Protein AF-A0A328ZKQ6-F1 (afdb_monomer_lite)

Structure (mmCIF, N/CA/C/O backbone):
data_AF-A0A328ZKQ6-F1
#
_entry.id   AF-A0A328ZKQ6-F1
#
loop_
_atom_site.group_PDB
_atom_site.id
_atom_site.type_symbol
_atom_site.label_atom_id
_atom_site.label_alt_id
_atom_site.label_comp_id
_atom_site.label_asym_id
_atom_site.label_entity_id
_atom_site.label_seq_id
_atom_site.pdbx_PDB_ins_code
_atom_site.Cartn_x
_atom_site.Cartn_y
_atom_site.Cartn_z
_atom_site.occupancy
_atom_site.B_iso_or_equiv
_atom_site.auth_seq_id
_atom_site.auth_comp_id
_atom_site.auth_asym_id
_atom_site.auth_atom_id
_atom_site.pdbx_PDB_model_num
ATOM 1 N N . MET A 1 1 ? -51.842 2.747 -8.942 1.00 37.53 1 MET A N 1
ATOM 2 C CA . MET A 1 1 ? -51.430 2.966 -10.346 1.00 37.53 1 MET A CA 1
ATOM 3 C C . MET A 1 1 ? -51.472 1.620 -11.042 1.00 37.53 1 MET A C 1
ATOM 5 O O . MET A 1 1 ? -51.003 0.657 -10.451 1.00 37.53 1 MET A O 1
ATOM 9 N N . ALA A 1 2 ? -52.104 1.516 -12.210 1.00 41.12 2 ALA A N 1
ATOM 10 C CA . ALA A 1 2 ? -52.157 0.258 -12.950 1.00 41.12 2 ALA A CA 1
ATOM 11 C C . ALA A 1 2 ? -50.736 -0.124 -13.393 1.00 41.12 2 ALA A C 1
ATOM 13 O O . ALA A 1 2 ? -50.075 0.668 -14.060 1.00 41.12 2 ALA A O 1
ATOM 14 N N . ILE A 1 3 ? -50.257 -1.304 -12.995 1.00 55.44 3 ILE A N 1
ATOM 15 C CA . ILE A 1 3 ? -48.987 -1.856 -13.477 1.00 55.44 3 ILE A CA 1
ATOM 16 C C . ILE A 1 3 ? -49.153 -2.127 -14.980 1.00 55.44 3 ILE A C 1
ATOM 18 O O . ILE A 1 3 ? -49.856 -3.062 -15.380 1.00 55.44 3 ILE A O 1
ATOM 22 N N . GLU A 1 4 ? -48.563 -1.263 -15.809 1.00 62.91 4 GLU A N 1
ATOM 23 C CA . GLU A 1 4 ? -48.568 -1.359 -17.274 1.00 62.91 4 GLU A CA 1
ATOM 24 C C . GLU A 1 4 ? -47.976 -2.699 -17.770 1.00 62.91 4 GLU A C 1
ATOM 26 O O . GLU A 1 4 ? -47.261 -3.391 -17.046 1.00 62.91 4 GLU A O 1
ATOM 31 N N . HIS A 1 5 ? -48.366 -3.108 -18.983 1.00 76.00 5 HIS A N 1
ATOM 32 C CA . HIS A 1 5 ? -48.256 -4.461 -19.559 1.00 76.00 5 HIS A CA 1
ATOM 33 C C . HIS A 1 5 ? -46.840 -5.078 -19.532 1.00 76.00 5 HIS A C 1
ATOM 35 O O . HIS A 1 5 ? -46.085 -4.925 -20.483 1.00 76.00 5 HIS A O 1
ATOM 41 N N . ILE A 1 6 ? -46.499 -5.843 -18.487 1.00 88.06 6 ILE A N 1
ATOM 42 C CA . ILE A 1 6 ? -45.469 -6.891 -18.575 1.00 88.06 6 ILE A CA 1
ATOM 43 C C . ILE A 1 6 ? -46.089 -8.129 -19.227 1.00 88.06 6 ILE A C 1
ATOM 45 O O . ILE A 1 6 ? -47.095 -8.642 -18.730 1.00 88.06 6 ILE A O 1
ATOM 49 N N . GLU A 1 7 ? -45.484 -8.586 -20.321 1.00 90.44 7 GLU A N 1
ATOM 50 C CA . GLU A 1 7 ? -45.864 -9.777 -21.096 1.00 90.44 7 GLU A CA 1
ATOM 51 C C . GLU A 1 7 ? -44.870 -10.929 -20.882 1.00 90.44 7 GLU A C 1
ATOM 53 O O . GLU A 1 7 ? -45.234 -12.097 -21.027 1.00 90.44 7 GLU A O 1
ATOM 58 N N . VAL A 1 8 ? -43.623 -10.607 -20.517 1.00 93.50 8 VAL A N 1
ATOM 59 C CA . VAL A 1 8 ? -42.520 -11.567 -20.411 1.00 93.50 8 VAL A CA 1
ATOM 60 C C . VAL A 1 8 ? -41.706 -11.319 -19.140 1.00 93.50 8 VAL A C 1
ATOM 62 O O . VAL A 1 8 ? -41.331 -10.182 -18.859 1.00 93.50 8 VAL A O 1
ATOM 65 N N . ILE A 1 9 ? -41.401 -12.377 -18.384 1.00 94.75 9 ILE A N 1
ATOM 66 C CA . ILE A 1 9 ? -40.483 -12.336 -17.237 1.00 94.75 9 ILE A CA 1
ATOM 67 C C . ILE A 1 9 ? -39.275 -13.234 -17.501 1.00 94.75 9 ILE A C 1
ATOM 69 O O . ILE A 1 9 ? -39.422 -14.433 -17.735 1.00 94.75 9 ILE A O 1
ATOM 73 N N . HIS A 1 10 ? -38.076 -12.663 -17.414 1.00 94.88 10 HIS A N 1
ATOM 74 C CA . HIS A 1 10 ? -36.812 -13.394 -17.430 1.00 94.88 10 HIS A CA 1
ATOM 75 C C . HIS A 1 10 ? -36.370 -13.665 -15.991 1.00 94.88 10 HIS A C 1
ATOM 77 O O . HIS A 1 10 ? -36.412 -12.773 -15.142 1.00 94.88 10 HIS A O 1
ATOM 83 N N . THR A 1 11 ? -35.977 -14.897 -15.677 1.00 94.00 11 THR A N 1
ATOM 84 C CA . THR A 1 11 ? -35.577 -15.251 -14.311 1.00 94.00 11 THR A CA 1
ATOM 85 C C . THR A 1 11 ? -34.646 -16.463 -14.256 1.00 94.00 11 THR A C 1
ATOM 87 O O . THR A 1 11 ? -34.332 -17.076 -15.276 1.00 94.00 11 THR A O 1
ATOM 90 N N . LEU A 1 12 ? -34.189 -16.800 -13.050 1.00 87.62 12 LEU A N 1
ATOM 91 C CA . LEU A 1 12 ? -33.247 -17.882 -12.789 1.00 87.62 12 LEU A CA 1
ATOM 92 C C . LEU A 1 12 ? -33.890 -19.266 -12.988 1.00 87.62 12 LEU A C 1
ATOM 94 O O . LEU A 1 12 ? -34.881 -19.617 -12.336 1.00 87.62 12 LEU A O 1
ATOM 98 N N . GLY A 1 13 ? -33.273 -20.063 -13.855 1.00 82.50 13 GLY A N 1
ATOM 99 C CA . GLY A 1 13 ? -33.571 -21.470 -14.102 1.00 82.50 13 GLY A CA 1
ATOM 100 C C . GLY A 1 13 ? -32.696 -22.445 -13.294 1.00 82.50 13 GLY A C 1
ATOM 101 O O . GLY A 1 13 ? -31.975 -22.041 -12.376 1.00 82.50 13 GLY A O 1
ATOM 102 N N . PRO A 1 14 ? -32.733 -23.754 -13.616 1.00 80.62 14 PRO A N 1
ATOM 103 C CA . PRO A 1 14 ? -33.613 -24.419 -14.592 1.00 80.62 14 PRO A CA 1
ATOM 104 C C . PRO A 1 14 ? -35.086 -24.470 -14.128 1.00 80.62 14 PRO A C 1
ATOM 106 O O . PRO A 1 14 ? -35.447 -23.855 -13.128 1.00 80.62 14 PRO A O 1
ATOM 109 N N . ALA A 1 15 ? -35.959 -25.179 -14.853 1.00 77.06 15 ALA A N 1
ATOM 110 C CA . ALA A 1 15 ? -37.366 -25.332 -14.470 1.00 77.06 15 ALA A CA 1
ATOM 111 C C . ALA A 1 15 ? -37.511 -25.936 -13.059 1.00 77.06 15 ALA A C 1
ATOM 113 O O . ALA A 1 15 ? -36.746 -26.811 -12.649 1.00 77.06 15 ALA A O 1
ATOM 114 N N . GLY A 1 16 ? -38.511 -25.479 -12.310 1.00 76.81 16 GLY A N 1
ATOM 115 C CA . GLY A 1 16 ? -38.789 -25.913 -10.944 1.00 76.81 16 GLY A CA 1
ATOM 116 C C . GLY A 1 16 ? -38.214 -25.032 -9.830 1.00 76.81 16 GLY A C 1
ATOM 117 O O . GLY A 1 16 ? -38.356 -25.400 -8.660 1.00 76.81 16 GLY A O 1
ATOM 118 N N . THR A 1 17 ? -37.592 -23.891 -10.143 1.00 84.31 17 THR A N 1
ATOM 119 C CA . THR A 1 17 ? -37.031 -22.965 -9.141 1.00 84.31 17 THR A CA 1
ATOM 120 C C . THR A 1 17 ? -38.106 -22.154 -8.408 1.00 84.31 17 THR A C 1
ATOM 122 O O . THR A 1 17 ? -39.242 -22.004 -8.861 1.00 84.31 17 THR A O 1
ATOM 125 N N . ASN A 1 18 ? -37.739 -21.589 -7.250 1.00 88.31 18 ASN A N 1
ATOM 126 C CA . ASN A 1 18 ? -38.588 -20.617 -6.552 1.00 88.31 18 ASN A CA 1
ATOM 127 C C . ASN A 1 18 ? -38.785 -19.338 -7.384 1.00 88.31 18 ASN A C 1
ATOM 129 O O . ASN A 1 18 ? -39.849 -18.738 -7.312 1.00 88.31 18 ASN A O 1
ATOM 133 N N . CYS A 1 19 ? -37.792 -18.943 -8.186 1.00 90.81 19 CYS A N 1
ATOM 134 C CA . CYS A 1 19 ? -37.878 -17.766 -9.046 1.00 90.81 19 CYS A CA 1
ATOM 135 C C . CYS A 1 19 ? -38.870 -17.967 -10.206 1.00 90.81 19 CYS A C 1
ATOM 137 O O . CYS A 1 19 ? -39.691 -17.090 -10.460 1.00 90.81 19 CYS A O 1
ATOM 139 N N . GLU A 1 20 ? -38.882 -19.146 -10.842 1.00 92.44 20 GLU A N 1
ATOM 140 C CA . GLU A 1 20 ? -39.914 -19.514 -11.825 1.00 92.44 20 GLU A CA 1
ATOM 141 C C . GLU A 1 20 ? -41.317 -19.485 -11.195 1.00 92.44 20 GLU A C 1
ATOM 143 O O . GLU A 1 20 ? -42.241 -18.874 -11.734 1.00 92.44 20 GLU A O 1
ATOM 148 N N . ALA A 1 21 ? -41.482 -20.108 -10.021 1.00 89.88 21 ALA A N 1
ATOM 149 C CA . ALA A 1 21 ? -42.763 -20.115 -9.315 1.00 89.88 21 ALA A CA 1
ATOM 150 C C . ALA A 1 21 ? -43.230 -18.696 -8.952 1.00 89.88 21 ALA A C 1
ATOM 152 O O . ALA A 1 21 ? -44.408 -18.379 -9.113 1.00 89.88 21 ALA A O 1
ATOM 153 N N . ALA A 1 22 ? -42.305 -17.836 -8.520 1.00 94.31 22 ALA A N 1
ATOM 154 C CA . ALA A 1 22 ? -42.574 -16.436 -8.232 1.00 94.31 22 ALA A CA 1
ATOM 155 C C . ALA A 1 22 ? -42.988 -15.648 -9.484 1.00 94.31 22 ALA A C 1
ATOM 157 O O . ALA A 1 22 ? -43.880 -14.809 -9.392 1.00 94.31 22 ALA A O 1
ATOM 158 N N . ALA A 1 23 ? -42.425 -15.946 -10.659 1.00 94.81 23 ALA A N 1
ATOM 159 C CA . ALA A 1 23 ? -42.798 -15.272 -11.905 1.00 94.81 23 ALA A CA 1
ATOM 160 C C . ALA A 1 23 ? -44.250 -15.582 -12.291 1.00 94.81 23 ALA A C 1
ATOM 162 O O . ALA A 1 23 ? -45.034 -14.679 -12.593 1.00 94.81 23 ALA A O 1
ATOM 163 N N . HIS A 1 24 ? -44.640 -16.857 -12.204 1.00 94.31 24 HIS A N 1
ATOM 164 C CA . HIS A 1 24 ? -46.024 -17.270 -12.434 1.00 94.31 24 HIS A CA 1
ATOM 165 C C . HIS A 1 24 ? -46.987 -16.712 -11.379 1.00 94.31 24 HIS A C 1
ATOM 167 O O . HIS A 1 24 ? -48.084 -16.265 -11.719 1.00 94.31 24 HIS A O 1
ATOM 173 N N . GLU A 1 25 ? -46.579 -16.703 -10.110 1.00 93.31 25 GLU A N 1
ATOM 174 C CA . GLU A 1 25 ? -47.370 -16.133 -9.019 1.00 93.31 25 GLU A CA 1
ATOM 175 C C . GLU A 1 25 ? -47.578 -14.626 -9.199 1.00 93.31 25 GLU A C 1
ATOM 177 O O . GLU A 1 25 ? -48.682 -14.128 -8.969 1.00 93.31 25 GLU A O 1
ATOM 182 N N . TRP A 1 26 ? -46.556 -13.904 -9.663 1.00 94.94 26 TRP A N 1
ATOM 183 C CA . TRP A 1 26 ? -46.681 -12.489 -9.978 1.00 94.94 26 TRP A CA 1
ATOM 184 C C . TRP A 1 26 ? -47.728 -12.262 -11.073 1.00 94.94 26 TRP A C 1
ATOM 186 O O . TRP A 1 26 ? -48.682 -11.518 -10.847 1.00 94.94 26 TRP A O 1
ATOM 196 N N . PHE A 1 27 ? -47.647 -12.973 -12.207 1.00 93.88 27 PHE A N 1
ATOM 197 C CA . PHE A 1 27 ? -48.660 -12.878 -13.269 1.00 93.88 27 PHE A CA 1
ATOM 198 C C . PHE A 1 27 ? -50.079 -13.172 -12.758 1.00 93.88 27 PHE A C 1
ATOM 200 O O . PHE A 1 27 ? -51.014 -12.416 -13.045 1.00 93.88 27 PHE A O 1
ATOM 207 N N . ARG A 1 28 ? -50.229 -14.209 -11.922 1.00 92.88 28 ARG A N 1
ATOM 208 C CA . ARG A 1 28 ? -51.504 -14.568 -11.290 1.00 92.88 28 ARG A CA 1
ATOM 209 C C . ARG A 1 28 ? -52.049 -13.439 -10.409 1.00 92.88 28 ARG A C 1
ATOM 211 O O . ARG A 1 28 ? -53.235 -13.125 -10.507 1.00 92.88 28 ARG A O 1
ATOM 218 N N . ARG A 1 29 ? -51.211 -12.812 -9.570 1.00 92.06 29 ARG A N 1
ATOM 219 C CA . ARG A 1 29 ? -51.594 -11.659 -8.724 1.00 92.06 29 ARG A CA 1
ATOM 220 C C . ARG A 1 29 ? -52.002 -10.444 -9.553 1.00 92.06 29 ARG A C 1
ATOM 222 O O . ARG A 1 29 ? -52.908 -9.722 -9.154 1.00 92.06 29 ARG A O 1
ATOM 229 N N . GLN A 1 30 ? -51.380 -10.262 -10.717 1.00 90.06 30 GLN A N 1
ATOM 230 C CA . GLN A 1 30 ? -51.720 -9.205 -11.670 1.00 90.06 30 GLN A CA 1
ATOM 231 C C . GLN A 1 30 ? -52.933 -9.539 -12.562 1.00 90.06 30 GLN A C 1
ATOM 233 O O . GLN A 1 30 ? -53.248 -8.762 -13.467 1.00 90.06 30 GLN A O 1
ATOM 238 N N . GLY A 1 31 ? -53.599 -10.683 -12.345 1.00 87.94 31 GLY A N 1
ATOM 239 C CA . GLY A 1 31 ? -54.791 -11.096 -13.090 1.00 87.94 31 GLY A CA 1
ATOM 240 C C . GLY A 1 31 ? -54.548 -11.324 -14.584 1.00 87.94 31 GLY A C 1
ATOM 241 O O . GLY A 1 31 ? -55.460 -11.117 -15.382 1.00 87.94 31 GLY A O 1
ATOM 242 N N . ARG A 1 32 ? -53.324 -11.702 -14.980 1.00 85.50 32 ARG A N 1
ATOM 243 C CA . ARG A 1 32 ? -52.916 -11.823 -16.390 1.00 85.50 32 ARG A CA 1
ATOM 244 C C . ARG A 1 32 ? -52.093 -13.086 -16.651 1.00 85.50 32 ARG A C 1
ATOM 246 O O . ARG A 1 32 ? -51.602 -13.720 -15.722 1.00 85.50 32 ARG A O 1
ATOM 253 N N . GLN A 1 33 ? -51.941 -13.441 -17.924 1.00 85.12 33 GLN A N 1
ATOM 254 C CA . GLN A 1 33 ? -50.998 -14.468 -18.377 1.00 85.12 33 GLN A CA 1
ATOM 255 C C . GLN A 1 33 ? -49.793 -13.812 -19.056 1.00 85.12 33 GLN A C 1
ATOM 257 O O . GLN A 1 33 ? -49.925 -12.739 -19.641 1.00 85.12 33 GLN A O 1
ATOM 262 N N . GLY A 1 34 ? -48.634 -14.463 -18.985 1.00 89.81 34 GLY A N 1
ATOM 263 C CA . GLY A 1 34 ? -47.408 -14.020 -19.642 1.00 89.81 34 GLY A CA 1
ATOM 264 C C . GLY A 1 34 ? -46.376 -15.142 -19.729 1.00 89.81 34 GLY A C 1
ATOM 265 O O . GLY A 1 34 ? -46.537 -16.199 -19.111 1.00 89.81 34 GLY A O 1
ATOM 266 N N . ALA A 1 35 ? -45.337 -14.927 -20.533 1.00 92.94 35 ALA A N 1
ATOM 267 C CA . ALA A 1 35 ? -44.270 -15.896 -20.755 1.00 92.94 35 ALA A CA 1
ATOM 268 C C . ALA A 1 35 ? -43.181 -15.788 -19.676 1.00 92.94 35 ALA A C 1
ATOM 270 O O . ALA A 1 35 ? -42.821 -14.690 -19.252 1.00 92.94 35 ALA A O 1
ATOM 271 N N . VAL A 1 36 ? -42.627 -16.927 -19.253 1.00 95.50 36 VAL A N 1
ATOM 272 C CA . VAL A 1 36 ? -41.490 -16.992 -18.321 1.00 95.50 36 VAL A CA 1
ATOM 273 C C . VAL A 1 36 ? -40.306 -17.634 -19.038 1.00 95.50 36 VAL A C 1
ATOM 275 O O . VAL A 1 36 ? -40.406 -18.765 -19.508 1.00 95.50 36 VAL A O 1
ATOM 278 N N . HIS A 1 37 ? -39.191 -16.909 -19.126 1.00 94.25 37 HIS A N 1
ATOM 279 C CA . HIS A 1 37 ? -37.949 -17.375 -19.741 1.00 94.25 37 HIS A CA 1
ATOM 280 C C . HIS A 1 37 ? -36.900 -17.631 -18.664 1.00 94.25 37 HIS A C 1
ATOM 282 O O . HIS A 1 37 ? -36.616 -16.766 -17.834 1.00 94.25 37 HIS A O 1
ATOM 288 N N . LEU A 1 38 ? -36.319 -18.827 -18.694 1.00 92.00 38 LEU A N 1
ATOM 289 C CA . LEU A 1 38 ? -35.385 -19.301 -17.681 1.00 92.00 38 LEU A CA 1
ATOM 290 C C . LEU A 1 38 ? -33.947 -19.202 -18.179 1.00 92.00 38 LEU A C 1
ATOM 292 O O . LEU A 1 38 ? -33.651 -19.616 -19.299 1.00 92.00 38 LEU A O 1
ATOM 296 N N . HIS A 1 39 ? -33.063 -18.703 -17.319 1.00 89.81 39 HIS A N 1
ATOM 297 C CA . HIS A 1 39 ? -31.652 -18.470 -17.629 1.00 89.81 39 HIS A CA 1
ATOM 298 C C . HIS A 1 39 ? -30.734 -19.145 -16.609 1.00 89.81 39 HIS A C 1
ATOM 300 O O . HIS A 1 39 ? -31.143 -19.326 -15.461 1.00 89.81 39 HIS A O 1
ATOM 306 N N . PRO A 1 40 ? -29.491 -19.500 -16.979 1.00 80.12 40 PRO A N 1
ATOM 307 C CA . PRO A 1 40 ? -28.536 -20.101 -16.047 1.00 80.12 40 PRO A CA 1
ATOM 308 C C . PRO A 1 40 ? -28.181 -19.206 -14.851 1.00 80.12 40 PRO A C 1
ATOM 310 O O . PRO A 1 40 ? -27.942 -19.728 -13.765 1.00 80.12 40 PRO A O 1
ATOM 313 N N . THR A 1 41 ? -28.163 -17.882 -15.044 1.00 84.75 41 THR A N 1
ATOM 314 C CA . THR A 1 41 ? -27.910 -16.874 -14.002 1.00 84.75 41 THR A CA 1
ATOM 315 C C . THR A 1 41 ? -28.789 -15.632 -14.217 1.00 84.75 41 THR A C 1
ATOM 317 O O . THR A 1 41 ? -29.395 -15.481 -15.286 1.00 84.75 41 THR A O 1
ATOM 320 N N . LEU A 1 42 ? -28.900 -14.746 -13.215 1.00 86.38 42 LEU A N 1
ATOM 321 C CA . LEU A 1 42 ? -29.666 -13.498 -13.377 1.00 86.38 42 LEU A CA 1
ATOM 322 C C . LEU A 1 42 ? -28.946 -12.475 -14.266 1.00 86.38 42 LEU A C 1
ATOM 324 O O . LEU A 1 42 ? -29.610 -11.671 -14.915 1.00 86.38 42 LEU A O 1
ATOM 328 N N . GLU A 1 43 ? -27.622 -12.527 -14.353 1.00 87.06 43 GLU A N 1
ATOM 329 C CA . GLU A 1 43 ? -26.810 -11.648 -15.200 1.00 87.06 43 GLU A CA 1
ATOM 330 C C . GLU A 1 43 ? -27.104 -11.926 -16.682 1.00 87.06 43 GLU A C 1
ATOM 332 O O . GLU A 1 43 ? -27.437 -11.010 -17.432 1.00 87.06 43 GLU A O 1
ATOM 337 N N . VAL A 1 44 ? -27.141 -13.205 -17.078 1.00 84.88 44 VAL A N 1
ATOM 338 C CA . VAL A 1 44 ? -27.559 -13.618 -18.434 1.00 84.88 44 VAL A CA 1
ATOM 339 C C . VAL A 1 44 ? -29.024 -13.247 -18.703 1.00 84.88 44 VAL A C 1
ATOM 341 O O . VAL A 1 44 ? -29.393 -12.824 -19.803 1.00 84.88 44 VAL A O 1
ATOM 344 N N . ALA A 1 45 ? -29.885 -13.363 -17.686 1.00 87.00 45 ALA A N 1
ATOM 345 C CA . ALA A 1 45 ? -31.280 -12.947 -17.801 1.00 87.00 45 ALA A CA 1
ATOM 346 C C . ALA A 1 45 ? -31.413 -11.435 -18.065 1.00 87.00 45 ALA A C 1
ATOM 348 O O . ALA A 1 45 ? -32.291 -11.030 -18.829 1.00 87.00 45 ALA A O 1
ATOM 349 N N . VAL A 1 46 ? -30.532 -10.612 -17.482 1.00 86.25 46 VAL A N 1
ATOM 350 C CA . VAL A 1 46 ? -30.499 -9.156 -17.685 1.00 86.25 46 VAL A CA 1
ATOM 351 C C . VAL A 1 46 ? -30.140 -8.778 -19.119 1.00 86.25 46 VAL A C 1
ATOM 353 O O . VAL A 1 46 ? -30.778 -7.897 -19.698 1.00 86.25 46 VAL A O 1
ATOM 356 N N . GLU A 1 47 ? -29.180 -9.465 -19.735 1.00 82.25 47 GLU A N 1
ATOM 357 C CA . GLU A 1 47 ? -28.792 -9.224 -21.135 1.00 82.25 47 GLU A CA 1
ATOM 358 C C . GLU A 1 47 ? -29.957 -9.439 -22.116 1.00 82.25 47 GLU A C 1
ATOM 360 O O . GLU A 1 47 ? -30.013 -8.844 -23.194 1.00 82.25 47 GLU A O 1
ATOM 365 N N . SER A 1 48 ? -30.941 -10.246 -21.719 1.00 80.06 48 SER A N 1
ATOM 366 C CA . SER A 1 48 ? -32.097 -10.584 -22.546 1.00 80.06 48 SER A CA 1
ATOM 367 C C . SER A 1 48 ? -33.227 -9.541 -22.530 1.00 80.06 48 SER A C 1
ATOM 369 O O . SER A 1 48 ? -34.191 -9.701 -23.280 1.00 80.06 48 SER A O 1
ATOM 371 N N . LEU A 1 49 ? -33.133 -8.475 -21.721 1.00 77.56 49 LEU A N 1
ATOM 372 C CA . LEU A 1 49 ? -34.214 -7.492 -21.512 1.00 77.56 49 LEU A CA 1
ATOM 373 C C . LEU A 1 49 ? -34.477 -6.536 -22.704 1.00 77.56 49 LEU A C 1
ATOM 375 O O . LEU A 1 49 ? -35.464 -5.805 -22.669 1.00 77.56 49 LEU A O 1
ATOM 379 N N . LYS A 1 50 ? -33.654 -6.566 -23.769 1.00 68.31 50 LYS A N 1
ATOM 380 C CA . LYS A 1 50 ? -33.848 -5.914 -25.095 1.00 68.31 50 LYS A CA 1
ATOM 381 C C . LYS A 1 50 ? -34.503 -4.510 -25.105 1.00 68.31 50 LYS A C 1
ATOM 383 O O . LYS A 1 50 ? -35.277 -4.225 -26.016 1.00 68.31 50 LYS A O 1
ATOM 388 N N . ASP A 1 51 ? -34.215 -3.639 -24.132 1.00 73.94 51 ASP A N 1
ATOM 389 C CA . ASP A 1 51 ? -34.818 -2.296 -23.987 1.00 73.94 51 ASP A CA 1
ATOM 390 C C . ASP A 1 51 ? -36.361 -2.264 -24.156 1.00 73.94 51 ASP A C 1
ATOM 392 O O . ASP A 1 51 ? -36.937 -1.239 -24.532 1.00 73.94 51 ASP A O 1
ATOM 396 N N . ASP A 1 52 ? -37.055 -3.381 -23.896 1.00 80.38 52 ASP A N 1
ATOM 397 C CA . ASP A 1 52 ? -38.499 -3.511 -24.112 1.00 80.38 52 ASP A CA 1
ATOM 398 C C . ASP A 1 52 ? -39.234 -3.366 -22.769 1.00 80.38 52 ASP A C 1
ATOM 400 O O . ASP A 1 52 ? -39.066 -4.198 -21.872 1.00 80.38 52 ASP A O 1
ATOM 404 N N . PRO A 1 53 ? -40.079 -2.334 -22.595 1.00 79.25 53 PRO A N 1
ATOM 405 C CA . PRO A 1 53 ? -40.754 -2.066 -21.327 1.00 79.25 53 PRO A CA 1
ATOM 406 C C . PRO A 1 53 ? -41.837 -3.092 -20.958 1.00 79.25 53 PRO A C 1
ATOM 408 O O . PRO A 1 53 ? -42.394 -2.996 -19.858 1.00 79.25 53 PRO A O 1
ATOM 411 N N . ARG A 1 54 ? -42.136 -4.045 -21.855 1.00 86.56 54 ARG A N 1
ATOM 412 C CA . ARG A 1 54 ? -43.026 -5.193 -21.618 1.00 86.56 54 ARG A CA 1
ATOM 413 C C . ARG A 1 54 ? -42.296 -6.410 -21.055 1.00 86.56 54 ARG A C 1
ATOM 415 O O . ARG A 1 54 ? -42.944 -7.395 -20.694 1.00 86.56 54 ARG A O 1
ATOM 422 N N . ILE A 1 55 ? -40.969 -6.356 -20.987 1.00 89.56 55 ILE A N 1
ATOM 423 C CA . ILE A 1 55 ? -40.135 -7.411 -20.423 1.00 89.56 55 ILE A CA 1
ATOM 424 C C . ILE A 1 55 ? -39.664 -6.963 -19.038 1.00 89.56 55 ILE A C 1
ATOM 426 O O . ILE A 1 55 ? -39.180 -5.845 -18.850 1.00 89.56 55 ILE A O 1
ATOM 430 N N . ALA A 1 56 ? -39.820 -7.843 -18.056 1.00 92.44 56 ALA A N 1
ATOM 431 C CA . ALA A 1 56 ? -39.282 -7.654 -16.718 1.00 92.44 56 ALA A CA 1
ATOM 432 C C . ALA A 1 56 ? -38.290 -8.763 -16.371 1.00 92.44 56 ALA A C 1
ATOM 434 O O . ALA A 1 56 ? -38.306 -9.857 -16.937 1.00 92.44 56 ALA A O 1
ATOM 435 N N . LEU A 1 57 ? -37.434 -8.471 -15.403 1.00 93.62 57 LEU A N 1
ATOM 436 C CA . LEU A 1 57 ? -36.632 -9.466 -14.714 1.00 93.62 57 LEU A CA 1
ATOM 437 C C . LEU A 1 57 ? -37.336 -9.827 -13.405 1.00 93.62 57 LEU A C 1
ATOM 439 O O . LEU A 1 57 ? -38.000 -8.981 -12.809 1.00 93.62 57 LEU A O 1
ATOM 443 N N . LEU A 1 58 ? -37.163 -11.058 -12.933 1.00 94.31 58 LEU A N 1
ATOM 444 C CA . LEU A 1 58 ? -37.498 -11.427 -11.561 1.00 94.31 58 LEU A CA 1
ATOM 445 C C . LEU A 1 58 ? -36.264 -11.942 -10.828 1.00 94.31 58 LEU A C 1
ATOM 447 O O . LEU A 1 58 ? -35.654 -12.923 -11.260 1.00 94.31 58 LEU A O 1
ATOM 451 N N . GLY A 1 59 ? -35.948 -11.312 -9.695 1.00 92.00 59 GLY A N 1
ATOM 452 C CA . GLY A 1 59 ? -34.863 -11.704 -8.796 1.00 92.00 59 GLY A CA 1
ATOM 453 C C . GLY A 1 59 ? -35.366 -12.088 -7.403 1.00 92.00 59 GLY A C 1
ATOM 454 O O . GLY A 1 59 ? -36.350 -11.546 -6.907 1.00 92.00 59 GLY A O 1
ATOM 455 N N . CYS A 1 60 ? -34.687 -13.032 -6.755 1.00 89.56 60 CYS A N 1
ATOM 456 C CA . CYS A 1 60 ? -34.899 -13.356 -5.341 1.00 89.56 60 CYS A CA 1
ATOM 457 C C . CYS A 1 60 ? -34.049 -12.416 -4.479 1.00 89.56 60 CYS A C 1
ATOM 459 O O . CYS A 1 60 ? -32.868 -12.266 -4.771 1.00 89.56 60 CYS A O 1
ATOM 461 N N . VAL A 1 61 ? -34.589 -11.843 -3.396 1.00 90.00 61 VAL A N 1
ATOM 462 C CA . VAL A 1 61 ? -33.828 -10.914 -2.524 1.00 90.00 61 VAL A CA 1
ATOM 463 C C . VAL A 1 61 ? -32.606 -11.553 -1.858 1.00 90.00 61 VAL A C 1
ATOM 465 O O . VAL A 1 61 ? -31.689 -10.847 -1.459 1.00 90.00 61 VAL A O 1
ATOM 468 N N . ALA A 1 62 ? -32.586 -12.883 -1.750 1.00 84.12 62 ALA A N 1
ATOM 469 C CA . ALA A 1 62 ? -31.463 -13.655 -1.224 1.00 84.12 62 ALA A CA 1
ATOM 470 C C . ALA A 1 62 ? -30.483 -14.132 -2.317 1.00 84.12 62 ALA A C 1
ATOM 472 O O . ALA A 1 62 ? -29.663 -15.014 -2.061 1.00 84.12 62 ALA A O 1
ATOM 473 N N . TYR A 1 63 ? -30.598 -13.623 -3.548 1.00 82.31 63 TYR A N 1
ATOM 474 C CA . TYR A 1 63 ? -29.651 -13.928 -4.618 1.00 82.31 63 TYR A CA 1
ATOM 475 C C . TYR A 1 63 ? -28.292 -13.250 -4.338 1.00 82.31 63 TYR A C 1
ATOM 477 O O . TYR A 1 63 ? -28.282 -12.055 -4.019 1.00 82.31 63 TYR A O 1
ATOM 485 N N . PRO A 1 64 ? -27.161 -13.980 -4.431 1.00 72.44 64 PRO A N 1
ATOM 486 C CA . PRO A 1 64 ? -25.823 -13.410 -4.282 1.00 72.44 64 PRO A CA 1
ATOM 487 C C . PRO A 1 64 ? -25.621 -12.261 -5.267 1.00 72.44 64 PRO A C 1
ATOM 489 O O . PRO A 1 64 ? -26.030 -12.365 -6.413 1.00 72.44 64 PRO A O 1
ATOM 492 N N . ASP A 1 65 ? -25.049 -11.148 -4.819 1.00 77.31 65 ASP A N 1
ATOM 493 C CA . ASP A 1 65 ? -24.743 -10.004 -5.691 1.00 77.31 65 ASP A CA 1
ATOM 494 C C . ASP A 1 65 ? -25.947 -9.366 -6.407 1.00 77.31 65 ASP A C 1
ATOM 496 O O . ASP A 1 65 ? -25.792 -8.587 -7.349 1.00 77.31 65 ASP A O 1
ATOM 500 N N . LEU A 1 66 ? -27.172 -9.584 -5.899 1.00 81.62 66 LEU A N 1
ATOM 501 C CA . LEU A 1 66 ? -28.356 -8.867 -6.390 1.00 81.62 66 LEU A CA 1
ATOM 502 C C . LEU A 1 66 ? -28.167 -7.345 -6.314 1.00 81.62 66 LEU A C 1
ATOM 504 O O . LEU A 1 66 ? -28.664 -6.617 -7.170 1.00 81.62 66 LEU A O 1
ATOM 508 N N . HIS A 1 67 ? -27.446 -6.866 -5.295 1.00 78.44 67 HIS A N 1
ATOM 509 C CA . HIS A 1 67 ? -27.101 -5.456 -5.157 1.00 78.44 67 HIS A CA 1
ATOM 510 C C . HIS A 1 67 ? -26.298 -4.971 -6.372 1.00 78.44 67 HIS A C 1
ATOM 512 O O . HIS A 1 67 ? -26.716 -4.005 -7.002 1.00 78.44 67 HIS A O 1
ATOM 518 N N . THR A 1 68 ? -25.237 -5.675 -6.771 1.00 78.75 68 THR A N 1
ATOM 519 C CA . THR A 1 68 ? -24.444 -5.370 -7.971 1.00 78.75 68 THR A CA 1
ATOM 520 C C . THR A 1 68 ? -25.327 -5.308 -9.212 1.00 78.75 68 THR A C 1
ATOM 522 O O . THR A 1 68 ? -25.337 -4.302 -9.917 1.00 78.75 68 THR A O 1
ATOM 525 N N . LEU A 1 69 ? -26.168 -6.324 -9.428 1.00 78.56 69 LEU A N 1
ATOM 526 C CA . LEU A 1 69 ? -27.059 -6.384 -10.588 1.00 78.56 69 LEU A CA 1
ATOM 527 C C . LEU A 1 69 ? -28.047 -5.204 -10.647 1.00 78.56 69 LEU A C 1
ATOM 529 O O . LEU A 1 69 ? -28.316 -4.669 -11.727 1.00 78.56 69 LEU A O 1
ATOM 533 N N . VAL A 1 70 ? -28.573 -4.771 -9.498 1.00 78.81 70 VAL A N 1
ATOM 534 C CA . VAL A 1 70 ? -29.456 -3.598 -9.401 1.00 78.81 70 VAL A CA 1
ATOM 535 C C . VAL A 1 70 ? -28.676 -2.300 -9.627 1.00 78.81 70 VAL A C 1
ATOM 537 O O . VAL A 1 70 ? -29.121 -1.454 -10.407 1.00 78.81 70 VAL A O 1
ATOM 540 N N . PHE A 1 71 ? -27.523 -2.137 -8.976 1.00 77.25 71 PHE A N 1
ATOM 541 C CA . PHE A 1 71 ? -26.770 -0.883 -8.981 1.00 77.25 71 PHE A CA 1
ATOM 542 C C . PHE A 1 71 ? -26.082 -0.604 -10.323 1.00 77.25 71 PHE A C 1
ATOM 544 O O . PHE A 1 71 ? -26.154 0.523 -10.815 1.00 77.25 71 PHE A O 1
ATOM 551 N N . SER A 1 72 ? -25.550 -1.630 -10.992 1.00 80.06 72 SER A N 1
ATOM 552 C CA . SER A 1 72 ? -24.978 -1.516 -12.344 1.00 80.06 72 SER A CA 1
ATOM 553 C C . SER A 1 72 ? -26.015 -1.172 -13.422 1.00 80.06 72 SER A C 1
ATOM 555 O O . SER A 1 72 ? -25.652 -0.867 -14.555 1.00 80.06 72 SER A O 1
ATOM 557 N N . ASN A 1 73 ? -27.313 -1.211 -13.098 1.00 78.44 73 ASN A N 1
ATOM 558 C CA . ASN A 1 73 ? -28.392 -0.928 -14.040 1.00 78.44 73 ASN A CA 1
ATOM 559 C C . ASN A 1 73 ? -29.364 0.167 -13.555 1.00 78.44 73 ASN A C 1
ATOM 561 O O . ASN A 1 73 ? -30.476 0.255 -14.077 1.00 78.44 73 ASN A O 1
ATOM 565 N N . LEU A 1 74 ? -28.973 1.030 -12.604 1.00 78.44 74 LEU A N 1
ATOM 566 C CA . LEU A 1 74 ? -29.846 2.078 -12.033 1.00 78.44 74 LEU A CA 1
ATOM 567 C C . LEU A 1 74 ? -30.476 3.020 -13.067 1.00 78.44 74 LEU A C 1
ATOM 569 O O . LEU A 1 74 ? -31.621 3.459 -12.908 1.00 78.44 74 LEU A O 1
ATOM 573 N N . GLU A 1 75 ? -29.722 3.351 -14.112 1.00 80.12 75 GLU A N 1
ATOM 574 C CA . GLU A 1 75 ? -30.176 4.239 -15.185 1.00 80.12 75 GLU A CA 1
ATOM 575 C C . GLU A 1 75 ? -31.063 3.513 -16.200 1.00 80.12 75 GLU A C 1
ATOM 577 O O . GLU A 1 75 ? -31.916 4.124 -16.843 1.00 80.12 75 GLU A O 1
ATOM 582 N N . ARG A 1 76 ? -30.897 2.191 -16.315 1.00 80.00 76 ARG A N 1
ATOM 583 C CA . ARG A 1 76 ? -31.603 1.343 -17.282 1.00 80.00 76 ARG A CA 1
ATOM 584 C C . ARG A 1 76 ? -32.912 0.813 -16.718 1.00 80.00 76 ARG A C 1
ATOM 586 O O . ARG A 1 76 ? -33.898 0.737 -17.454 1.00 80.00 76 ARG A O 1
ATOM 593 N N . PHE A 1 77 ? -32.939 0.479 -15.429 1.00 82.56 77 PHE A N 1
ATOM 594 C CA . PHE A 1 77 ? -34.061 -0.176 -14.773 1.00 82.56 77 PHE A CA 1
ATOM 595 C C . PHE A 1 77 ? -34.759 0.703 -13.733 1.00 82.56 77 PHE A C 1
ATOM 597 O O . PHE A 1 77 ? -34.220 1.660 -13.178 1.00 82.56 77 PHE A O 1
ATOM 604 N N . GLN A 1 78 ? -36.017 0.364 -13.483 1.00 85.94 78 GLN A N 1
ATOM 605 C CA . GLN A 1 78 ? -36.810 0.840 -12.358 1.00 85.94 78 GLN A CA 1
ATOM 606 C C . GLN A 1 78 ? -37.440 -0.362 -11.661 1.00 85.94 78 GLN A C 1
ATOM 608 O O . GLN A 1 78 ? -37.834 -1.331 -12.317 1.00 85.94 78 GLN A O 1
ATOM 613 N N . MET A 1 79 ? -37.552 -0.289 -10.336 1.00 88.62 79 MET A N 1
ATOM 614 C CA . MET A 1 79 ? -38.256 -1.304 -9.561 1.00 88.62 79 MET A CA 1
ATOM 615 C C . MET A 1 79 ? -39.762 -1.140 -9.777 1.00 88.62 79 MET A C 1
ATOM 617 O O . MET A 1 79 ? -40.327 -0.112 -9.410 1.00 88.62 79 MET A O 1
ATOM 621 N N . LEU A 1 80 ? -40.398 -2.131 -10.402 1.00 88.62 80 LEU A N 1
ATOM 622 C CA . LEU A 1 80 ? -41.835 -2.112 -10.673 1.00 88.62 80 LEU A CA 1
ATOM 623 C C . LEU A 1 80 ? -42.640 -2.603 -9.473 1.00 88.62 80 LEU A C 1
ATOM 625 O O . LEU A 1 80 ? -43.692 -2.046 -9.174 1.00 88.62 80 LEU A O 1
ATOM 629 N N . ASP A 1 81 ? -42.163 -3.666 -8.828 1.00 90.62 81 ASP A N 1
ATOM 630 C CA . ASP A 1 81 ? -42.875 -4.341 -7.748 1.00 90.62 81 ASP A CA 1
ATOM 631 C C . ASP A 1 81 ? -41.905 -5.117 -6.843 1.00 90.62 81 ASP A C 1
ATOM 633 O O . ASP A 1 81 ? -40.820 -5.532 -7.268 1.00 90.62 81 ASP A O 1
ATOM 637 N N . ILE A 1 82 ? -42.325 -5.331 -5.599 1.00 93.06 82 ILE A N 1
ATOM 638 C CA . ILE A 1 82 ? -41.683 -6.228 -4.642 1.00 93.06 82 ILE A CA 1
ATOM 639 C C . ILE A 1 82 ? -42.767 -6.955 -3.854 1.00 93.06 82 ILE A C 1
ATOM 641 O O . ILE A 1 82 ? -43.684 -6.346 -3.304 1.00 93.06 82 ILE A O 1
ATOM 645 N N . PHE A 1 83 ? -42.659 -8.276 -3.770 1.00 94.31 83 PHE A N 1
ATOM 646 C CA . PHE A 1 83 ? -43.639 -9.071 -3.044 1.00 94.31 83 PHE A CA 1
ATOM 647 C C . PHE A 1 83 ? -42.992 -10.228 -2.298 1.00 94.31 83 PHE A C 1
ATOM 649 O O . PHE A 1 83 ? -41.906 -10.692 -2.635 1.00 94.31 83 PHE A O 1
ATOM 656 N N . VAL A 1 84 ? -43.695 -10.702 -1.272 1.00 93.12 84 VAL A N 1
ATOM 657 C CA . VAL A 1 84 ? -43.301 -11.874 -0.491 1.00 93.12 84 VAL A CA 1
ATOM 658 C C . VAL A 1 84 ? -44.227 -13.040 -0.828 1.00 93.12 84 VAL A C 1
ATOM 660 O O . VAL A 1 84 ? -45.449 -12.876 -0.970 1.00 93.12 84 VAL A O 1
ATOM 663 N N . MET A 1 85 ? -43.646 -14.228 -0.967 1.00 90.69 85 MET A N 1
ATOM 664 C CA . MET A 1 85 ? -44.382 -15.489 -1.033 1.00 90.69 85 MET A CA 1
ATOM 665 C C . MET A 1 85 ? -43.592 -16.611 -0.345 1.00 90.69 85 MET A C 1
ATOM 667 O O . MET A 1 85 ? -42.362 -16.530 -0.265 1.00 90.69 85 MET A O 1
ATOM 671 N N . PRO A 1 86 ? -44.267 -17.656 0.165 1.00 87.75 86 PRO A N 1
ATOM 672 C CA . PRO A 1 86 ? -43.567 -18.836 0.650 1.00 87.75 86 PRO A CA 1
ATOM 673 C C . PRO A 1 86 ? -42.827 -19.525 -0.504 1.00 87.75 86 PRO A C 1
ATOM 675 O O . PRO A 1 86 ? -43.389 -19.718 -1.585 1.00 87.75 86 PRO A O 1
ATOM 678 N N . THR A 1 87 ? -41.575 -19.917 -0.272 1.00 87.56 87 THR A N 1
ATOM 679 C CA . THR A 1 87 ? -40.852 -20.819 -1.177 1.00 87.56 87 THR A CA 1
ATOM 680 C C . THR A 1 87 ? -41.490 -22.208 -1.179 1.00 87.56 87 THR A C 1
ATOM 682 O O . THR A 1 87 ? -42.269 -22.557 -0.290 1.00 87.56 87 THR A O 1
ATOM 685 N N . PHE A 1 88 ? -41.088 -23.071 -2.114 1.00 87.00 88 PHE A N 1
ATOM 686 C CA . PHE A 1 88 ? -41.197 -24.509 -1.863 1.00 87.00 88 PHE A CA 1
ATOM 687 C C . PHE A 1 88 ? -40.455 -24.868 -0.565 1.00 87.00 88 PHE A C 1
ATOM 689 O O . PHE A 1 88 ? -39.471 -24.203 -0.224 1.00 87.00 88 PHE A O 1
ATOM 696 N N . ASN A 1 89 ? -40.897 -25.922 0.131 1.00 90.00 89 ASN A N 1
ATOM 697 C CA . ASN A 1 89 ? -40.206 -26.419 1.323 1.00 90.00 89 ASN A CA 1
ATOM 698 C C . ASN A 1 89 ? -38.715 -26.601 1.034 1.00 90.00 89 ASN A C 1
ATOM 700 O O . ASN A 1 89 ? -38.352 -27.257 0.052 1.00 90.00 89 ASN A O 1
ATOM 704 N N . MET A 1 90 ? -37.875 -26.011 1.876 1.00 92.81 90 MET A N 1
ATOM 705 C CA . MET A 1 90 ? -36.435 -26.206 1.839 1.00 92.81 90 MET A CA 1
ATOM 706 C C . MET A 1 90 ? -36.110 -27.502 2.563 1.00 92.81 90 MET A C 1
ATOM 708 O O . MET A 1 90 ? -36.574 -27.723 3.678 1.00 92.81 90 MET A O 1
ATOM 712 N N . ILE A 1 91 ? -35.325 -28.369 1.935 1.00 94.94 91 ILE A N 1
ATOM 713 C CA . ILE A 1 91 ? -35.016 -29.689 2.473 1.00 94.94 91 ILE A CA 1
ATOM 714 C C . ILE A 1 91 ? -33.535 -30.022 2.306 1.00 94.94 91 ILE A C 1
ATOM 716 O O . ILE A 1 91 ? -32.883 -29.580 1.359 1.00 94.94 91 ILE A O 1
ATOM 720 N N . LEU A 1 92 ? -33.034 -30.864 3.202 1.00 97.00 92 LEU A N 1
ATOM 721 C CA . LEU A 1 92 ? -31.851 -31.679 2.965 1.00 97.00 92 LEU A CA 1
ATOM 722 C C . LEU A 1 92 ? -32.324 -32.991 2.335 1.00 97.00 92 LEU A C 1
ATOM 724 O O . LEU A 1 92 ? -33.174 -33.680 2.905 1.00 97.00 92 LEU A O 1
ATOM 728 N N . ALA A 1 93 ? -31.787 -33.335 1.171 1.00 96.88 93 ALA A N 1
ATOM 729 C CA . ALA A 1 93 ? -32.111 -34.565 0.457 1.00 96.88 93 ALA A CA 1
ATOM 730 C C . ALA A 1 93 ? -30.845 -35.360 0.123 1.00 96.88 93 ALA A C 1
ATOM 732 O O . ALA A 1 93 ? -29.766 -34.786 -0.013 1.00 96.88 93 ALA A O 1
ATOM 733 N N . SER A 1 94 ? -30.980 -36.674 -0.024 1.00 96.50 94 SER A N 1
ATOM 734 C CA . SER A 1 94 ? -29.913 -37.567 -0.481 1.00 96.50 94 SER A CA 1
ATOM 735 C C . SER A 1 94 ? -30.482 -38.678 -1.361 1.00 96.50 94 SER A C 1
ATOM 737 O O . SER A 1 94 ? -31.693 -38.919 -1.397 1.00 96.50 94 SER A O 1
ATOM 739 N N . ARG A 1 95 ? -29.615 -39.375 -2.101 1.00 93.44 95 ARG A N 1
ATOM 740 C CA . ARG A 1 95 ? -30.042 -40.513 -2.939 1.00 93.44 95 ARG A CA 1
ATOM 741 C C . ARG A 1 95 ? -30.543 -41.694 -2.097 1.00 93.44 95 ARG A C 1
ATOM 743 O O . ARG A 1 95 ? -31.453 -42.412 -2.506 1.00 93.44 95 ARG A O 1
ATOM 750 N N . THR A 1 96 ? -29.964 -41.892 -0.915 1.00 91.12 96 THR A N 1
ATOM 751 C CA . THR A 1 96 ? -30.230 -43.047 -0.041 1.00 91.12 96 THR A CA 1
ATOM 752 C C . THR A 1 96 ? -31.300 -42.771 1.013 1.00 91.12 96 THR A C 1
ATOM 754 O O . THR A 1 96 ? -32.009 -43.704 1.395 1.00 91.12 96 THR A O 1
ATOM 757 N N . GLY A 1 97 ? -31.488 -41.504 1.400 1.00 89.56 97 GLY A N 1
ATOM 758 C CA . GLY A 1 97 ? -32.280 -41.083 2.562 1.00 89.56 97 GLY A CA 1
ATOM 759 C C . GLY A 1 97 ? -31.444 -40.937 3.838 1.00 89.56 97 GLY A C 1
ATOM 760 O O . GLY A 1 97 ? -31.959 -40.457 4.841 1.00 89.56 97 GLY A O 1
ATOM 761 N N . GLU A 1 98 ? -30.160 -41.297 3.783 1.00 91.56 98 GLU A N 1
ATOM 762 C CA . GLU A 1 98 ? -29.221 -41.183 4.901 1.00 91.56 98 GLU A CA 1
ATOM 763 C C . GLU A 1 98 ? -28.558 -39.792 4.955 1.00 91.56 98 GLU A C 1
ATOM 765 O O . GLU A 1 98 ? -28.498 -39.106 3.921 1.00 91.56 98 GLU A O 1
ATOM 770 N N . PRO A 1 99 ? -28.038 -39.372 6.126 1.00 90.25 99 PRO A N 1
ATOM 771 C CA . PRO A 1 99 ? -27.276 -38.135 6.275 1.00 90.25 99 PRO A CA 1
ATOM 772 C C . PRO A 1 99 ? -26.014 -38.107 5.386 1.00 90.25 99 PRO A C 1
ATOM 774 O O . PRO A 1 99 ? -25.168 -38.992 5.511 1.00 90.25 99 PRO A O 1
ATOM 777 N N . PRO A 1 100 ? -25.860 -37.104 4.502 1.00 93.19 100 PRO A N 1
ATOM 778 C CA . PRO A 1 100 ? -24.721 -37.003 3.587 1.00 93.19 100 PRO A CA 1
ATOM 779 C C . PRO A 1 100 ? -23.489 -36.350 4.239 1.00 93.19 100 PRO A C 1
ATOM 781 O O . PRO A 1 100 ? -23.624 -35.366 4.970 1.00 93.19 100 PRO A O 1
ATOM 784 N N . ALA A 1 101 ? -22.286 -36.830 3.907 1.00 92.50 101 ALA A N 1
ATOM 785 C CA . ALA A 1 101 ? -21.016 -36.188 4.264 1.00 92.50 101 ALA A CA 1
ATOM 786 C C . ALA A 1 101 ? -20.597 -35.111 3.244 1.00 92.50 101 ALA A C 1
ATOM 788 O O . ALA A 1 101 ? -19.918 -34.148 3.602 1.00 92.50 101 ALA A O 1
ATOM 789 N N . THR A 1 102 ? -21.033 -35.238 1.984 1.00 96.06 102 THR A N 1
ATOM 790 C CA . THR A 1 102 ? -20.834 -34.226 0.928 1.00 96.06 102 THR A CA 1
ATOM 791 C C . THR A 1 102 ? -22.169 -33.655 0.450 1.00 96.06 102 THR A C 1
ATOM 793 O O . THR A 1 102 ? -23.101 -34.402 0.132 1.00 96.06 102 THR A O 1
ATOM 796 N N . VAL A 1 103 ? -22.287 -32.324 0.393 1.00 97.12 103 VAL A N 1
ATOM 797 C CA . VAL A 1 103 ? -23.565 -31.638 0.143 1.00 97.12 103 VAL A CA 1
ATOM 798 C C . VAL A 1 103 ? -23.443 -30.580 -0.947 1.00 97.12 103 VAL A C 1
ATOM 800 O O . VAL A 1 103 ? -22.688 -29.622 -0.813 1.00 97.12 103 VAL A O 1
ATOM 803 N N . ALA A 1 104 ? -24.245 -30.715 -2.005 1.00 96.94 104 ALA A N 1
ATOM 804 C CA . ALA A 1 104 ? -24.435 -29.659 -2.993 1.00 96.94 104 ALA A CA 1
ATOM 805 C C . ALA A 1 104 ? -25.420 -28.603 -2.464 1.00 96.94 104 ALA A C 1
ATOM 807 O O . ALA A 1 104 ? -26.495 -28.947 -1.967 1.00 96.94 104 ALA A O 1
ATOM 808 N N . THR A 1 105 ? -25.098 -27.317 -2.567 1.00 94.56 105 THR A N 1
ATOM 809 C CA . THR A 1 105 ? -25.982 -26.240 -2.098 1.00 94.56 105 THR A CA 1
ATOM 810 C C . THR A 1 105 ? -25.808 -24.968 -2.912 1.00 94.56 105 THR A C 1
ATOM 812 O O . THR A 1 105 ? -24.715 -24.640 -3.360 1.00 94.56 105 THR A O 1
ATOM 815 N N . HIS A 1 106 ? -26.880 -24.197 -3.060 1.00 87.88 106 HIS A N 1
ATOM 816 C CA . HIS A 1 106 ? -26.739 -22.783 -3.398 1.00 87.88 106 HIS A CA 1
ATOM 817 C C . HIS A 1 106 ? -26.136 -22.023 -2.195 1.00 87.88 106 HIS A C 1
ATOM 819 O O . HIS A 1 106 ? -26.373 -22.444 -1.054 1.00 87.88 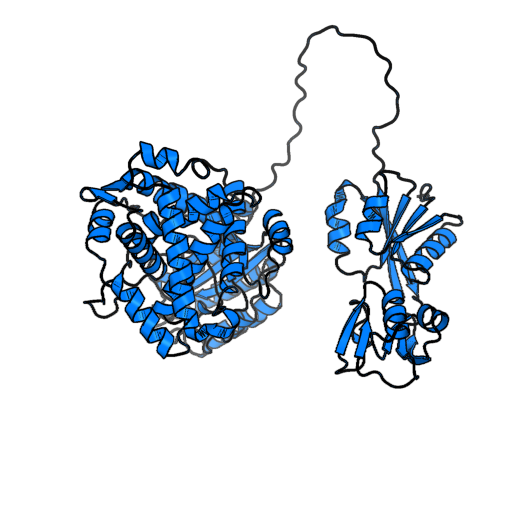106 HIS A O 1
ATOM 825 N N . PRO A 1 107 ? -25.394 -20.915 -2.390 1.00 82.44 107 PRO A N 1
ATOM 826 C CA . PRO A 1 107 ? -24.807 -20.166 -1.276 1.00 82.44 107 PRO A CA 1
ATOM 827 C C . PRO A 1 107 ? -25.833 -19.692 -0.237 1.00 82.44 107 PRO A C 1
ATOM 829 O O . PRO A 1 107 ? -25.592 -19.794 0.962 1.00 82.44 107 PRO A O 1
ATOM 832 N N . ALA A 1 108 ? -27.017 -19.241 -0.671 1.00 81.88 108 ALA A N 1
ATOM 833 C CA . ALA A 1 108 ? -28.017 -18.673 0.240 1.00 81.88 108 ALA A CA 1
ATOM 834 C C . ALA A 1 108 ? -28.499 -19.638 1.353 1.00 81.88 108 ALA A C 1
ATOM 836 O O . ALA A 1 108 ? -28.510 -19.232 2.514 1.00 81.88 108 ALA A O 1
ATOM 837 N N . PRO A 1 109 ? -28.875 -20.905 1.074 1.00 88.44 109 PRO A N 1
ATOM 838 C CA . PRO A 1 109 ? -29.277 -21.849 2.119 1.00 88.44 109 PRO A CA 1
ATOM 839 C C . PRO A 1 109 ? -28.136 -22.734 2.657 1.00 88.44 109 PRO A C 1
ATOM 841 O O . PRO A 1 109 ? -28.430 -23.751 3.284 1.00 88.44 109 PRO A O 1
ATOM 844 N N . GLN A 1 110 ? -26.858 -22.389 2.445 1.00 90.88 110 GLN A N 1
ATOM 845 C CA . GLN A 1 110 ? -25.723 -23.261 2.803 1.00 90.88 110 GLN A CA 1
ATOM 846 C C . GLN A 1 110 ? -25.723 -23.725 4.270 1.00 90.88 110 GLN A C 1
ATOM 848 O O . GLN A 1 110 ? -25.349 -24.855 4.569 1.00 90.88 110 GLN A O 1
ATOM 853 N N . ASN A 1 111 ? -26.234 -22.889 5.178 1.00 90.38 111 ASN A N 1
ATOM 854 C CA . ASN A 1 111 ? -26.306 -23.179 6.612 1.00 90.38 111 ASN A CA 1
ATOM 855 C C . ASN A 1 111 ? -27.339 -24.260 6.984 1.00 90.38 111 ASN A C 1
ATOM 857 O O . ASN A 1 111 ? -27.417 -24.653 8.145 1.00 90.38 111 ASN A O 1
ATOM 861 N N . LEU A 1 112 ? -28.149 -24.734 6.031 1.00 91.81 112 LEU A N 1
ATOM 862 C CA . LEU A 1 112 ? -29.047 -25.876 6.236 1.00 91.81 112 LEU A CA 1
ATOM 863 C C . LEU A 1 112 ? -28.335 -27.226 6.053 1.00 91.81 112 LEU A C 1
ATOM 865 O O . LEU A 1 112 ? -28.917 -28.270 6.358 1.00 91.81 112 LEU A O 1
ATOM 869 N N . ALA A 1 113 ? -27.098 -27.227 5.547 1.00 92.81 113 ALA A N 1
ATOM 870 C CA . ALA A 1 113 ? -26.288 -28.433 5.457 1.00 92.81 113 ALA A CA 1
ATOM 871 C C . ALA A 1 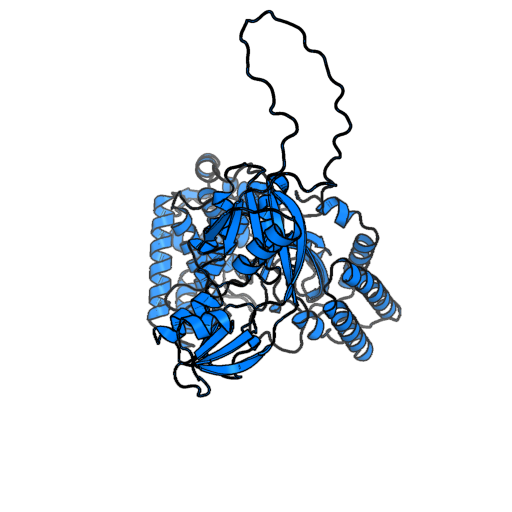113 ? -25.856 -28.921 6.860 1.00 92.81 113 ALA A C 1
ATOM 873 O O . ALA A 1 113 ? -25.738 -28.113 7.786 1.00 92.81 113 ALA A O 1
ATOM 874 N N . PRO A 1 114 ? -25.612 -30.233 7.052 1.00 90.31 114 PRO A N 1
ATOM 875 C CA . PRO A 1 114 ? -25.100 -30.756 8.315 1.00 90.31 114 PRO A CA 1
ATOM 876 C C . PRO A 1 114 ? -23.763 -30.115 8.707 1.00 90.31 114 PRO A C 1
ATOM 878 O O . PRO A 1 114 ? -22.898 -29.886 7.861 1.00 90.31 114 PRO A O 1
ATOM 881 N N . ALA A 1 115 ? -23.568 -29.869 10.003 1.00 86.88 115 ALA A N 1
ATOM 882 C CA . ALA A 1 115 ? -22.303 -29.354 10.515 1.00 86.88 115 ALA A CA 1
ATOM 883 C C . ALA A 1 115 ? -21.158 -30.336 10.207 1.00 86.88 115 ALA A C 1
ATOM 885 O O . ALA A 1 115 ? -21.254 -31.520 10.523 1.00 86.88 115 ALA A O 1
ATOM 886 N N . GLY A 1 116 ? -20.083 -29.838 9.590 1.00 86.00 116 GLY A N 1
ATOM 887 C CA . GLY A 1 116 ? -18.929 -30.645 9.177 1.00 86.00 116 GLY A CA 1
ATOM 888 C C . GLY A 1 116 ? -19.053 -31.312 7.802 1.00 86.00 116 GLY A C 1
ATOM 889 O O . GLY A 1 116 ? -18.103 -31.965 7.378 1.00 86.00 116 GLY A O 1
ATOM 890 N N . ALA A 1 117 ? -20.171 -31.140 7.086 1.00 90.44 117 ALA A N 1
ATOM 891 C CA . ALA A 1 117 ? -20.293 -31.620 5.712 1.00 90.44 117 ALA A CA 1
ATOM 892 C C . ALA A 1 117 ? -19.424 -30.792 4.747 1.00 90.44 117 ALA A C 1
ATOM 894 O O . ALA A 1 117 ? -19.360 -29.564 4.842 1.00 90.44 117 ALA A O 1
ATOM 895 N N . GLN A 1 118 ? -18.794 -31.457 3.777 1.00 94.75 118 GLN A N 1
ATOM 896 C CA . GLN A 1 118 ? -18.058 -30.782 2.710 1.00 94.75 118 GLN A CA 1
ATOM 897 C C . GLN A 1 118 ? -19.045 -30.221 1.678 1.00 94.75 118 GLN A C 1
ATOM 899 O O . GLN A 1 118 ? -19.841 -30.967 1.100 1.00 94.75 118 GLN A O 1
ATOM 904 N N . LEU A 1 119 ? -18.994 -28.908 1.442 1.00 96.31 119 LEU A N 1
ATOM 905 C CA . LEU A 1 119 ? -19.936 -28.216 0.562 1.00 96.31 119 LEU A CA 1
ATOM 906 C C . LEU A 1 119 ? -19.422 -28.118 -0.878 1.00 96.31 119 LEU A C 1
ATOM 908 O O . LEU A 1 119 ? -18.261 -27.792 -1.120 1.00 96.31 119 LEU A O 1
ATOM 912 N N . SER A 1 120 ? -20.319 -28.355 -1.832 1.00 95.12 120 SER A N 1
ATOM 913 C CA . SER A 1 120 ? -20.138 -28.065 -3.255 1.00 95.12 120 SER A CA 1
ATOM 914 C C . SER A 1 120 ? -21.180 -27.029 -3.675 1.00 95.12 120 SER A C 1
ATOM 916 O O . SER A 1 120 ? -22.372 -27.213 -3.425 1.00 95.12 120 SER A O 1
ATOM 918 N N . PHE A 1 121 ? -20.751 -25.916 -4.267 1.00 92.25 121 PHE A N 1
ATOM 919 C CA . PHE A 1 121 ? -21.657 -24.810 -4.570 1.00 92.25 121 PHE A CA 1
ATOM 920 C C . PHE A 1 121 ? -22.279 -24.930 -5.960 1.00 92.25 121 PHE A C 1
ATOM 922 O O . PHE A 1 121 ? -21.590 -25.202 -6.941 1.00 92.25 121 PHE A O 1
ATOM 929 N N . ALA A 1 122 ? -23.589 -24.698 -6.029 1.00 86.62 122 ALA A N 1
ATOM 930 C CA . ALA A 1 122 ? -24.378 -24.723 -7.253 1.00 86.62 122 ALA A CA 1
ATOM 931 C C . ALA A 1 122 ? -25.102 -23.387 -7.478 1.00 86.62 122 ALA A C 1
ATOM 933 O O . ALA A 1 122 ? -25.509 -22.713 -6.532 1.00 86.62 122 ALA A O 1
ATOM 934 N N . ASN A 1 123 ? -25.351 -23.046 -8.743 1.00 78.38 123 ASN A N 1
ATOM 935 C CA . ASN A 1 123 ? -25.974 -21.771 -9.127 1.00 78.38 123 ASN A CA 1
ATOM 936 C C . ASN A 1 123 ? -27.474 -21.679 -8.780 1.00 78.38 123 ASN A C 1
ATOM 938 O O . ASN A 1 123 ? -28.067 -20.607 -8.838 1.00 78.38 123 ASN A O 1
ATOM 942 N N . SER A 1 124 ? -28.119 -22.789 -8.407 1.00 80.94 124 SER A N 1
ATOM 943 C CA . SER A 1 124 ? -29.498 -22.794 -7.906 1.00 80.94 124 SER A CA 1
ATOM 944 C C . SER A 1 124 ? -29.796 -24.032 -7.060 1.00 80.94 124 SER A C 1
ATOM 946 O O . SER A 1 124 ? -29.114 -25.053 -7.148 1.00 80.94 124 SER A O 1
ATOM 948 N N . ASN A 1 125 ? -30.877 -23.976 -6.273 1.00 87.31 125 ASN A N 1
ATOM 949 C CA . ASN A 1 125 ? -31.350 -25.138 -5.511 1.00 87.31 125 ASN A CA 1
ATOM 950 C C . ASN A 1 125 ? -31.688 -26.327 -6.430 1.00 87.31 125 ASN A C 1
ATOM 952 O O . ASN A 1 125 ? -31.448 -27.476 -6.065 1.00 87.31 125 ASN A O 1
ATOM 956 N N . ALA A 1 126 ? -32.240 -26.070 -7.620 1.00 86.50 126 ALA A N 1
ATOM 957 C CA . ALA A 1 126 ? -32.557 -27.126 -8.579 1.00 86.50 126 ALA A CA 1
ATOM 958 C C . ALA A 1 126 ? -31.284 -27.751 -9.175 1.00 86.50 126 ALA A C 1
ATOM 960 O O . ALA A 1 126 ? -31.210 -28.972 -9.293 1.00 86.50 126 ALA A O 1
ATOM 961 N N . GLN A 1 127 ? -30.260 -26.937 -9.462 1.00 85.94 127 GLN A N 1
ATOM 962 C CA . GLN A 1 127 ? -28.953 -27.441 -9.887 1.00 85.94 127 GLN A CA 1
ATOM 963 C C . GLN A 1 127 ? -28.288 -28.287 -8.788 1.00 85.94 127 GLN A C 1
ATOM 965 O O . GLN A 1 127 ? -27.793 -29.369 -9.082 1.00 85.94 127 GLN A O 1
ATOM 970 N N . ALA A 1 128 ? -28.374 -27.870 -7.518 1.00 93.00 128 ALA A N 1
ATOM 971 C CA . ALA A 1 128 ? -27.875 -28.660 -6.390 1.00 93.00 128 ALA A CA 1
ATOM 972 C C . ALA A 1 128 ? -28.537 -30.052 -6.305 1.00 93.00 128 ALA A C 1
ATOM 974 O O . ALA A 1 128 ? -27.865 -31.049 -6.039 1.00 93.00 128 ALA A O 1
ATOM 975 N N . ALA A 1 129 ? -29.845 -30.144 -6.578 1.00 93.62 129 ALA A N 1
ATOM 976 C CA . ALA A 1 129 ? -30.538 -31.432 -6.653 1.00 93.62 129 ALA A CA 1
ATOM 977 C C . ALA A 1 129 ? -30.063 -32.280 -7.840 1.00 93.62 129 ALA A C 1
ATOM 979 O O . ALA A 1 129 ? -29.873 -33.486 -7.692 1.00 93.62 129 ALA A O 1
ATOM 980 N N . LEU A 1 130 ? -29.839 -31.662 -9.003 1.00 90.31 130 LEU A N 1
ATOM 981 C CA . LEU A 1 130 ? -29.315 -32.355 -10.179 1.00 90.31 130 LEU A CA 1
ATOM 982 C C . LEU A 1 130 ? -27.911 -32.913 -9.924 1.00 90.31 130 LEU A C 1
ATOM 984 O O . LEU A 1 130 ? -27.648 -34.070 -10.242 1.00 90.31 130 LEU A O 1
ATOM 988 N N . ASP A 1 131 ? -27.032 -32.135 -9.296 1.00 93.94 131 ASP A N 1
ATOM 989 C CA . ASP A 1 131 ? -25.674 -32.570 -8.964 1.00 93.94 131 ASP A CA 1
ATOM 990 C C . ASP A 1 131 ? -25.674 -33.754 -7.984 1.00 93.94 131 ASP A C 1
ATOM 992 O O . ASP A 1 131 ? -24.932 -34.721 -8.186 1.00 93.94 131 ASP A O 1
ATOM 996 N N . CYS A 1 132 ? -26.566 -33.743 -6.987 1.00 95.81 132 CYS A N 1
ATOM 997 C CA . CYS A 1 132 ? -26.770 -34.884 -6.091 1.00 95.81 132 CYS A CA 1
ATOM 998 C C . CYS A 1 132 ? -27.327 -36.113 -6.830 1.00 95.81 132 CYS A C 1
ATOM 1000 O O . CYS A 1 132 ? -26.830 -37.226 -6.646 1.00 95.81 132 CYS A O 1
ATOM 1002 N N . HIS A 1 133 ? -28.321 -35.930 -7.705 1.00 93.81 133 HIS A N 1
ATOM 1003 C CA . HIS A 1 133 ? -28.900 -37.012 -8.509 1.00 93.81 133 HIS A CA 1
ATOM 1004 C C . HIS A 1 133 ? -27.855 -37.683 -9.414 1.00 93.81 133 HIS A C 1
ATOM 1006 O O . HIS A 1 133 ? -27.779 -38.911 -9.463 1.00 93.81 133 HIS A O 1
ATOM 1012 N N . LEU A 1 134 ? -26.997 -36.883 -10.056 1.00 93.38 134 LEU A N 1
ATOM 1013 C CA . LEU A 1 134 ? -25.881 -37.351 -10.887 1.00 93.38 134 LEU A CA 1
ATOM 1014 C C . LEU A 1 134 ? -24.729 -37.966 -10.072 1.00 93.38 134 LEU A C 1
ATOM 1016 O O . LEU A 1 134 ? -23.767 -38.465 -10.650 1.00 93.38 134 LEU A O 1
ATOM 1020 N N . GLY A 1 135 ? -24.816 -37.946 -8.739 1.00 92.75 135 GLY A N 1
ATOM 1021 C CA . GLY A 1 135 ? -23.835 -38.547 -7.845 1.00 92.75 135 GLY A CA 1
ATOM 1022 C C . GLY A 1 135 ? -22.558 -37.734 -7.654 1.00 92.75 135 GLY A C 1
ATOM 1023 O O . GLY A 1 135 ? -21.583 -38.292 -7.158 1.00 92.75 135 GLY A O 1
ATOM 1024 N N . LYS A 1 136 ? -22.553 -36.439 -8.003 1.00 94.38 136 LYS A N 1
ATOM 1025 C CA . LYS A 1 136 ? -21.423 -35.537 -7.710 1.00 94.38 136 LYS A CA 1
ATOM 1026 C C . LYS A 1 136 ? -21.275 -35.272 -6.210 1.00 94.38 136 LYS A C 1
ATOM 1028 O O . LYS A 1 136 ? -20.170 -35.035 -5.737 1.00 94.38 136 LYS A O 1
ATOM 1033 N N . THR A 1 137 ? -22.384 -35.325 -5.475 1.00 96.12 137 THR A N 1
ATOM 1034 C CA . THR A 1 137 ? -22.437 -35.258 -4.010 1.00 96.12 137 THR A CA 1
ATOM 1035 C C . THR A 1 137 ? -23.382 -36.325 -3.458 1.00 96.12 137 THR A C 1
ATOM 1037 O O . THR A 1 137 ? -24.260 -36.842 -4.157 1.00 96.12 137 THR A O 1
ATOM 1040 N N . GLU A 1 138 ? -23.213 -36.674 -2.185 1.00 96.19 138 GLU A N 1
ATOM 1041 C CA . GLU A 1 138 ? -24.071 -37.643 -1.492 1.00 96.19 138 GLU A CA 1
ATOM 1042 C C . GLU A 1 138 ? -25.461 -37.077 -1.191 1.00 96.19 138 GLU A C 1
ATOM 1044 O O . GLU A 1 138 ? -26.460 -37.799 -1.277 1.00 96.19 138 GLU A O 1
ATOM 1049 N N . GLY A 1 139 ? -25.528 -35.778 -0.895 1.00 96.69 139 GLY A N 1
ATOM 1050 C CA . GLY A 1 139 ? -26.771 -35.055 -0.669 1.00 96.69 139 GLY A CA 1
ATOM 1051 C C . GLY A 1 139 ? -26.762 -33.637 -1.222 1.00 96.69 139 GLY A C 1
ATOM 1052 O O . GLY A 1 139 ? -25.787 -33.174 -1.819 1.00 96.69 139 GLY A O 1
ATOM 1053 N N . CYS A 1 140 ? -27.875 -32.942 -1.026 1.00 97.38 140 CYS A N 1
ATOM 1054 C CA . CYS A 1 140 ? -28.037 -31.545 -1.394 1.00 97.38 140 CYS A CA 1
ATOM 1055 C C . CYS A 1 140 ? -28.995 -30.811 -0.454 1.00 97.38 140 CYS A C 1
ATOM 1057 O O . CYS A 1 140 ? -29.989 -31.382 0.005 1.00 97.38 140 CYS A O 1
ATOM 1059 N N . VAL A 1 141 ? -28.749 -29.519 -0.254 1.00 96.50 141 VAL A N 1
ATOM 1060 C CA . VAL A 1 141 ? -29.767 -28.586 0.232 1.00 96.50 141 VAL A CA 1
ATOM 1061 C C . VAL A 1 141 ? -30.521 -28.054 -0.983 1.00 96.50 141 VAL A C 1
ATOM 1063 O O . VAL A 1 141 ? -29.945 -27.424 -1.870 1.00 96.50 141 VAL A O 1
ATOM 1066 N N . THR A 1 142 ? -31.818 -28.339 -1.054 1.00 94.06 142 THR A N 1
ATOM 1067 C CA . THR A 1 142 ? -32.644 -28.032 -2.227 1.00 94.06 142 THR A CA 1
ATOM 1068 C C . THR A 1 142 ? -34.107 -27.780 -1.847 1.00 94.06 142 THR A C 1
ATOM 1070 O O . THR A 1 142 ? -34.448 -27.690 -0.671 1.00 94.06 142 THR A O 1
ATOM 1073 N N . THR A 1 143 ? -34.993 -27.636 -2.833 1.00 91.62 143 THR A N 1
ATOM 1074 C CA . THR A 1 143 ? -36.440 -27.582 -2.622 1.00 91.62 143 THR A CA 1
ATOM 1075 C C . THR A 1 143 ? -37.069 -28.971 -2.712 1.00 91.62 143 THR A C 1
ATOM 1077 O O . THR A 1 143 ? -36.653 -29.818 -3.506 1.00 91.62 143 THR A O 1
ATOM 1080 N N . ALA A 1 144 ? -38.158 -29.192 -1.975 1.00 89.06 144 ALA A N 1
ATOM 1081 C CA . ALA A 1 144 ? -38.909 -30.443 -2.040 1.00 89.06 144 ALA A CA 1
ATOM 1082 C C . ALA A 1 144 ? -39.458 -30.737 -3.450 1.00 89.06 144 ALA A C 1
ATOM 1084 O O . ALA A 1 144 ? -39.627 -31.898 -3.816 1.00 89.06 144 ALA A O 1
ATOM 1085 N N . LYS A 1 145 ? -39.715 -29.703 -4.265 1.00 87.56 145 LYS A N 1
ATOM 1086 C CA . LYS A 1 145 ? -40.113 -29.863 -5.673 1.00 87.56 145 LYS A CA 1
ATOM 1087 C C . LYS A 1 145 ? -38.975 -30.466 -6.506 1.00 87.56 145 LYS A C 1
ATOM 1089 O O . LYS A 1 145 ? -39.210 -31.471 -7.171 1.00 87.56 145 LYS A O 1
ATOM 1094 N N . ALA A 1 146 ? -37.772 -29.891 -6.432 1.00 88.19 146 ALA A N 1
ATOM 1095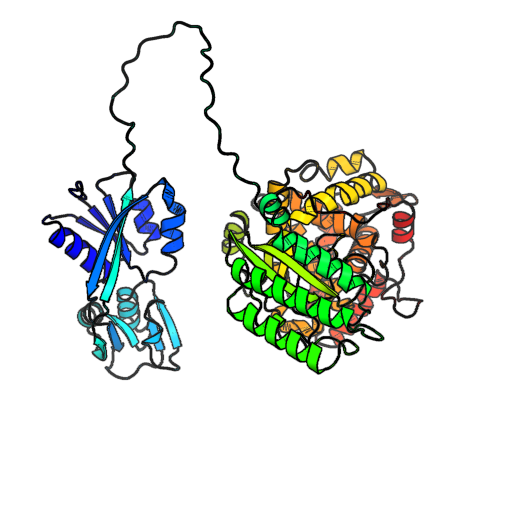 C CA . ALA A 1 146 ? -36.612 -30.341 -7.205 1.00 88.19 146 ALA A CA 1
ATOM 1096 C C . ALA A 1 146 ? -36.132 -31.741 -6.786 1.00 88.19 146 ALA A C 1
ATOM 1098 O O . ALA A 1 146 ? -35.817 -32.577 -7.632 1.00 88.19 146 ALA A O 1
ATOM 1099 N N . ALA A 1 147 ? -36.146 -32.033 -5.484 1.00 91.50 147 ALA A N 1
ATOM 1100 C CA . ALA A 1 147 ? -35.823 -33.367 -4.989 1.00 91.50 147 ALA A CA 1
ATOM 1101 C C . ALA A 1 147 ? -36.806 -34.431 -5.500 1.00 91.50 147 ALA A C 1
ATOM 1103 O O . ALA A 1 147 ? -36.377 -35.471 -5.999 1.00 91.50 147 ALA A O 1
ATOM 1104 N N . ARG A 1 148 ? -38.121 -34.157 -5.445 1.00 90.50 148 ARG A N 1
ATOM 1105 C CA . ARG A 1 148 ? -39.150 -35.087 -5.941 1.00 90.50 148 ARG A CA 1
ATOM 1106 C C . ARG A 1 148 ? -39.034 -35.348 -7.439 1.00 90.50 148 ARG A C 1
ATOM 1108 O O . ARG A 1 148 ? -39.170 -36.497 -7.844 1.00 90.50 148 ARG A O 1
ATOM 1115 N N . SER A 1 149 ? -38.763 -34.323 -8.253 1.00 87.25 149 SER A N 1
ATOM 1116 C CA . SER A 1 149 ? -38.611 -34.505 -9.706 1.00 87.25 149 SER A CA 1
ATOM 1117 C C . SER A 1 149 ? -37.424 -35.390 -10.088 1.00 87.25 149 SER A C 1
ATOM 1119 O O . SER A 1 149 ? -37.423 -35.956 -11.174 1.00 87.25 149 SER A O 1
ATOM 1121 N N . LEU A 1 150 ? -36.432 -35.520 -9.204 1.00 90.62 150 LEU A N 1
ATOM 1122 C CA . LEU A 1 150 ? -35.215 -36.307 -9.422 1.00 90.62 150 LEU A CA 1
ATOM 1123 C C . LEU A 1 150 ? -35.163 -37.591 -8.576 1.00 90.62 150 LEU A C 1
ATOM 1125 O O . LEU A 1 150 ? -34.129 -38.258 -8.531 1.00 90.62 150 LEU A O 1
ATOM 1129 N N . GLY A 1 151 ? -36.257 -37.938 -7.889 1.00 92.19 151 GLY A N 1
ATOM 1130 C CA . GLY A 1 151 ? -36.343 -39.143 -7.059 1.00 92.19 151 GLY A CA 1
ATOM 1131 C C . GLY A 1 151 ? -35.430 -39.143 -5.826 1.00 92.19 151 GLY A C 1
ATOM 1132 O O . GLY A 1 151 ? -35.126 -40.213 -5.301 1.00 92.19 151 GLY A O 1
ATOM 1133 N N . LEU A 1 152 ? -34.978 -37.974 -5.358 1.00 95.56 152 LEU A N 1
ATOM 1134 C CA . LEU A 1 152 ? -34.171 -37.861 -4.141 1.00 95.56 152 LEU A CA 1
ATOM 1135 C C . LEU A 1 152 ? -35.049 -38.025 -2.894 1.00 95.56 152 LEU A C 1
ATOM 1137 O O . LEU A 1 152 ? -36.181 -37.534 -2.836 1.00 95.56 152 LEU A O 1
ATOM 1141 N N . LYS A 1 153 ? -34.512 -38.687 -1.868 1.00 95.88 153 LYS A N 1
ATOM 1142 C CA . LYS A 1 153 ? -35.206 -38.914 -0.598 1.00 95.88 153 LYS A CA 1
ATOM 1143 C C . LYS A 1 153 ? -34.925 -37.770 0.367 1.00 95.88 153 LYS A C 1
ATOM 1145 O O . LYS A 1 153 ? -33.796 -37.302 0.489 1.00 95.88 153 LYS A O 1
ATOM 1150 N N . THR A 1 154 ? -35.965 -37.315 1.059 1.00 96.88 154 THR A N 1
ATOM 1151 C CA . THR A 1 154 ? -35.841 -36.258 2.070 1.00 96.88 154 THR A CA 1
ATOM 1152 C C . THR A 1 154 ? -35.178 -36.816 3.325 1.00 96.88 154 THR A C 1
ATOM 1154 O O . THR A 1 154 ? -35.685 -37.768 3.908 1.00 96.88 154 THR A O 1
ATOM 1157 N N . VAL A 1 155 ? -34.068 -36.203 3.734 1.00 95.94 155 VAL A N 1
ATOM 1158 C CA . VAL A 1 155 ? -33.368 -36.475 4.999 1.00 95.94 155 VAL A CA 1
ATOM 1159 C C . VAL A 1 155 ? -33.949 -35.593 6.105 1.00 95.94 155 VAL A C 1
ATOM 1161 O O . VAL A 1 155 ? -34.211 -36.054 7.212 1.00 95.94 155 VAL A O 1
ATOM 1164 N N . ARG A 1 156 ? -34.180 -34.310 5.800 1.00 96.25 156 ARG A N 1
ATOM 1165 C CA . ARG A 1 156 ? -34.783 -33.343 6.723 1.00 96.25 156 ARG A CA 1
ATOM 1166 C C . ARG A 1 156 ? -35.572 -32.291 5.955 1.00 96.25 156 ARG A C 1
ATOM 1168 O O . ARG A 1 156 ? -35.055 -31.734 4.992 1.00 96.25 156 ARG A O 1
ATOM 1175 N N . ASP A 1 157 ? -36.790 -32.001 6.402 1.00 94.75 157 ASP A N 1
ATOM 1176 C CA . ASP A 1 157 ? -37.606 -30.896 5.889 1.00 94.75 157 ASP A CA 1
ATOM 1177 C C . ASP A 1 157 ? -37.517 -29.700 6.850 1.00 94.75 157 ASP A C 1
ATOM 1179 O O . ASP A 1 157 ? -37.747 -29.845 8.052 1.00 94.75 157 ASP A O 1
ATOM 1183 N N . PHE A 1 158 ? -37.132 -28.536 6.330 1.00 92.56 158 PHE A N 1
ATOM 1184 C CA . PHE A 1 158 ? -37.022 -27.277 7.074 1.00 92.56 158 PHE A CA 1
ATOM 1185 C C . PHE A 1 158 ? -38.242 -26.365 6.870 1.00 92.56 158 PHE A C 1
ATOM 1187 O O . PHE A 1 158 ? -38.319 -25.300 7.479 1.00 92.56 158 PHE A O 1
ATOM 1194 N N . GLY A 1 159 ? -39.201 -26.779 6.040 1.00 91.25 159 GLY A N 1
ATOM 1195 C CA . GLY A 1 159 ? -40.394 -26.016 5.709 1.00 91.25 159 GLY A CA 1
ATOM 1196 C C . GLY A 1 159 ? -40.148 -24.903 4.682 1.00 91.25 159 GLY A C 1
ATOM 1197 O O . GLY A 1 159 ? -39.036 -24.726 4.171 1.00 91.25 159 GLY A O 1
ATOM 1198 N N . PRO A 1 160 ? -41.208 -24.174 4.301 1.00 89.75 160 PRO A N 1
ATOM 1199 C CA . PRO A 1 160 ? -41.105 -23.043 3.391 1.00 89.75 160 PRO A CA 1
ATOM 1200 C C . PRO A 1 160 ? -40.519 -21.817 4.104 1.00 89.75 160 PRO A C 1
ATOM 1202 O O . PRO A 1 160 ? -40.790 -21.575 5.279 1.00 89.75 160 PRO A O 1
ATOM 1205 N N . VAL A 1 161 ? -39.769 -20.997 3.369 1.00 86.88 161 VAL A N 1
ATOM 1206 C CA . VAL A 1 161 ? -39.251 -19.710 3.852 1.00 86.88 161 VAL A CA 1
ATOM 1207 C C . VAL A 1 161 ? -40.080 -18.592 3.230 1.00 86.88 161 VAL A C 1
ATOM 1209 O O . VAL A 1 161 ? -40.347 -18.611 2.028 1.00 86.88 161 VAL A O 1
ATOM 1212 N N . ALA A 1 162 ? -40.498 -17.606 4.024 1.00 89.12 162 ALA A N 1
ATOM 1213 C CA . ALA A 1 162 ? -41.084 -16.384 3.481 1.00 89.12 162 ALA A CA 1
ATOM 1214 C C . ALA A 1 162 ? -39.982 -15.590 2.763 1.00 89.12 162 ALA A C 1
ATOM 1216 O O . ALA A 1 162 ? -39.062 -15.092 3.408 1.00 89.12 162 ALA A O 1
ATOM 1217 N N . MET A 1 163 ? -40.052 -15.511 1.432 1.00 92.50 163 MET A N 1
ATOM 1218 C CA . MET A 1 163 ? -38.984 -14.950 0.605 1.00 92.50 163 MET A CA 1
ATOM 1219 C C . MET A 1 163 ? -39.484 -13.765 -0.216 1.00 92.50 163 MET A C 1
ATOM 1221 O O . MET A 1 163 ? -40.583 -13.808 -0.774 1.00 92.50 163 MET A O 1
ATOM 1225 N N . GLY A 1 164 ? -38.671 -12.709 -0.276 1.00 93.06 164 GLY A N 1
ATOM 1226 C CA . GLY A 1 164 ? -38.925 -11.537 -1.109 1.00 93.06 164 GLY A CA 1
ATOM 1227 C C . GLY A 1 164 ? -38.483 -11.753 -2.556 1.00 93.06 164 GLY A C 1
ATOM 1228 O O . GLY A 1 164 ? -37.437 -12.351 -2.817 1.00 93.06 164 GLY A O 1
ATOM 1229 N N . PHE A 1 165 ? -39.256 -11.218 -3.495 1.00 94.50 165 PHE A N 1
ATOM 1230 C CA . PHE A 1 165 ? -38.950 -11.223 -4.923 1.00 94.50 165 PHE A CA 1
ATOM 1231 C C . PHE A 1 165 ? -39.140 -9.827 -5.506 1.00 94.50 165 PHE A C 1
ATOM 1233 O O . PHE A 1 165 ? -40.111 -9.141 -5.180 1.00 94.50 165 PHE A O 1
ATOM 1240 N N . THR A 1 166 ? -38.204 -9.415 -6.355 1.00 94.38 166 THR A N 1
ATOM 1241 C CA . THR A 1 166 ? -38.170 -8.103 -7.006 1.00 94.38 166 THR A CA 1
ATOM 1242 C C . THR A 1 166 ? -38.529 -8.224 -8.481 1.00 94.38 166 THR A C 1
ATOM 1244 O O . THR A 1 166 ? -38.167 -9.208 -9.128 1.00 94.38 166 THR A O 1
ATOM 1247 N N . ILE A 1 167 ? -39.216 -7.210 -9.017 1.00 92.62 167 ILE A N 1
ATOM 1248 C CA . ILE A 1 167 ? -39.573 -7.106 -10.438 1.00 92.62 167 ILE A CA 1
ATOM 1249 C C . ILE A 1 167 ? -38.980 -5.814 -11.022 1.00 92.62 167 ILE A C 1
ATOM 1251 O O . ILE A 1 167 ? -39.677 -4.800 -11.106 1.00 92.62 167 ILE A O 1
ATOM 1255 N N . PRO A 1 168 ? -37.688 -5.772 -11.387 1.00 89.88 168 PRO A N 1
ATOM 1256 C CA . PRO A 1 168 ? -37.156 -4.649 -12.147 1.00 89.88 168 PRO A CA 1
ATOM 1257 C C . PRO A 1 168 ? -37.537 -4.738 -13.635 1.00 89.88 168 PRO A C 1
ATOM 1259 O O . PRO A 1 168 ? -37.585 -5.818 -14.225 1.00 89.88 168 PRO A O 1
ATOM 1262 N N . ARG A 1 169 ? -37.790 -3.582 -14.257 1.00 87.44 169 ARG A N 1
ATOM 1263 C CA . ARG A 1 169 ? -38.038 -3.446 -15.706 1.00 87.44 169 ARG A CA 1
ATOM 1264 C C . ARG A 1 169 ? -37.275 -2.268 -16.295 1.00 87.44 169 ARG A C 1
ATOM 1266 O O . ARG A 1 169 ? -36.910 -1.356 -15.554 1.00 87.44 169 ARG A O 1
ATOM 1273 N N . HIS A 1 170 ? -37.133 -2.221 -17.619 1.00 83.56 170 HIS A N 1
ATOM 1274 C CA . HIS A 1 170 ? -36.609 -1.036 -18.301 1.00 83.56 170 HIS A CA 1
ATOM 1275 C C . HIS A 1 170 ? -37.425 0.231 -18.010 1.00 83.56 170 HIS A C 1
ATOM 1277 O O . HIS A 1 170 ? -38.662 0.219 -17.947 1.00 83.56 170 HIS A O 1
ATOM 1283 N N . ARG A 1 171 ? -36.719 1.350 -17.821 1.00 80.12 171 ARG A N 1
ATOM 1284 C CA . ARG A 1 171 ? -37.338 2.676 -17.745 1.00 80.12 171 ARG A CA 1
ATOM 1285 C C . ARG A 1 171 ? -37.954 3.022 -19.098 1.00 80.12 171 ARG A C 1
ATOM 1287 O O . ARG A 1 171 ? -37.310 2.893 -20.134 1.00 80.12 171 ARG A O 1
ATOM 1294 N N . MET A 1 172 ? -39.199 3.493 -19.093 1.00 67.62 172 MET A N 1
ATOM 1295 C CA . MET A 1 172 ? -39.795 4.055 -20.304 1.00 67.62 172 MET A CA 1
ATOM 1296 C C . MET A 1 172 ? -39.214 5.451 -20.532 1.00 67.62 172 MET A C 1
ATOM 1298 O O . MET A 1 172 ? -39.452 6.355 -19.733 1.00 67.62 172 MET A O 1
ATOM 1302 N N . ASN A 1 173 ? -38.459 5.644 -21.613 1.00 56.66 173 ASN A N 1
ATOM 1303 C CA . ASN A 1 173 ? -38.032 6.980 -22.025 1.00 56.66 173 ASN A CA 1
ATOM 1304 C C . ASN A 1 173 ? -39.251 7.778 -22.513 1.00 56.66 173 ASN A C 1
ATOM 1306 O O . ASN A 1 173 ? -39.860 7.427 -23.521 1.00 56.66 173 ASN A O 1
ATOM 1310 N N . ALA A 1 174 ? -39.565 8.897 -21.856 1.00 45.31 174 ALA A N 1
ATOM 1311 C CA . ALA A 1 174 ? -40.661 9.801 -22.232 1.00 45.31 174 ALA A CA 1
ATOM 1312 C C . ALA A 1 174 ? -40.441 10.567 -23.564 1.00 45.31 174 ALA A C 1
ATOM 1314 O O . ALA A 1 174 ? -41.238 11.429 -23.925 1.00 45.31 174 ALA A O 1
ATOM 1315 N N . HIS A 1 175 ? -39.384 10.263 -24.326 1.00 42.03 175 HIS A N 1
ATOM 1316 C CA . HIS A 1 175 ? -38.994 11.002 -25.534 1.00 42.03 175 HIS A CA 1
ATOM 1317 C C . HIS A 1 175 ? -38.645 10.113 -26.730 1.00 42.03 175 HIS A C 1
ATOM 1319 O O . HIS A 1 175 ? -37.624 10.302 -27.387 1.00 42.03 175 HIS A O 1
ATOM 1325 N N . ARG A 1 176 ? -39.507 9.150 -27.067 1.00 41.28 176 ARG A N 1
ATOM 1326 C CA . ARG A 1 176 ? -39.407 8.444 -28.355 1.00 41.28 176 ARG A CA 1
ATOM 1327 C C . ARG A 1 176 ? -40.778 8.116 -28.950 1.00 41.28 176 ARG A C 1
ATOM 1329 O O . ARG A 1 176 ? -41.151 6.960 -29.083 1.00 41.28 176 ARG A O 1
ATOM 1336 N N . THR A 1 177 ? -41.507 9.145 -29.375 1.00 32.69 177 THR A N 1
ATOM 1337 C CA . THR A 1 177 ? -42.651 8.994 -30.290 1.00 32.69 177 THR A CA 1
ATOM 1338 C C . THR A 1 177 ? -42.738 10.162 -31.277 1.00 32.69 177 THR A C 1
ATOM 1340 O O . THR A 1 177 ? -43.415 11.148 -31.025 1.00 32.69 177 THR A O 1
ATOM 1343 N N . ALA A 1 178 ? -42.056 10.039 -32.422 1.00 29.42 178 ALA A N 1
ATOM 1344 C CA . ALA A 1 178 ? -42.553 10.441 -33.750 1.00 29.42 178 ALA A CA 1
ATOM 1345 C C . ALA A 1 178 ? -41.508 10.100 -34.837 1.00 29.42 178 ALA A C 1
ATOM 1347 O O . ALA A 1 178 ? -40.317 10.337 -34.621 1.00 29.42 178 ALA A O 1
ATOM 1348 N N . PRO A 1 179 ? -41.904 9.563 -36.008 1.00 34.28 179 PRO A N 1
ATOM 1349 C CA . PRO A 1 179 ? -40.969 9.265 -37.083 1.00 34.28 179 PRO A CA 1
ATOM 1350 C C . PRO A 1 179 ? -40.611 10.535 -37.865 1.00 34.28 179 PRO A C 1
ATOM 1352 O O . PRO A 1 179 ? -41.452 11.396 -38.134 1.00 34.28 179 PRO A O 1
ATOM 1355 N N . ALA A 1 180 ? -39.339 10.623 -38.244 1.00 32.88 180 ALA A N 1
ATOM 1356 C CA . ALA A 1 180 ? -38.755 11.731 -38.980 1.00 32.88 180 ALA A CA 1
ATOM 1357 C C . ALA A 1 180 ? -39.439 11.964 -40.341 1.00 32.88 180 ALA A C 1
ATOM 1359 O O . ALA A 1 180 ? -39.524 11.063 -41.176 1.00 32.88 180 ALA A O 1
ATOM 1360 N N . ARG A 1 181 ? -39.842 13.213 -40.604 1.00 29.72 181 ARG A N 1
ATOM 1361 C CA . ARG A 1 181 ? -40.013 13.736 -41.965 1.00 29.72 181 ARG A CA 1
ATOM 1362 C C . ARG A 1 181 ? -38.899 14.734 -42.253 1.00 29.72 181 ARG A C 1
ATOM 1364 O O . ARG A 1 181 ? -38.754 15.738 -41.566 1.00 29.72 181 ARG A O 1
ATOM 1371 N N . ALA A 1 182 ? -38.123 14.426 -43.283 1.00 37.03 182 ALA A N 1
ATOM 1372 C CA . ALA A 1 182 ? -37.067 15.267 -43.823 1.00 37.03 182 ALA A CA 1
ATOM 1373 C C . ALA A 1 182 ? -37.623 16.545 -44.474 1.00 37.03 182 ALA A C 1
ATOM 1375 O O . ALA A 1 182 ? -38.622 16.459 -45.193 1.00 37.03 182 ALA A O 1
ATOM 1376 N N . ARG A 1 183 ? -36.931 17.684 -44.289 1.00 28.12 183 ARG A N 1
ATOM 1377 C CA . ARG A 1 183 ? -36.604 18.727 -45.299 1.00 28.12 183 ARG A CA 1
ATOM 1378 C C . ARG A 1 183 ? -35.817 19.902 -44.664 1.00 28.12 183 ARG A C 1
ATOM 1380 O O . ARG A 1 183 ? -35.755 19.971 -43.443 1.00 28.12 183 ARG A O 1
ATOM 1387 N N . PRO A 1 184 ? -35.108 20.736 -45.458 1.00 34.09 184 PRO A N 1
ATOM 1388 C CA . PRO A 1 184 ? -33.691 21.008 -45.216 1.00 34.09 184 PRO A CA 1
ATOM 1389 C C . PRO A 1 184 ? -33.369 22.418 -44.693 1.00 34.09 184 PRO A C 1
ATOM 1391 O O . PRO A 1 184 ? -34.185 23.333 -44.750 1.00 34.09 184 PRO A O 1
ATOM 1394 N N . HIS A 1 185 ? -32.119 22.538 -44.233 1.00 39.88 185 HIS A N 1
ATOM 1395 C CA . HIS A 1 185 ? -31.335 23.730 -43.886 1.00 39.88 185 HIS A CA 1
ATOM 1396 C C . HIS A 1 185 ? -31.867 25.105 -44.325 1.00 39.88 185 HIS A C 1
ATOM 1398 O O . HIS A 1 185 ? -31.962 25.385 -45.518 1.00 39.88 185 HIS A O 1
ATOM 1404 N N . ARG A 1 186 ? -31.954 26.023 -43.350 1.00 28.33 186 ARG A N 1
ATOM 1405 C CA . ARG A 1 186 ? -31.497 27.423 -43.456 1.00 28.33 186 ARG A CA 1
ATOM 1406 C C . ARG A 1 186 ? -30.988 27.901 -42.093 1.00 28.33 186 ARG A C 1
ATOM 1408 O O . ARG A 1 186 ? -31.454 27.439 -41.060 1.00 28.33 186 ARG A O 1
ATOM 1415 N N . GLY A 1 187 ? -29.947 28.727 -42.128 1.00 30.73 187 GLY A N 1
ATOM 1416 C CA . GLY A 1 187 ? -29.059 28.990 -41.003 1.00 30.73 187 GLY A CA 1
ATOM 1417 C C . GLY A 1 187 ? -29.470 30.105 -40.041 1.00 30.73 187 GLY A C 1
ATOM 1418 O O . GLY A 1 187 ? -30.410 30.855 -40.281 1.00 30.73 187 GLY A O 1
ATOM 1419 N N . ALA A 1 188 ? -28.616 30.207 -39.019 1.00 33.22 188 ALA A N 1
ATOM 1420 C CA . ALA A 1 188 ? -28.361 31.323 -38.110 1.00 33.22 188 ALA A CA 1
ATOM 1421 C C . ALA A 1 188 ? -29.459 31.700 -37.100 1.00 33.22 188 ALA A C 1
ATOM 1423 O O . ALA A 1 188 ? -30.383 32.443 -37.415 1.00 33.22 188 ALA A O 1
ATOM 1424 N N . ARG A 1 189 ? -29.229 31.342 -35.829 1.00 26.31 189 ARG A N 1
ATOM 1425 C CA . ARG A 1 189 ? -28.790 32.269 -34.763 1.00 26.31 189 ARG A CA 1
ATOM 1426 C C . ARG A 1 189 ? -28.521 31.483 -33.472 1.00 26.31 189 ARG A C 1
ATOM 1428 O O . ARG A 1 189 ? -29.304 30.621 -33.099 1.00 26.31 189 ARG A O 1
ATOM 1435 N N . GLN A 1 190 ? -27.388 31.767 -32.830 1.00 35.88 190 GLN A N 1
ATOM 1436 C CA . GLN A 1 190 ? -27.113 31.366 -31.450 1.00 35.88 190 GLN A CA 1
ATOM 1437 C C . GLN A 1 190 ? -28.113 32.084 -30.540 1.00 35.88 190 GLN A C 1
ATOM 1439 O O . GLN A 1 190 ? -28.075 33.309 -30.438 1.00 35.88 190 GLN A O 1
ATOM 1444 N N . GLU A 1 191 ? -28.985 31.328 -29.882 1.00 28.95 191 GLU A N 1
ATOM 1445 C CA . GLU A 1 191 ? -29.717 31.799 -28.711 1.00 28.95 191 GLU A CA 1
ATOM 1446 C C . GLU A 1 191 ? -29.061 31.190 -27.471 1.00 28.95 191 GLU A C 1
ATOM 1448 O O . GLU A 1 191 ? -29.037 29.976 -27.275 1.00 28.95 191 GLU A O 1
ATOM 1453 N N . ASN A 1 192 ? -28.463 32.067 -26.663 1.00 34.75 192 ASN A N 1
ATOM 1454 C CA . ASN A 1 192 ? -27.952 31.756 -25.337 1.00 34.75 192 ASN A CA 1
ATOM 1455 C C . ASN A 1 192 ? -29.120 31.327 -24.443 1.00 34.75 192 ASN A C 1
ATOM 1457 O O . ASN A 1 192 ? -29.902 32.169 -23.999 1.00 34.75 192 ASN A O 1
ATOM 1461 N N . HIS A 1 193 ? -29.214 30.035 -24.133 1.00 29.83 193 HIS A N 1
ATOM 1462 C CA . HIS A 1 193 ? -30.003 29.590 -22.992 1.00 29.83 193 HIS A CA 1
ATOM 1463 C C . HIS A 1 193 ? -29.198 29.799 -21.702 1.00 29.83 193 HIS A C 1
ATOM 1465 O O . HIS A 1 193 ? -28.050 29.352 -21.630 1.00 29.83 193 HIS A O 1
ATOM 1471 N N . PRO A 1 194 ? -29.763 30.468 -20.680 1.00 31.33 194 PRO A N 1
ATOM 1472 C CA . PRO A 1 194 ? -29.117 30.577 -19.385 1.00 31.33 194 PRO A CA 1
ATOM 1473 C C . PRO A 1 194 ? -29.016 29.173 -18.787 1.00 31.33 194 PRO A C 1
ATOM 1475 O O . PRO A 1 194 ? -30.027 28.497 -18.588 1.00 31.33 194 PRO A O 1
ATOM 1478 N N . GLN A 1 195 ? -27.787 28.725 -18.535 1.00 33.06 195 GLN A N 1
ATOM 1479 C CA . GLN A 1 195 ? -27.536 27.530 -17.743 1.00 33.06 195 GLN A CA 1
ATOM 1480 C C . GLN A 1 195 ? -28.182 27.747 -16.370 1.00 33.06 195 GLN A C 1
ATOM 1482 O O . GLN A 1 195 ? -27.807 28.661 -15.635 1.00 33.06 195 GLN A O 1
ATOM 1487 N N . GLY A 1 196 ? -29.189 26.933 -16.042 1.00 35.53 196 GLY A N 1
ATOM 1488 C CA . GLY A 1 196 ? -29.622 26.781 -14.656 1.00 35.53 196 GLY A CA 1
ATOM 1489 C C . GLY A 1 196 ? -28.425 26.350 -13.802 1.00 35.53 196 GLY A C 1
ATOM 1490 O O . GLY A 1 196 ? -27.477 25.781 -14.348 1.00 35.53 196 GLY A O 1
ATOM 1491 N N . PRO A 1 197 ? -28.420 26.631 -12.489 1.00 30.77 197 PRO A N 1
ATOM 1492 C CA . PRO A 1 197 ? -27.274 26.327 -11.648 1.00 30.77 197 PRO A CA 1
ATOM 1493 C C . PRO A 1 197 ? -26.996 24.824 -11.708 1.00 30.77 197 PRO A C 1
ATOM 1495 O O . PRO A 1 197 ? -27.766 24.015 -11.190 1.00 30.77 197 PRO A O 1
ATOM 1498 N N . THR A 1 198 ? -25.894 24.455 -12.357 1.00 33.88 198 THR A N 1
ATOM 1499 C CA . THR A 1 198 ? -25.273 23.148 -12.191 1.00 33.88 198 THR A CA 1
ATOM 1500 C C . THR A 1 198 ? -25.002 23.023 -10.698 1.00 33.88 198 THR A C 1
ATOM 1502 O O . THR A 1 198 ? -24.218 23.806 -10.157 1.00 33.88 198 THR A O 1
ATOM 1505 N N . LEU A 1 199 ? -25.682 22.106 -10.000 1.00 33.84 199 LEU A N 1
ATOM 1506 C CA . LEU A 1 199 ? -25.227 21.705 -8.674 1.00 33.84 199 LEU A CA 1
ATOM 1507 C C . LEU A 1 199 ? -23.802 21.193 -8.878 1.00 33.84 199 LEU A C 1
ATOM 1509 O O . LEU A 1 199 ? -23.609 20.125 -9.456 1.00 33.84 199 LEU A O 1
ATOM 1513 N N . ALA A 1 200 ? -22.809 21.989 -8.486 1.00 40.09 200 ALA A N 1
ATOM 1514 C CA . ALA A 1 200 ? -21.440 21.522 -8.439 1.00 40.09 200 ALA A CA 1
ATOM 1515 C C . ALA A 1 200 ? -21.442 20.294 -7.527 1.00 40.09 200 ALA A C 1
ATOM 1517 O O . ALA A 1 200 ? -21.844 20.393 -6.365 1.00 40.09 200 ALA A O 1
ATOM 1518 N N . LEU A 1 201 ? -21.068 19.136 -8.072 1.00 48.97 201 LEU A N 1
ATOM 1519 C CA . LEU A 1 201 ? -20.760 17.966 -7.261 1.00 48.97 201 LEU A CA 1
ATOM 1520 C C . LEU A 1 201 ? -19.749 18.428 -6.208 1.00 48.97 201 LEU A C 1
ATOM 1522 O O . LEU A 1 201 ? -18.692 18.961 -6.549 1.00 48.97 201 LEU A O 1
ATOM 1526 N N . LEU A 1 202 ? -20.134 18.331 -4.937 1.00 60.47 202 LEU A N 1
ATOM 1527 C CA . LEU A 1 202 ? -19.259 18.694 -3.834 1.00 60.47 202 LEU A CA 1
ATOM 1528 C C . LEU A 1 202 ? -18.067 17.740 -3.861 1.00 60.47 202 LEU A C 1
ATOM 1530 O O . LEU A 1 202 ? -18.247 16.526 -3.821 1.00 60.47 202 LEU A O 1
ATOM 1534 N N . ASP A 1 203 ? -16.867 18.303 -3.939 1.00 77.75 203 ASP A N 1
ATOM 1535 C CA . ASP A 1 203 ? -15.604 17.584 -3.800 1.00 77.75 203 ASP A CA 1
ATOM 1536 C C . ASP A 1 203 ? -15.595 16.868 -2.429 1.00 77.75 203 ASP A C 1
ATOM 1538 O O . ASP A 1 203 ? -15.652 17.548 -1.389 1.00 77.75 203 ASP A O 1
ATOM 1542 N N . PRO A 1 204 ? -15.598 15.518 -2.395 1.00 77.50 204 PRO A N 1
ATOM 1543 C CA . PRO A 1 204 ? -15.679 14.758 -1.151 1.00 77.50 204 PRO A CA 1
ATOM 1544 C C . PRO A 1 204 ? -14.545 15.102 -0.191 1.00 77.50 204 PRO A C 1
ATOM 1546 O O . PRO A 1 204 ? -14.783 15.277 1.002 1.00 77.50 204 PRO A O 1
ATOM 1549 N N . MET A 1 205 ? -13.332 15.283 -0.716 1.00 82.31 205 MET A N 1
ATOM 1550 C CA . MET A 1 205 ? -12.166 15.601 0.093 1.00 82.31 205 MET A CA 1
ATOM 1551 C C . MET A 1 205 ? -12.317 16.970 0.754 1.00 82.31 205 MET A C 1
ATOM 1553 O O . MET A 1 205 ? -12.203 17.077 1.977 1.00 82.31 205 MET A O 1
ATOM 1557 N N . LYS A 1 206 ? -12.672 18.007 -0.018 1.00 82.00 206 LYS A N 1
ATOM 1558 C CA . LYS A 1 206 ? -12.916 19.350 0.546 1.00 82.00 206 LYS A CA 1
ATOM 1559 C C . LYS A 1 206 ? -14.032 19.338 1.578 1.00 82.00 206 LYS A C 1
ATOM 1561 O O . LYS A 1 206 ? -13.919 20.000 2.606 1.00 82.00 206 LYS A O 1
ATOM 1566 N N . THR A 1 207 ? -15.093 18.579 1.320 1.00 84.62 207 THR A N 1
ATOM 1567 C CA . THR A 1 207 ? -16.219 18.451 2.250 1.00 84.62 207 THR A CA 1
ATOM 1568 C C . THR A 1 207 ? -15.755 17.863 3.584 1.00 84.62 207 THR A C 1
ATOM 1570 O O . THR A 1 207 ? -16.036 18.438 4.637 1.00 84.62 207 THR A O 1
ATOM 1573 N N . THR A 1 208 ? -14.985 16.773 3.552 1.00 87.25 208 THR A N 1
ATOM 1574 C CA . THR A 1 208 ? -14.441 16.130 4.756 1.00 87.25 208 THR A CA 1
ATOM 1575 C C . THR A 1 208 ? -13.437 17.024 5.486 1.00 87.25 208 THR A C 1
ATOM 1577 O O . THR A 1 208 ? -13.485 17.124 6.710 1.00 87.25 208 THR A O 1
ATOM 1580 N N . GLN A 1 209 ? -12.559 17.728 4.769 1.00 86.12 209 GLN A N 1
ATOM 1581 C CA . GLN A 1 209 ? -11.566 18.630 5.370 1.00 86.12 209 GLN A CA 1
ATOM 1582 C C . GLN A 1 209 ? -12.177 19.908 5.968 1.00 86.12 209 GLN A C 1
ATOM 1584 O O . GLN A 1 209 ? -11.604 20.511 6.877 1.00 86.12 209 GLN A O 1
ATOM 1589 N N . GLN A 1 210 ? -13.344 20.339 5.483 1.00 89.06 210 GLN A N 1
ATOM 1590 C CA . GLN A 1 210 ? -14.082 21.486 6.025 1.00 89.06 210 GLN A CA 1
ATOM 1591 C C . GLN A 1 210 ? -14.960 21.123 7.234 1.00 89.06 210 GLN A C 1
ATOM 1593 O O . GLN A 1 210 ? -15.495 22.014 7.904 1.00 89.06 210 GLN A O 1
ATOM 1598 N N . ASP A 1 211 ? -15.097 19.834 7.554 1.00 92.50 211 ASP A N 1
ATOM 1599 C CA . ASP A 1 211 ? -15.821 19.366 8.731 1.00 92.50 211 ASP A CA 1
ATOM 1600 C C . ASP A 1 211 ? -15.124 19.846 10.016 1.00 92.50 211 ASP A C 1
ATOM 1602 O O . ASP A 1 211 ? -13.987 19.486 10.333 1.00 92.50 211 ASP A O 1
ATOM 1606 N N . LYS A 1 212 ? -15.834 20.659 10.805 1.00 95.38 212 LYS A N 1
ATOM 1607 C CA . LYS A 1 212 ? -15.303 21.247 12.045 1.00 95.38 212 LYS A CA 1
ATOM 1608 C C . LYS A 1 212 ? -14.882 20.196 13.072 1.00 95.38 212 LYS A C 1
ATOM 1610 O O . LYS A 1 212 ? -13.971 20.462 13.858 1.00 95.38 212 LYS A O 1
ATOM 1615 N N . THR A 1 213 ? -15.539 19.034 13.102 1.00 95.88 213 THR A N 1
ATOM 1616 C CA . THR A 1 213 ? -15.177 17.940 14.010 1.00 95.88 213 THR A CA 1
ATOM 1617 C C . THR A 1 213 ? -13.869 17.290 13.562 1.00 95.88 213 THR A C 1
ATOM 1619 O O . THR A 1 213 ? -13.005 17.049 14.404 1.00 95.88 213 THR A O 1
ATOM 1622 N N . VAL A 1 214 ? -13.681 17.096 12.252 1.00 96.94 214 VAL A N 1
ATOM 1623 C CA . VAL A 1 214 ? -12.431 16.572 11.669 1.00 96.94 214 VAL A CA 1
ATOM 1624 C C . VAL A 1 214 ? -11.266 17.522 11.949 1.00 96.94 214 VAL A C 1
ATOM 1626 O O . VAL A 1 214 ? -10.281 17.112 12.558 1.00 96.94 214 VAL A O 1
ATOM 1629 N N . GLN A 1 215 ? -11.421 18.814 11.646 1.00 96.56 215 GLN A N 1
ATOM 1630 C CA . GLN A 1 215 ? -10.403 19.834 11.941 1.00 96.56 215 GLN A CA 1
ATOM 1631 C C . GLN A 1 215 ? -10.091 19.951 13.441 1.00 96.56 215 GLN A C 1
ATOM 1633 O O . GLN A 1 215 ? -8.978 20.297 13.843 1.00 96.56 215 GLN A O 1
ATOM 1638 N N . SER A 1 216 ? -11.092 19.721 14.297 1.00 97.81 216 SER A N 1
ATOM 1639 C CA . SER A 1 216 ? -10.889 19.700 15.744 1.00 97.81 216 SER A CA 1
ATOM 1640 C C . SER A 1 216 ? -10.017 18.519 16.161 1.00 97.81 216 SER A C 1
ATOM 1642 O O . SER A 1 216 ? -9.081 18.729 16.932 1.00 97.81 216 SER A O 1
ATOM 1644 N N . LEU A 1 217 ? -10.296 17.309 15.661 1.00 98.06 217 LEU A N 1
ATOM 1645 C CA . LEU A 1 217 ? -9.484 16.129 15.966 1.00 98.06 217 LEU A CA 1
ATOM 1646 C C . LEU A 1 217 ? -8.048 16.303 15.458 1.00 98.06 217 LEU A C 1
ATOM 1648 O O . LEU A 1 217 ? -7.109 16.059 16.208 1.00 98.06 217 LEU A O 1
ATOM 1652 N N . GLU A 1 218 ? -7.883 16.793 14.231 1.00 97.62 218 GLU A N 1
ATOM 1653 C CA . GLU A 1 218 ? -6.575 17.059 13.629 1.00 97.62 218 GLU A CA 1
ATOM 1654 C C . GLU A 1 218 ? -5.713 17.970 14.511 1.00 97.62 218 GLU A C 1
ATOM 1656 O O . GLU A 1 218 ? -4.604 17.596 14.895 1.00 97.62 218 GLU A O 1
ATOM 1661 N N . ARG A 1 219 ? -6.242 19.132 14.922 1.00 97.88 219 ARG A N 1
ATOM 1662 C CA . ARG A 1 219 ? -5.516 20.052 15.814 1.00 97.88 219 ARG A CA 1
ATOM 1663 C C . ARG A 1 219 ? -5.172 19.416 17.158 1.00 97.88 219 ARG A C 1
ATOM 1665 O O . ARG A 1 219 ? -4.093 19.668 17.688 1.00 97.88 219 ARG A O 1
ATOM 1672 N N . GLN A 1 220 ? -6.087 18.629 17.725 1.00 98.44 220 GLN A N 1
ATOM 1673 C CA . GLN A 1 220 ? -5.862 17.958 19.005 1.00 98.44 220 GLN A CA 1
ATOM 1674 C C . GLN A 1 220 ? -4.738 16.921 18.902 1.00 98.44 220 GLN A C 1
ATOM 1676 O O . GLN A 1 220 ? -3.835 16.938 19.736 1.00 98.44 220 GLN A O 1
ATOM 1681 N N . LEU A 1 221 ? -4.763 16.067 17.876 1.00 97.81 221 LEU A N 1
ATOM 1682 C CA . LEU A 1 221 ? -3.756 15.026 17.660 1.00 97.81 221 LEU A CA 1
ATOM 1683 C C . LEU A 1 221 ? -2.392 15.615 17.299 1.00 97.81 221 LEU A C 1
ATOM 1685 O O . LEU A 1 221 ? -1.396 15.235 17.904 1.00 97.81 221 LEU A O 1
ATOM 1689 N N . ASN A 1 222 ? -2.341 16.617 16.417 1.00 96.31 222 ASN A N 1
ATOM 1690 C CA . ASN A 1 222 ? -1.083 17.276 16.053 1.00 96.31 222 ASN A CA 1
ATOM 1691 C C . ASN A 1 222 ? -0.421 17.967 17.261 1.00 96.31 222 ASN A C 1
ATOM 1693 O O . ASN A 1 222 ? 0.805 17.956 17.378 1.00 96.31 222 ASN A O 1
ATOM 1697 N N . ALA A 1 223 ? -1.209 18.535 18.183 1.00 96.81 223 ALA A N 1
ATOM 1698 C CA . ALA A 1 223 ? -0.691 19.085 19.437 1.00 96.81 223 ALA A CA 1
ATOM 1699 C C . ALA A 1 223 ? -0.238 17.983 20.412 1.00 96.81 223 ALA A C 1
ATOM 1701 O O . ALA A 1 223 ? 0.812 18.111 21.040 1.00 96.81 223 ALA A O 1
ATOM 1702 N N . PHE A 1 224 ? -1.004 16.893 20.520 1.00 97.25 224 PHE A N 1
ATOM 1703 C CA . PHE A 1 224 ? -0.685 15.758 21.390 1.00 97.25 224 PHE A CA 1
ATOM 1704 C C . PHE A 1 224 ? 0.587 15.026 20.941 1.00 97.25 224 PHE A C 1
ATOM 1706 O O . PHE A 1 224 ? 1.422 14.687 21.776 1.00 97.25 224 PHE A O 1
ATOM 1713 N N . ARG A 1 225 ? 0.804 14.898 19.625 1.00 95.19 225 ARG A N 1
ATOM 1714 C CA . ARG A 1 225 ? 2.024 14.349 19.014 1.00 95.19 225 ARG A CA 1
ATOM 1715 C C . ARG A 1 225 ? 3.298 15.005 19.548 1.00 95.19 225 ARG A C 1
ATOM 1717 O O . ARG A 1 225 ? 4.282 14.314 19.770 1.00 95.19 225 ARG A O 1
ATOM 1724 N N . GLN A 1 226 ? 3.283 16.314 19.812 1.00 95.00 226 GLN A N 1
ATOM 1725 C CA . GLN A 1 226 ? 4.456 17.044 20.326 1.00 95.00 226 GLN A CA 1
ATOM 1726 C C . GLN A 1 226 ? 4.840 16.658 21.763 1.00 95.00 226 GLN A C 1
ATOM 1728 O O . GLN A 1 226 ? 5.932 16.985 22.222 1.00 95.00 226 GLN A O 1
ATOM 1733 N N . ARG A 1 227 ? 3.937 15.994 22.494 1.00 96.50 227 ARG A N 1
ATOM 1734 C CA . ARG A 1 227 ? 4.174 15.493 23.853 1.00 96.50 227 ARG A CA 1
ATOM 1735 C C . ARG A 1 227 ? 4.654 14.043 23.867 1.00 96.50 227 ARG A C 1
ATOM 1737 O O . ARG A 1 227 ? 5.153 13.602 24.897 1.00 96.50 227 ARG A O 1
ATOM 1744 N N . GLN A 1 228 ? 4.492 13.311 22.765 1.00 97.06 228 GLN A N 1
ATOM 1745 C CA . GLN A 1 228 ? 4.794 11.885 22.690 1.00 97.06 228 GLN A CA 1
ATOM 1746 C C . GLN A 1 228 ? 6.266 11.624 22.345 1.00 97.06 228 GLN A C 1
ATOM 1748 O O . GLN A 1 228 ? 6.888 12.354 21.572 1.00 97.06 228 GLN A O 1
ATOM 1753 N N . THR A 1 229 ? 6.819 10.552 22.907 1.00 96.81 229 THR A N 1
ATOM 1754 C CA . THR A 1 229 ? 8.140 10.022 22.544 1.00 96.81 229 THR A CA 1
ATOM 1755 C C . THR A 1 229 ? 8.017 8.937 21.469 1.00 96.81 229 THR A C 1
ATOM 1757 O O . THR A 1 229 ? 6.922 8.603 21.015 1.00 96.81 229 THR A O 1
ATOM 1760 N N . PHE A 1 230 ? 9.150 8.356 21.056 1.00 95.69 230 PHE A N 1
ATOM 1761 C CA . PHE A 1 230 ? 9.205 7.361 19.981 1.00 95.69 230 PHE A CA 1
ATOM 1762 C C . PHE A 1 230 ? 8.260 6.163 20.188 1.00 95.69 230 PHE A C 1
ATOM 1764 O O . PHE A 1 230 ? 7.710 5.646 19.216 1.00 95.69 230 PHE A O 1
ATOM 1771 N N . ASP A 1 231 ? 8.058 5.703 21.424 1.00 96.12 231 ASP A N 1
ATOM 1772 C CA . ASP A 1 231 ? 7.185 4.558 21.720 1.00 96.12 231 ASP A CA 1
ATOM 1773 C C . ASP A 1 231 ? 5.714 4.934 21.973 1.00 96.12 231 ASP A C 1
ATOM 1775 O O . ASP A 1 231 ? 4.890 4.042 22.193 1.00 96.12 231 ASP A O 1
ATOM 1779 N N . GLY A 1 232 ? 5.391 6.229 21.895 1.00 97.00 232 GLY A N 1
ATOM 1780 C CA . GLY A 1 232 ? 4.054 6.789 22.067 1.00 97.00 232 GLY A CA 1
ATOM 1781 C C . GLY A 1 232 ? 3.719 7.266 23.480 1.00 97.00 232 GLY A C 1
ATOM 1782 O O . GLY A 1 232 ? 2.669 7.889 23.651 1.00 97.00 232 GLY A O 1
ATOM 1783 N N . SER A 1 233 ? 4.578 7.013 24.472 1.00 97.94 233 SER A N 1
ATOM 1784 C CA . SER A 1 233 ? 4.414 7.513 25.847 1.00 97.94 233 SER A CA 1
ATOM 1785 C C . SER A 1 233 ? 4.612 9.033 25.951 1.00 97.94 233 SER A C 1
ATOM 1787 O O . SER A 1 233 ? 5.277 9.643 25.109 1.00 97.94 233 SER A O 1
ATOM 1789 N N . ILE A 1 234 ? 4.058 9.648 26.998 1.00 98.25 234 ILE A N 1
ATOM 1790 C CA . ILE A 1 234 ? 4.268 11.050 27.380 1.00 98.25 234 ILE A CA 1
ATOM 1791 C C . ILE A 1 234 ? 5.116 11.093 28.660 1.00 98.25 234 ILE A C 1
ATOM 1793 O O . ILE A 1 234 ? 4.630 10.674 29.710 1.00 98.25 234 ILE A O 1
ATOM 1797 N N . PRO A 1 235 ? 6.348 11.628 28.615 1.00 97.38 235 PRO A N 1
ATOM 1798 C CA . PRO A 1 235 ? 7.196 11.754 29.791 1.00 97.38 235 PRO A CA 1
ATOM 1799 C C . PRO A 1 235 ? 6.645 12.835 30.726 1.00 97.38 235 PRO A C 1
ATOM 1801 O O . PRO A 1 235 ? 6.181 13.886 30.268 1.00 97.38 235 PRO A O 1
ATOM 1804 N N . ASP A 1 236 ? 6.716 12.566 32.032 1.00 96.81 236 ASP A N 1
ATOM 1805 C CA . ASP A 1 236 ? 6.219 13.438 33.103 1.00 96.81 236 ASP A CA 1
ATOM 1806 C C . ASP A 1 236 ? 4.800 13.979 32.813 1.00 96.81 236 ASP A C 1
ATOM 1808 O O . ASP A 1 236 ? 4.601 15.191 32.645 1.00 96.81 236 ASP A O 1
ATOM 1812 N N . PRO A 1 237 ? 3.797 13.089 32.679 1.00 97.56 237 PRO A N 1
ATOM 1813 C CA . PRO A 1 237 ? 2.472 13.467 32.217 1.00 97.56 237 PRO A CA 1
ATOM 1814 C C . PRO A 1 237 ? 1.770 14.391 33.214 1.00 97.56 237 PRO A C 1
ATOM 1816 O O . PRO A 1 237 ? 1.781 14.186 34.429 1.00 97.56 237 PRO A O 1
ATOM 1819 N N . THR A 1 238 ? 1.107 15.412 32.680 1.00 98.19 238 THR A N 1
ATOM 1820 C CA . THR A 1 238 ? 0.396 16.433 33.456 1.00 98.19 238 THR A CA 1
ATOM 1821 C C . THR A 1 238 ? -1.121 16.204 33.431 1.00 98.19 238 THR A C 1
ATOM 1823 O O . THR A 1 238 ? -1.640 15.536 32.528 1.00 98.19 238 THR A O 1
ATOM 1826 N N . PRO A 1 239 ? -1.897 16.812 34.351 1.00 98.06 239 PRO A N 1
ATOM 1827 C CA . PRO A 1 239 ? -3.359 16.808 34.258 1.00 98.06 239 PRO A CA 1
ATOM 1828 C C . PRO A 1 239 ? -3.894 17.350 32.920 1.00 98.06 239 PRO A C 1
ATOM 1830 O O . PRO A 1 239 ? -4.966 16.948 32.467 1.00 98.06 239 PRO A O 1
ATOM 1833 N N . GLN A 1 240 ? -3.149 18.246 32.263 1.00 97.88 240 GLN A N 1
ATOM 1834 C CA . GLN A 1 240 ? -3.484 18.782 30.946 1.00 97.88 240 GLN A CA 1
ATOM 1835 C C . GLN A 1 240 ? -3.363 17.725 29.842 1.00 97.88 240 GLN A C 1
ATOM 1837 O O . GLN A 1 240 ? -4.214 17.715 28.950 1.00 97.88 240 GLN A O 1
ATOM 1842 N N . ASP A 1 241 ? -2.368 16.833 29.915 1.00 98.44 241 ASP A N 1
ATOM 1843 C CA . ASP A 1 241 ? -2.185 15.726 28.965 1.00 98.44 241 ASP A CA 1
ATOM 1844 C C . ASP A 1 241 ? -3.335 14.710 29.090 1.00 98.44 241 ASP A C 1
ATOM 1846 O O . ASP A 1 241 ? -3.946 14.326 28.092 1.00 98.44 241 ASP A O 1
ATOM 1850 N N . ILE A 1 242 ? -3.723 14.371 30.326 1.00 98.25 242 ILE A N 1
ATOM 1851 C CA . ILE A 1 242 ? -4.886 13.510 30.616 1.00 98.25 242 ILE A CA 1
ATOM 1852 C C . ILE A 1 242 ? -6.175 14.136 30.065 1.00 98.25 242 ILE A C 1
ATOM 1854 O O . ILE A 1 242 ? -6.954 13.484 29.366 1.00 98.25 242 ILE A O 1
ATOM 1858 N N . ALA A 1 243 ? -6.391 15.428 30.326 1.00 98.25 243 ALA A N 1
ATOM 1859 C CA . ALA A 1 243 ? -7.550 16.144 29.806 1.00 98.25 243 ALA A CA 1
ATOM 1860 C C . ALA A 1 243 ? -7.529 16.263 28.270 1.00 98.25 243 ALA A C 1
ATOM 1862 O O . ALA A 1 243 ? -8.590 16.281 27.643 1.00 98.25 243 ALA A O 1
ATOM 1863 N N . ALA A 1 244 ? -6.347 16.364 27.652 1.00 98.44 244 ALA A N 1
ATOM 1864 C CA . ALA A 1 244 ? -6.195 16.366 26.200 1.00 98.44 244 ALA A CA 1
ATOM 1865 C C . ALA A 1 244 ? -6.601 15.020 25.597 1.00 98.44 244 ALA A C 1
ATOM 1867 O O . ALA A 1 244 ? -7.419 15.015 24.675 1.00 98.44 244 ALA A O 1
ATOM 1868 N N . LEU A 1 245 ? -6.135 13.904 26.168 1.00 98.56 245 LEU A N 1
ATOM 1869 C CA . LEU A 1 245 ? -6.540 12.571 25.725 1.00 98.56 245 LEU A CA 1
ATOM 1870 C C . LEU A 1 245 ? -8.052 12.353 25.882 1.00 98.56 245 LEU A C 1
ATOM 1872 O O . LEU A 1 245 ? -8.681 11.827 24.971 1.00 98.56 245 LEU A O 1
ATOM 1876 N N . GLY A 1 246 ? -8.666 12.842 26.966 1.00 98.19 246 GLY A N 1
ATOM 1877 C CA . GLY A 1 246 ? -10.124 12.786 27.140 1.00 98.19 246 GLY A CA 1
ATOM 1878 C C . GLY A 1 246 ? -10.907 13.572 26.072 1.00 98.19 246 GLY A C 1
ATOM 1879 O O . GLY A 1 246 ? -11.944 13.113 25.591 1.00 98.19 246 GLY A O 1
ATOM 1880 N N . ARG A 1 247 ? -10.403 14.737 25.634 1.00 98.38 247 ARG A N 1
ATOM 1881 C CA . ARG A 1 247 ? -11.005 15.496 24.514 1.00 98.38 247 ARG A CA 1
ATOM 1882 C C . ARG A 1 247 ? -10.836 14.781 23.174 1.00 98.38 247 ARG A C 1
ATOM 1884 O O . ARG A 1 247 ? -11.780 14.767 22.378 1.00 98.38 247 ARG A O 1
ATOM 1891 N N . ILE A 1 248 ? -9.666 14.181 22.950 1.00 98.56 248 ILE A N 1
ATOM 1892 C CA . ILE A 1 248 ? -9.388 13.349 21.775 1.00 98.56 248 ILE A CA 1
ATOM 1893 C C . ILE A 1 248 ? -10.336 12.151 21.754 1.00 98.56 248 ILE A C 1
ATOM 1895 O O . ILE A 1 248 ? -10.962 11.904 20.729 1.00 98.56 248 ILE A O 1
ATOM 1899 N N . GLN A 1 249 ? -10.520 11.471 22.889 1.00 98.25 249 GLN A N 1
ATOM 1900 C CA . GLN A 1 249 ? -11.455 10.358 23.030 1.00 98.25 249 GLN A CA 1
ATOM 1901 C C . GLN A 1 249 ? -12.870 10.763 22.624 1.00 98.25 249 GLN A C 1
ATOM 1903 O O . GLN A 1 249 ? -13.449 10.123 21.749 1.00 98.25 249 GLN A O 1
ATOM 1908 N N . ALA A 1 250 ? -13.397 11.849 23.198 1.00 97.62 250 ALA A N 1
ATOM 1909 C CA . ALA A 1 250 ? -14.744 12.328 22.900 1.00 97.62 250 ALA A CA 1
ATOM 1910 C C . ALA A 1 250 ? -14.919 12.706 21.418 1.00 97.62 250 ALA A C 1
ATOM 1912 O O . ALA A 1 250 ? -15.910 12.331 20.790 1.00 97.62 250 ALA A O 1
ATOM 1913 N N . THR A 1 251 ? -13.946 13.418 20.840 1.00 97.88 251 THR A N 1
ATOM 1914 C CA . THR A 1 251 ? -13.982 13.811 19.420 1.00 97.88 251 THR A CA 1
ATOM 1915 C C . THR A 1 251 ? -13.871 12.585 18.505 1.00 97.88 251 THR A C 1
ATOM 1917 O O . THR A 1 251 ? -14.618 12.470 17.533 1.00 97.88 251 THR A O 1
ATOM 1920 N N . GLY A 1 252 ? -12.990 11.640 18.843 1.00 96.50 252 GLY A N 1
ATOM 1921 C CA . GLY A 1 252 ? -12.805 10.379 18.131 1.00 96.50 252 GLY A CA 1
ATOM 1922 C C . GLY A 1 252 ? -14.050 9.494 18.159 1.00 96.50 252 GLY A C 1
ATOM 1923 O O . GLY A 1 252 ? -14.449 8.990 17.114 1.00 96.50 252 GLY A O 1
ATOM 1924 N N . THR A 1 253 ? -14.738 9.382 19.301 1.00 95.75 253 THR A N 1
ATOM 1925 C CA . THR A 1 253 ? -16.013 8.649 19.412 1.00 95.75 253 THR A CA 1
ATOM 1926 C C . THR A 1 253 ? -17.083 9.235 18.484 1.00 95.75 253 THR A C 1
ATOM 1928 O O . THR A 1 253 ? -17.767 8.484 17.787 1.00 95.75 253 THR A O 1
ATOM 1931 N N . LEU A 1 254 ? -17.198 10.569 18.399 1.00 95.12 254 LEU A N 1
ATOM 1932 C CA . LEU A 1 254 ? -18.136 11.223 17.474 1.00 95.12 254 LEU A CA 1
ATOM 1933 C C . LEU A 1 254 ? -17.821 10.910 16.005 1.00 95.12 254 LEU A C 1
ATOM 1935 O O . LEU A 1 254 ? -18.737 10.672 15.217 1.00 95.12 254 LEU A O 1
ATOM 1939 N N . LEU A 1 255 ? -16.540 10.902 15.629 1.00 95.00 255 LEU A N 1
ATOM 1940 C CA . LEU A 1 255 ? -16.136 10.578 14.262 1.00 95.00 255 LEU A CA 1
ATOM 1941 C C . LEU A 1 255 ? -16.269 9.082 13.960 1.00 95.00 255 LEU A C 1
ATOM 1943 O O . LEU A 1 255 ? -16.700 8.739 12.862 1.00 95.00 255 LEU A O 1
ATOM 1947 N N . HIS A 1 256 ? -16.006 8.189 14.917 1.00 93.75 256 HIS A N 1
ATOM 1948 C CA . HIS A 1 256 ? -16.275 6.760 14.751 1.00 93.75 256 HIS A CA 1
ATOM 1949 C C . HIS A 1 256 ? -17.769 6.470 14.589 1.00 93.75 256 HIS A C 1
ATOM 1951 O O . HIS A 1 256 ? -18.119 5.595 13.808 1.00 93.75 256 HIS A O 1
ATOM 1957 N N . ALA A 1 257 ? -18.657 7.231 15.232 1.00 89.44 257 ALA A N 1
ATOM 1958 C CA . ALA A 1 257 ? -20.095 7.114 14.990 1.00 89.44 257 ALA A CA 1
ATOM 1959 C C . ALA A 1 257 ? -20.516 7.564 13.575 1.00 89.44 257 ALA A C 1
ATOM 1961 O O . ALA A 1 257 ? -21.566 7.144 13.093 1.00 89.44 257 ALA A O 1
ATOM 1962 N N . ARG A 1 258 ? -19.718 8.417 12.914 1.00 88.06 258 ARG A N 1
ATOM 1963 C CA . ARG A 1 258 ? -19.997 8.952 11.570 1.00 88.06 258 ARG A CA 1
ATOM 1964 C C . ARG A 1 258 ? -19.354 8.136 10.444 1.00 88.06 258 ARG A C 1
ATOM 1966 O O . ARG A 1 258 ? -20.015 7.870 9.450 1.00 88.06 258 ARG A O 1
ATOM 1973 N N . TYR A 1 259 ? -18.081 7.779 10.601 1.00 87.38 259 TYR A N 1
ATOM 1974 C CA . TYR A 1 259 ? -17.227 7.163 9.573 1.00 87.38 259 TYR A CA 1
ATOM 1975 C C . TYR A 1 259 ? -16.679 5.788 9.983 1.00 87.38 259 TYR A C 1
ATOM 1977 O O . TYR A 1 259 ? -16.055 5.092 9.188 1.00 87.38 259 TYR A O 1
ATOM 1985 N N . GLY A 1 260 ? -16.811 5.419 11.257 1.00 74.75 260 GLY A N 1
ATOM 1986 C CA . GLY A 1 260 ? -16.266 4.183 11.802 1.00 74.75 260 GLY A CA 1
ATOM 1987 C C . GLY A 1 260 ? -17.271 3.037 11.781 1.00 74.75 260 GLY A C 1
ATOM 1988 O O . GLY A 1 260 ? -18.480 3.212 11.651 1.00 74.75 260 GLY A O 1
ATOM 1989 N N . GLN A 1 261 ? -16.754 1.828 11.967 1.00 79.75 261 GLN A N 1
ATOM 1990 C CA . GLN A 1 261 ? -17.585 0.653 12.206 1.00 79.75 261 GLN A CA 1
ATOM 1991 C C . GLN A 1 261 ? -18.039 0.626 13.665 1.00 79.75 261 GLN A C 1
ATOM 1993 O O . GLN A 1 261 ? -17.277 1.005 14.552 1.00 79.75 261 GLN A O 1
ATOM 1998 N N . ALA A 1 262 ? -19.233 0.095 13.942 1.00 82.19 262 ALA A N 1
ATOM 1999 C CA . ALA A 1 262 ? -19.791 0.051 15.300 1.00 82.19 262 ALA A CA 1
ATOM 2000 C C . ALA A 1 262 ? -18.826 -0.559 16.340 1.00 82.19 262 ALA A C 1
ATOM 2002 O O . ALA A 1 262 ? -18.738 -0.084 17.470 1.00 82.19 262 ALA A O 1
ATOM 2003 N N . ARG A 1 263 ? -18.042 -1.570 15.940 1.00 88.94 263 ARG A N 1
ATOM 2004 C CA . ARG A 1 263 ? -17.031 -2.219 16.792 1.00 88.94 263 ARG A CA 1
ATOM 2005 C C . ARG A 1 263 ? -15.827 -1.336 17.142 1.00 88.94 263 ARG A C 1
ATOM 2007 O O . ARG A 1 263 ? -15.220 -1.550 18.188 1.00 88.94 263 ARG A O 1
ATOM 2014 N N . MET A 1 264 ? -15.509 -0.331 16.321 1.00 93.12 264 MET A N 1
ATOM 2015 C CA . MET A 1 264 ? -14.389 0.584 16.569 1.00 93.12 264 MET A CA 1
ATOM 2016 C C . MET A 1 264 ? -14.632 1.473 17.785 1.00 93.12 264 MET A C 1
ATOM 2018 O O . MET A 1 264 ? -13.688 1.743 18.512 1.00 93.12 264 MET A O 1
ATOM 2022 N N . ILE A 1 265 ? -15.880 1.883 18.044 1.00 92.75 265 ILE A N 1
ATOM 2023 C CA . ILE A 1 265 ? -16.209 2.754 19.185 1.00 92.75 265 ILE A CA 1
ATOM 2024 C C . ILE A 1 265 ? -15.840 2.062 20.501 1.00 92.75 265 ILE A C 1
ATOM 2026 O O . ILE A 1 265 ? -15.089 2.611 21.303 1.00 92.75 265 ILE A O 1
ATOM 2030 N N . GLY A 1 266 ? -16.308 0.824 20.691 1.00 94.81 266 GLY A N 1
ATOM 2031 C CA . GLY A 1 266 ? -16.026 0.066 21.909 1.00 94.81 266 GLY A CA 1
ATOM 2032 C C . GLY A 1 266 ? -14.540 -0.260 22.077 1.00 94.81 266 GLY A C 1
ATOM 2033 O O . GLY A 1 266 ? -14.024 -0.184 23.189 1.00 94.81 266 GLY A O 1
ATOM 2034 N N . ALA A 1 267 ? -13.843 -0.590 20.985 1.00 96.56 267 ALA A N 1
ATOM 2035 C CA . ALA A 1 267 ? -12.403 -0.836 21.004 1.00 96.56 267 ALA A CA 1
ATOM 2036 C C . ALA A 1 267 ? -11.606 0.424 21.387 1.00 96.56 267 ALA A C 1
ATOM 2038 O O . ALA A 1 267 ? -10.771 0.372 22.289 1.00 96.56 267 ALA A O 1
ATOM 2039 N N . TRP A 1 268 ? -11.924 1.555 20.750 1.00 96.75 268 TRP A N 1
ATOM 2040 C CA . TRP A 1 268 ? -11.335 2.868 21.010 1.00 96.75 268 TRP A CA 1
ATOM 2041 C C . TRP A 1 268 ? -11.495 3.292 22.470 1.00 96.75 268 TRP A C 1
ATOM 2043 O O . TRP A 1 268 ? -10.520 3.648 23.131 1.00 96.75 268 TRP A O 1
ATOM 2053 N N . GLU A 1 269 ? -12.715 3.209 23.002 1.00 96.31 269 GLU A N 1
ATOM 2054 C CA . GLU A 1 269 ? -13.000 3.612 24.379 1.00 96.31 269 GLU A CA 1
ATOM 2055 C C . GLU A 1 269 ? -12.272 2.737 25.403 1.00 96.31 269 GLU A C 1
ATOM 2057 O O . GLU A 1 269 ? -11.761 3.251 26.399 1.00 96.31 269 GLU A O 1
ATOM 2062 N N . GLN A 1 270 ? -12.184 1.428 25.150 1.00 97.75 270 GLN A N 1
ATOM 2063 C CA . GLN A 1 270 ? -11.517 0.489 26.050 1.00 97.75 270 GLN A CA 1
ATOM 2064 C C . GLN A 1 270 ? -9.995 0.645 26.049 1.00 97.75 270 GLN A C 1
ATOM 2066 O O . GLN A 1 270 ? -9.396 0.629 27.125 1.00 97.75 270 GLN A O 1
ATOM 2071 N N . ASP A 1 271 ? -9.364 0.809 24.883 1.00 98.06 271 ASP A N 1
ATOM 2072 C CA . ASP A 1 271 ? -7.907 0.967 24.806 1.00 98.06 271 ASP A CA 1
ATOM 2073 C C . ASP A 1 271 ? -7.458 2.319 25.395 1.00 98.06 271 ASP A C 1
ATOM 2075 O O . ASP A 1 271 ? -6.468 2.372 26.129 1.00 98.06 271 ASP A O 1
ATOM 2079 N N . ILE A 1 272 ? -8.235 3.394 25.196 1.00 98.12 272 ILE A N 1
ATOM 2080 C CA . ILE A 1 272 ? -7.987 4.687 25.857 1.00 98.12 272 ILE A CA 1
ATOM 2081 C C . ILE A 1 272 ? -8.137 4.572 27.378 1.00 98.12 272 ILE A C 1
ATOM 2083 O O . ILE A 1 272 ? -7.266 5.036 28.116 1.00 98.12 272 ILE A O 1
ATOM 2087 N N . ALA A 1 273 ? -9.212 3.939 27.862 1.00 98.06 273 ALA A N 1
ATOM 2088 C CA . ALA A 1 273 ? -9.423 3.744 29.296 1.00 98.06 273 ALA A CA 1
ATOM 2089 C C . ALA A 1 273 ? -8.297 2.912 29.931 1.00 98.06 273 ALA A C 1
ATOM 2091 O O . ALA A 1 273 ? -7.843 3.225 31.033 1.00 98.06 273 ALA A O 1
ATOM 2092 N N . ALA A 1 274 ? -7.809 1.889 29.223 1.00 98.06 274 ALA A N 1
ATOM 2093 C CA . ALA A 1 274 ? -6.681 1.080 29.665 1.00 98.06 274 ALA A CA 1
ATOM 2094 C C . ALA A 1 274 ? -5.380 1.894 29.741 1.00 98.06 274 ALA A C 1
ATOM 2096 O O . ALA A 1 274 ? -4.653 1.771 30.726 1.00 98.06 274 ALA A O 1
ATOM 2097 N N . TRP A 1 275 ? -5.101 2.751 28.754 1.00 98.12 275 TRP A N 1
ATOM 2098 C CA . TRP A 1 275 ? -3.906 3.599 28.777 1.00 98.12 275 TRP A CA 1
ATOM 2099 C C . TRP A 1 275 ? -3.962 4.650 29.893 1.00 98.12 275 TRP A C 1
ATOM 2101 O O . TRP A 1 275 ? -2.988 4.832 30.619 1.00 98.12 275 TRP A O 1
ATOM 2111 N N . LEU A 1 276 ? -5.127 5.271 30.110 1.00 98.06 276 LEU A N 1
ATOM 2112 C CA . LEU A 1 276 ? -5.346 6.187 31.234 1.00 98.06 276 LEU A CA 1
ATOM 2113 C C . LEU A 1 276 ? -5.141 5.504 32.593 1.00 98.06 276 LEU A C 1
ATOM 2115 O O . LEU A 1 276 ? -4.561 6.106 33.492 1.00 98.06 276 LEU A O 1
ATOM 2119 N N . ALA A 1 277 ? -5.599 4.258 32.740 1.00 97.94 277 ALA A N 1
ATOM 2120 C CA . ALA A 1 277 ? -5.413 3.485 33.965 1.00 97.94 277 ALA A CA 1
ATOM 2121 C C . ALA A 1 277 ? -3.950 3.061 34.189 1.00 97.94 277 ALA A C 1
ATOM 2123 O O . ALA A 1 277 ? -3.515 2.977 35.336 1.00 97.94 277 ALA A O 1
ATOM 2124 N N . ALA A 1 278 ? -3.202 2.791 33.113 1.00 97.31 278 ALA A N 1
ATOM 2125 C CA . ALA A 1 278 ? -1.786 2.434 33.176 1.00 97.31 278 ALA A CA 1
ATOM 2126 C C . ALA A 1 278 ? -0.865 3.640 33.435 1.00 97.31 278 ALA A C 1
ATOM 2128 O O . ALA A 1 278 ? 0.194 3.466 34.030 1.00 97.31 278 ALA A O 1
ATOM 2129 N N . GLY A 1 279 ? -1.282 4.839 33.017 1.00 97.94 279 GLY A N 1
ATOM 2130 C CA . GLY A 1 279 ? -0.476 6.060 33.048 1.00 97.94 279 GLY A CA 1
ATOM 2131 C C . GLY A 1 279 ? 0.077 6.404 31.663 1.00 97.94 279 GLY A C 1
ATOM 2132 O O . GLY A 1 279 ? 0.523 5.529 30.920 1.00 97.94 279 GLY A O 1
ATOM 2133 N N . LEU A 1 280 ? 0.036 7.691 31.292 1.00 98.38 280 LEU A N 1
ATOM 2134 C CA . LEU A 1 280 ? 0.478 8.148 29.964 1.00 98.38 280 LEU A CA 1
ATOM 2135 C C . LEU A 1 280 ? 1.998 8.063 29.767 1.00 98.38 280 LEU A C 1
ATOM 2137 O O . LEU A 1 280 ? 2.455 8.091 28.630 1.00 98.38 280 LEU A O 1
ATOM 2141 N N . ASP A 1 281 ? 2.765 7.927 30.847 1.00 98.00 281 ASP A N 1
ATOM 2142 C CA . ASP A 1 281 ? 4.203 7.637 30.848 1.00 98.00 281 ASP A CA 1
ATOM 2143 C C . ASP A 1 281 ? 4.526 6.198 30.424 1.00 98.00 281 ASP A C 1
ATOM 2145 O O . ASP A 1 281 ? 5.680 5.872 30.150 1.00 98.00 281 ASP A O 1
ATOM 2149 N N . THR A 1 282 ? 3.511 5.341 30.305 1.00 97.69 282 THR A N 1
ATOM 2150 C CA . THR A 1 282 ? 3.649 4.002 29.729 1.00 97.69 282 THR A CA 1
ATOM 2151 C C . THR A 1 282 ? 3.355 4.009 28.223 1.00 97.69 282 THR A C 1
ATOM 2153 O O . THR A 1 282 ? 2.524 4.798 27.758 1.00 97.69 282 THR A O 1
ATOM 2156 N N . PRO A 1 283 ? 3.993 3.130 27.425 1.00 97.19 283 PRO A N 1
ATOM 2157 C CA . PRO A 1 283 ? 3.667 3.007 26.008 1.00 97.19 283 PRO A CA 1
ATOM 2158 C C . PRO A 1 283 ? 2.202 2.573 25.812 1.00 97.19 283 PRO A C 1
ATOM 2160 O O . PRO A 1 283 ? 1.774 1.608 26.454 1.00 97.19 283 PRO A O 1
ATOM 2163 N N . PRO A 1 284 ? 1.438 3.215 24.907 1.00 96.81 284 PRO A N 1
ATOM 2164 C CA . PRO A 1 284 ? 0.054 2.835 24.644 1.00 96.81 284 PRO A CA 1
ATOM 2165 C C . PRO A 1 284 ? -0.039 1.410 24.086 1.00 96.81 284 PRO A C 1
ATOM 2167 O O . PRO A 1 284 ? 0.888 0.910 23.451 1.00 96.81 284 PRO A O 1
ATOM 2170 N N . CYS A 1 285 ? -1.180 0.755 24.298 1.00 95.69 285 CYS A N 1
ATOM 2171 C CA . CYS A 1 285 ? -1.428 -0.620 23.866 1.00 95.69 285 CYS A CA 1
ATOM 2172 C C . CYS A 1 285 ? -2.823 -0.727 23.239 1.00 95.69 285 CYS A C 1
ATOM 2174 O O . CYS A 1 285 ? -3.814 -0.792 23.962 1.00 95.69 285 CYS A O 1
ATOM 2176 N N . PHE A 1 286 ? -2.896 -0.702 21.905 1.00 96.50 286 PHE A N 1
ATOM 2177 C CA . PHE A 1 286 ? -4.146 -0.567 21.145 1.00 96.50 286 PHE A CA 1
ATOM 2178 C C . PHE A 1 286 ? -4.486 -1.846 20.360 1.00 96.50 286 PHE A C 1
ATOM 2180 O O . PHE A 1 286 ? -4.774 -1.815 19.161 1.00 96.50 286 PHE A O 1
ATOM 2187 N N . ASP A 1 287 ? -4.421 -2.997 21.040 1.00 94.44 287 ASP A N 1
ATOM 2188 C CA . ASP A 1 287 ? -4.719 -4.305 20.439 1.00 94.44 287 ASP A CA 1
ATOM 2189 C C . ASP A 1 287 ? -6.172 -4.375 19.940 1.00 94.44 287 ASP A C 1
ATOM 2191 O O . ASP A 1 287 ? -6.429 -4.880 18.847 1.00 94.44 287 ASP A O 1
ATOM 2195 N N . ARG A 1 288 ? -7.132 -3.825 20.704 1.00 95.25 288 ARG A N 1
ATOM 2196 C CA . ARG A 1 288 ? -8.554 -3.899 20.336 1.00 95.25 288 ARG A CA 1
ATOM 2197 C C . ARG A 1 288 ? -8.830 -3.052 19.113 1.00 95.25 288 ARG A C 1
ATOM 2199 O O . ARG A 1 288 ? -9.556 -3.500 18.236 1.00 95.25 288 ARG A O 1
ATOM 2206 N N . VAL A 1 289 ? -8.274 -1.842 19.051 1.00 95.44 289 VAL A N 1
ATOM 2207 C CA . VAL A 1 289 ? -8.428 -0.961 17.885 1.00 95.44 289 VAL A CA 1
ATOM 2208 C C . VAL A 1 289 ? -7.822 -1.600 16.636 1.00 95.44 289 VAL A C 1
ATOM 2210 O O . VAL A 1 289 ? -8.477 -1.601 15.594 1.00 95.44 289 VAL A O 1
ATOM 2213 N N . ARG A 1 290 ? -6.623 -2.193 16.742 1.00 94.12 290 ARG A N 1
ATOM 2214 C CA . ARG A 1 290 ? -5.996 -2.943 15.641 1.00 94.12 290 ARG A CA 1
ATOM 2215 C C . ARG A 1 290 ? -6.913 -4.056 15.130 1.00 94.12 290 ARG A C 1
ATOM 2217 O O . ARG A 1 290 ? -7.186 -4.115 13.937 1.00 94.12 290 ARG A O 1
ATOM 2224 N N . ASP A 1 291 ? -7.420 -4.898 16.028 1.00 92.12 291 ASP A N 1
ATOM 2225 C CA . ASP A 1 291 ? -8.199 -6.090 15.659 1.00 92.12 291 ASP A CA 1
ATOM 2226 C C . ASP A 1 291 ? -9.653 -5.754 15.251 1.00 92.12 291 ASP A C 1
ATOM 2228 O O . ASP A 1 291 ? -10.318 -6.501 14.521 1.00 92.12 291 ASP A O 1
ATOM 2232 N N . ALA A 1 292 ? -10.171 -4.613 15.715 1.00 92.69 292 ALA A N 1
ATOM 2233 C CA . ALA A 1 292 ? -11.498 -4.108 15.376 1.00 92.69 292 ALA A CA 1
ATOM 2234 C C . ALA A 1 292 ? -11.527 -3.281 14.086 1.00 92.69 292 ALA A C 1
ATOM 2236 O O . ALA A 1 292 ? -12.621 -2.996 13.591 1.00 92.69 292 ALA A O 1
ATOM 2237 N N . TYR A 1 293 ? -10.383 -2.893 13.521 1.00 93.25 293 TYR A N 1
ATOM 2238 C CA . TYR A 1 293 ? -10.366 -2.182 12.250 1.00 93.25 293 TYR A CA 1
ATOM 2239 C C . TYR A 1 293 ? -10.652 -3.140 11.087 1.00 93.25 293 TYR A C 1
ATOM 2241 O O . TYR A 1 293 ? -10.268 -4.309 11.087 1.00 93.25 293 TYR A O 1
ATOM 2249 N N . GLN A 1 294 ? -11.408 -2.665 10.102 1.00 90.38 294 GLN A N 1
ATOM 2250 C CA . GLN A 1 294 ? -11.561 -3.306 8.797 1.00 90.38 294 GLN A CA 1
ATOM 2251 C C . GLN A 1 294 ? -11.617 -2.182 7.756 1.00 90.38 294 GLN A C 1
ATOM 2253 O O . GLN A 1 294 ? -12.225 -1.141 8.034 1.00 90.38 294 GLN A O 1
ATOM 2258 N N . PRO A 1 295 ? -11.043 -2.383 6.563 1.00 91.19 295 PRO A N 1
ATOM 2259 C CA . PRO A 1 295 ? -11.289 -1.500 5.432 1.00 91.19 295 PRO A CA 1
ATOM 2260 C C . PRO A 1 295 ? -12.802 -1.349 5.187 1.00 91.19 295 PRO A C 1
ATOM 2262 O O . PRO A 1 295 ? -13.546 -2.324 5.361 1.00 91.19 295 PRO A O 1
ATOM 2265 N N . PRO A 1 296 ? -13.297 -0.149 4.835 1.00 89.94 296 PRO A N 1
ATOM 2266 C CA . PRO A 1 296 ? -14.696 0.013 4.464 1.00 89.94 296 PRO A CA 1
ATOM 2267 C C . PRO A 1 296 ? -14.987 -0.733 3.145 1.00 89.94 296 PRO A C 1
ATOM 2269 O O . PRO A 1 296 ? -14.066 -1.011 2.375 1.00 89.94 296 PRO A O 1
ATOM 2272 N N . PRO A 1 297 ? -16.254 -1.066 2.843 1.00 88.44 297 PRO A N 1
ATOM 2273 C CA . PRO A 1 297 ? -16.641 -1.525 1.510 1.00 88.44 297 PRO A CA 1
ATOM 2274 C C . PRO A 1 297 ? -16.228 -0.538 0.409 1.00 88.44 297 PRO A C 1
ATOM 2276 O O . PRO A 1 297 ? -16.089 0.658 0.666 1.00 88.44 297 PRO A O 1
ATOM 2279 N N . ASN A 1 298 ? -16.070 -1.036 -0.820 1.00 89.38 298 ASN A N 1
ATOM 2280 C CA . ASN A 1 298 ? -15.720 -0.193 -1.962 1.00 89.38 298 ASN A CA 1
ATOM 2281 C C . ASN A 1 298 ? -16.726 0.966 -2.133 1.00 89.38 298 ASN A C 1
ATOM 2283 O O . ASN A 1 298 ? -17.936 0.768 -2.010 1.00 89.38 298 ASN A O 1
ATOM 2287 N N . GLY A 1 299 ? -16.222 2.171 -2.392 1.00 89.12 299 GLY A N 1
ATOM 2288 C CA . GLY A 1 299 ? -16.981 3.418 -2.502 1.00 89.12 299 GLY A CA 1
ATOM 2289 C C . GLY A 1 299 ? -17.347 4.090 -1.171 1.00 89.12 299 GLY A C 1
ATOM 2290 O O . GLY A 1 299 ? -17.948 5.165 -1.194 1.00 89.12 299 GLY A O 1
ATOM 2291 N N . LEU A 1 300 ? -17.013 3.498 -0.017 1.00 89.88 300 LEU A N 1
ATOM 2292 C CA . LEU A 1 300 ? -17.344 4.050 1.301 1.00 89.88 300 LEU A CA 1
ATOM 2293 C C . LEU A 1 300 ? -16.125 4.623 2.030 1.00 89.88 300 LEU A C 1
ATOM 2295 O O . LEU A 1 300 ? -14.990 4.171 1.868 1.00 89.88 300 LEU A O 1
ATOM 2299 N N . ASP A 1 301 ? -16.396 5.615 2.876 1.00 93.44 301 ASP A N 1
ATOM 2300 C CA . ASP A 1 301 ? -15.407 6.246 3.745 1.00 93.44 301 ASP A CA 1
ATOM 2301 C C . ASP A 1 301 ? -15.199 5.404 5.010 1.00 93.44 301 ASP A C 1
ATOM 2303 O O . ASP A 1 301 ? -16.142 4.837 5.567 1.00 93.44 301 ASP A O 1
ATOM 2307 N N . GLY A 1 302 ? -13.962 5.355 5.490 1.00 93.69 302 GLY A N 1
ATOM 2308 C CA . GLY A 1 302 ? -13.577 4.690 6.726 1.00 93.69 302 GLY A CA 1
ATOM 2309 C C . GLY A 1 302 ? -12.653 5.568 7.559 1.00 93.69 302 GLY A C 1
ATOM 2310 O O . GLY A 1 302 ? -11.845 6.326 7.024 1.00 93.69 302 GLY A O 1
ATOM 2311 N N . LEU A 1 303 ? -12.764 5.443 8.881 1.00 96.31 303 LEU A N 1
ATOM 2312 C CA . LEU A 1 303 ? -11.927 6.142 9.856 1.00 96.31 303 LEU A CA 1
ATOM 2313 C C . LEU A 1 303 ? -11.059 5.163 10.643 1.00 96.31 303 LEU A C 1
ATOM 2315 O O . LEU A 1 303 ? -11.562 4.196 11.223 1.00 96.31 303 LEU A O 1
ATOM 2319 N N . PHE A 1 304 ? -9.781 5.499 10.758 1.00 97.38 304 PHE A N 1
ATOM 2320 C CA . PHE A 1 304 ? -8.871 4.931 11.744 1.00 97.38 304 PHE A CA 1
ATOM 2321 C C . PHE A 1 304 ? -8.382 6.029 12.697 1.00 97.38 304 PHE A C 1
ATOM 2323 O O . PHE A 1 304 ? -8.063 7.126 12.243 1.00 97.38 304 PHE A O 1
ATOM 2330 N N . ILE A 1 305 ? -8.290 5.721 13.996 1.00 97.06 305 ILE A N 1
ATOM 2331 C CA . ILE A 1 305 ? -7.618 6.542 15.014 1.00 97.06 305 ILE A CA 1
ATOM 2332 C C . ILE A 1 305 ? -6.837 5.597 15.933 1.00 97.06 305 ILE A C 1
ATOM 2334 O O . ILE A 1 305 ? -7.417 4.652 16.465 1.00 97.06 305 ILE A O 1
ATOM 2338 N N . GLY A 1 306 ? -5.544 5.842 16.149 1.00 97.19 306 GLY A N 1
ATOM 2339 C CA . GLY A 1 306 ? -4.729 5.016 17.042 1.00 97.19 306 GLY A CA 1
ATOM 2340 C C . GLY A 1 306 ? -3.237 5.367 17.021 1.00 97.19 306 GLY A C 1
ATOM 2341 O O . GLY A 1 306 ? -2.801 6.153 16.179 1.00 97.19 306 GLY A O 1
ATOM 2342 N N . PRO A 1 307 ? -2.443 4.827 17.964 1.00 97.19 307 PRO A N 1
ATOM 2343 C CA . PRO A 1 307 ? -1.000 5.025 18.007 1.00 97.19 307 PRO A CA 1
ATOM 2344 C C . PRO A 1 307 ? -0.324 4.261 16.865 1.00 97.19 307 PRO A C 1
ATOM 2346 O O . PRO A 1 307 ? -0.336 3.031 16.851 1.00 97.19 307 PRO A O 1
ATOM 2349 N N . VAL A 1 308 ? 0.265 4.973 15.907 1.00 96.25 308 VAL A N 1
ATOM 2350 C CA . VAL A 1 308 ? 0.817 4.400 14.675 1.00 96.25 308 VAL A CA 1
ATOM 2351 C C . VAL A 1 308 ? 2.196 4.961 14.376 1.00 96.25 308 VAL A C 1
ATOM 2353 O O . VAL A 1 308 ? 2.426 6.166 14.472 1.00 96.25 308 VAL A O 1
ATOM 2356 N N . ILE A 1 309 ? 3.105 4.090 13.940 1.00 94.25 309 ILE A N 1
ATOM 2357 C CA . ILE A 1 309 ? 4.324 4.513 13.253 1.00 94.25 309 ILE A CA 1
ATOM 2358 C C . ILE A 1 309 ? 4.048 4.638 11.750 1.00 94.25 309 ILE A C 1
ATOM 2360 O O . ILE A 1 309 ? 3.877 3.656 11.033 1.00 94.25 309 ILE A O 1
ATOM 2364 N N . THR A 1 310 ? 3.957 5.866 11.246 1.00 93.12 310 THR A N 1
ATOM 2365 C CA . THR A 1 310 ? 3.617 6.105 9.835 1.00 93.12 310 THR A CA 1
ATOM 2366 C C . THR A 1 310 ? 4.817 5.797 8.936 1.00 93.12 310 THR A C 1
ATOM 2368 O O . THR A 1 310 ? 5.919 6.269 9.205 1.00 93.12 310 THR A O 1
ATOM 2371 N N . ALA A 1 311 ? 4.677 4.995 7.877 1.00 86.12 311 ALA A N 1
ATOM 2372 C CA . ALA A 1 311 ? 5.795 4.688 6.969 1.00 86.12 311 ALA A CA 1
ATOM 2373 C C . ALA A 1 311 ? 6.252 5.964 6.241 1.00 86.12 311 ALA A C 1
ATOM 2375 O O . ALA A 1 311 ? 5.404 6.653 5.697 1.00 86.12 311 ALA A O 1
ATOM 2376 N N . ASN A 1 312 ? 7.545 6.316 6.247 1.00 82.94 312 ASN A N 1
ATOM 2377 C CA . ASN A 1 312 ? 8.079 7.520 5.571 1.00 82.94 312 ASN A CA 1
ATOM 2378 C C . ASN A 1 312 ? 7.329 8.851 5.871 1.00 82.94 312 ASN A C 1
ATOM 2380 O O . ASN A 1 312 ? 7.325 9.768 5.052 1.00 82.94 312 ASN A O 1
ATOM 2384 N N . GLY A 1 313 ? 6.655 8.949 7.022 1.00 83.44 313 GLY A N 1
ATOM 2385 C CA . GLY A 1 313 ? 5.989 10.170 7.497 1.00 83.44 313 GLY A CA 1
ATOM 2386 C C . GLY A 1 313 ? 6.944 11.168 8.172 1.00 83.44 313 GLY A C 1
ATOM 2387 O O . GLY A 1 313 ? 8.090 10.809 8.470 1.00 83.44 313 GLY A O 1
ATOM 2388 N N . PRO A 1 314 ? 6.471 12.385 8.484 1.00 85.75 314 PRO A N 1
ATOM 2389 C CA . PRO A 1 314 ? 7.311 13.497 8.929 1.00 85.75 314 PRO A CA 1
ATOM 2390 C C . PRO A 1 314 ? 7.962 13.251 10.305 1.00 85.75 314 PRO A C 1
ATOM 2392 O O . PRO A 1 314 ? 7.467 12.438 11.099 1.00 85.75 314 PRO A O 1
ATOM 2395 N N . PRO A 1 315 ? 9.055 13.966 10.632 1.00 83.31 315 PRO A N 1
ATOM 2396 C CA . PRO A 1 315 ? 9.605 14.000 11.984 1.00 83.31 315 PRO A CA 1
ATOM 2397 C C . PRO A 1 315 ? 8.675 14.746 12.976 1.00 83.31 315 PRO A C 1
ATOM 2399 O O . PRO A 1 315 ? 7.882 15.586 12.557 1.00 83.31 315 PRO A O 1
ATOM 2402 N N . PRO A 1 316 ? 8.773 14.487 14.298 1.00 87.25 316 PRO A N 1
ATOM 2403 C CA . PRO A 1 316 ? 9.518 13.384 14.910 1.00 87.25 316 PRO A CA 1
ATOM 2404 C C . PRO A 1 316 ? 8.926 12.029 14.498 1.00 87.25 316 PRO A C 1
ATOM 2406 O O . PRO A 1 316 ? 7.737 11.937 14.207 1.00 87.25 316 PRO A O 1
ATOM 2409 N N . ARG A 1 317 ? 9.751 10.979 14.435 1.00 87.06 317 ARG A N 1
ATOM 2410 C CA . ARG A 1 317 ? 9.324 9.605 14.101 1.00 87.06 317 ARG A CA 1
ATOM 2411 C C . ARG A 1 317 ? 8.950 8.866 15.391 1.00 87.06 317 ARG A C 1
ATOM 2413 O O . ARG A 1 317 ? 9.625 9.055 16.396 1.00 87.06 317 ARG A O 1
ATOM 2420 N N . GLY A 1 318 ? 7.910 8.034 15.364 1.00 92.19 318 GLY A N 1
ATOM 2421 C CA . GLY A 1 318 ? 7.441 7.303 16.546 1.00 92.19 318 GLY A CA 1
ATOM 2422 C C . GLY A 1 318 ? 6.008 6.790 16.410 1.00 92.19 318 GLY A C 1
ATOM 2423 O O . GLY A 1 318 ? 5.350 7.066 15.406 1.00 92.19 318 GLY A O 1
ATOM 2424 N N . TYR A 1 319 ? 5.546 6.049 17.420 1.00 96.12 319 TYR A N 1
ATOM 2425 C CA . TYR A 1 319 ? 4.166 5.577 17.563 1.00 96.12 319 TYR A CA 1
ATOM 2426 C C . TYR A 1 319 ? 3.266 6.689 18.115 1.00 96.12 319 TYR A C 1
ATOM 2428 O O . TYR A 1 319 ? 2.883 6.690 19.284 1.00 96.12 319 TYR A O 1
ATOM 2436 N N . HIS A 1 320 ? 2.935 7.655 17.266 1.00 97.19 320 HIS A N 1
ATOM 2437 C CA . HIS A 1 320 ? 2.105 8.796 17.646 1.00 97.19 320 HIS A CA 1
ATOM 2438 C C . HIS A 1 320 ? 0.622 8.483 17.484 1.00 97.19 320 HIS A C 1
ATOM 2440 O O . HIS A 1 320 ? 0.250 7.667 16.643 1.00 97.19 320 HIS A O 1
ATOM 2446 N N . LEU A 1 321 ? -0.232 9.123 18.282 1.00 97.81 321 LEU A N 1
ATOM 2447 C CA . LEU A 1 321 ? -1.677 9.020 18.116 1.00 97.81 321 LEU A CA 1
ATOM 2448 C C . LEU A 1 321 ? -2.080 9.785 16.848 1.00 97.81 321 LEU A C 1
ATOM 2450 O O . LEU A 1 321 ? -2.030 11.012 16.810 1.00 97.81 321 LEU A O 1
ATOM 2454 N N . GLU A 1 322 ? -2.460 9.051 15.809 1.00 97.75 322 GLU A N 1
ATOM 2455 C CA . GLU A 1 322 ? -2.754 9.585 14.480 1.00 97.75 322 GLU A CA 1
ATOM 2456 C C . GLU A 1 322 ? -4.148 9.149 14.022 1.00 97.75 322 GLU A C 1
ATOM 2458 O O . GLU A 1 322 ? -4.703 8.162 14.515 1.00 97.75 322 GLU A O 1
ATOM 2463 N N . PHE A 1 323 ? -4.706 9.866 13.047 1.00 97.56 323 PHE A N 1
ATOM 2464 C CA . PHE A 1 323 ? -5.929 9.463 12.365 1.00 97.56 323 PHE A CA 1
ATOM 2465 C C . PHE A 1 323 ? -5.828 9.623 10.857 1.00 97.56 323 PHE A C 1
ATOM 2467 O O . PHE A 1 323 ? -5.072 10.454 10.354 1.00 97.56 323 PHE A O 1
ATOM 2474 N N . PHE A 1 324 ? -6.679 8.882 10.155 1.00 97.25 324 PHE A N 1
ATOM 2475 C CA . PHE A 1 324 ? -7.054 9.192 8.785 1.00 97.25 324 PHE A CA 1
ATOM 2476 C C . PHE A 1 324 ? -8.526 8.862 8.537 1.00 97.25 324 PHE A C 1
ATOM 2478 O O . PHE A 1 324 ? -9.080 7.926 9.115 1.00 97.25 324 PHE A O 1
ATOM 2485 N N . ILE A 1 325 ? -9.134 9.619 7.631 1.00 97.06 325 ILE A N 1
ATOM 2486 C CA . ILE A 1 325 ? -10.373 9.298 6.937 1.00 97.06 325 ILE A CA 1
ATOM 2487 C C . ILE A 1 325 ? -9.989 9.037 5.487 1.00 97.06 325 ILE A C 1
ATOM 2489 O O . ILE A 1 325 ? -9.377 9.894 4.843 1.00 97.06 325 ILE A O 1
ATOM 2493 N N . ALA A 1 326 ? -10.334 7.860 4.981 1.00 96.25 326 ALA A N 1
ATOM 2494 C CA . ALA A 1 326 ? -10.048 7.473 3.609 1.00 96.25 326 ALA A CA 1
ATOM 2495 C C . ALA A 1 326 ? -11.252 6.776 2.980 1.00 96.25 326 ALA A C 1
ATOM 2497 O O . ALA A 1 326 ? -11.954 6.025 3.657 1.00 96.25 326 ALA A O 1
ATOM 2498 N N . ARG A 1 327 ? -11.469 7.005 1.686 1.00 95.12 327 ARG A N 1
ATOM 2499 C CA . ARG A 1 327 ? -12.432 6.238 0.895 1.00 95.12 327 ARG A CA 1
ATOM 2500 C C . ARG A 1 327 ? -11.731 5.054 0.264 1.00 95.12 327 ARG A C 1
ATOM 2502 O O . ARG A 1 327 ? -10.716 5.263 -0.393 1.00 95.12 327 ARG A O 1
ATOM 2509 N N . ARG A 1 328 ? -12.271 3.846 0.426 1.00 95.06 328 ARG A N 1
ATOM 2510 C CA . ARG A 1 328 ? -11.840 2.707 -0.393 1.00 95.06 328 ARG A CA 1
ATOM 2511 C C . ARG A 1 328 ? -12.462 2.851 -1.778 1.00 95.06 328 ARG A C 1
ATOM 2513 O O . ARG A 1 328 ? -13.676 3.013 -1.862 1.00 95.06 328 ARG A O 1
ATOM 2520 N N . GLU A 1 329 ? -11.659 2.820 -2.832 1.00 93.75 329 GLU A N 1
ATOM 2521 C CA . GLU A 1 329 ? -12.135 3.015 -4.203 1.00 93.75 329 GLU A CA 1
ATOM 2522 C C . GLU A 1 329 ? -11.296 2.220 -5.211 1.00 93.75 329 GLU A C 1
ATOM 2524 O O . GLU A 1 329 ? -10.293 2.692 -5.729 1.00 93.75 329 GLU A O 1
ATOM 2529 N N . ASP A 1 330 ? -11.724 0.998 -5.513 1.00 92.38 330 ASP A N 1
ATOM 2530 C CA . ASP A 1 330 ? -11.159 0.209 -6.604 1.00 92.38 330 ASP A CA 1
ATOM 2531 C C . ASP A 1 330 ? -11.807 0.632 -7.936 1.00 92.38 330 ASP A C 1
ATOM 2533 O O . ASP A 1 330 ? -13.039 0.560 -8.064 1.00 92.38 330 ASP A O 1
ATOM 2537 N N . PRO A 1 331 ? -11.018 1.083 -8.931 1.00 93.06 331 PRO A N 1
ATOM 2538 C CA . PRO A 1 331 ? -11.534 1.437 -10.246 1.00 93.06 331 PRO A CA 1
ATOM 2539 C C . PRO A 1 331 ? -11.844 0.183 -11.085 1.00 93.06 331 PRO A C 1
ATOM 2541 O O . PRO A 1 331 ? -11.349 -0.903 -10.774 1.00 93.06 331 PRO A O 1
ATOM 2544 N N . PRO A 1 332 ? -12.610 0.313 -12.189 1.00 87.19 332 PRO A N 1
ATOM 2545 C CA . PRO A 1 332 ? -12.987 -0.822 -13.040 1.00 87.19 332 PRO A CA 1
ATOM 2546 C C . PRO A 1 332 ? -11.803 -1.666 -13.532 1.00 87.19 332 PRO A C 1
ATOM 2548 O O . PRO A 1 332 ? -11.922 -2.883 -13.638 1.00 87.19 332 PRO A O 1
ATOM 2551 N N . GLU A 1 333 ? -10.644 -1.040 -13.763 1.00 93.62 333 GLU A N 1
ATOM 2552 C CA . GLU A 1 333 ? -9.413 -1.730 -14.158 1.00 93.62 333 GLU A CA 1
ATOM 2553 C C . GLU A 1 333 ? -8.992 -2.829 -13.176 1.00 93.62 333 GLU A C 1
ATOM 2555 O O . GLU A 1 333 ? -8.470 -3.858 -13.597 1.00 93.62 333 GLU A O 1
ATOM 2560 N N . VAL A 1 334 ? -9.210 -2.629 -11.873 1.00 91.12 334 VAL A N 1
ATOM 2561 C CA . VAL A 1 334 ? -8.869 -3.634 -10.857 1.00 91.12 334 VAL A CA 1
ATOM 2562 C C . VAL A 1 334 ? -9.771 -4.859 -11.006 1.00 91.12 334 VAL A C 1
ATOM 2564 O O . VAL A 1 334 ? -9.276 -5.982 -10.970 1.00 91.12 334 VAL A O 1
ATOM 2567 N N . SER A 1 335 ? -11.066 -4.668 -11.271 1.00 84.00 335 SER A N 1
ATOM 2568 C CA . SER A 1 335 ? -11.994 -5.778 -11.525 1.00 84.00 335 SER A CA 1
ATOM 2569 C C . SER A 1 335 ? -11.648 -6.560 -12.800 1.00 84.00 335 SER A C 1
ATOM 2571 O O . SER A 1 335 ? -11.740 -7.788 -12.814 1.00 84.00 335 SER A O 1
ATOM 2573 N N . ASP A 1 336 ? -11.196 -5.884 -13.860 1.00 84.25 336 ASP A N 1
ATOM 2574 C CA . ASP A 1 336 ? -10.730 -6.555 -15.084 1.00 84.25 336 ASP A CA 1
ATOM 2575 C C . ASP A 1 336 ? -9.456 -7.386 -14.831 1.00 84.25 336 ASP A C 1
ATOM 2577 O O . ASP A 1 336 ? -9.287 -8.496 -15.362 1.00 84.25 336 ASP A O 1
ATOM 2581 N N . LEU A 1 337 ? -8.560 -6.873 -13.980 1.00 89.69 337 LEU A N 1
ATOM 2582 C CA . LEU A 1 337 ? -7.368 -7.596 -13.546 1.00 89.69 337 LEU A CA 1
ATOM 2583 C C . LEU A 1 337 ? -7.717 -8.795 -12.669 1.00 89.69 337 LEU A C 1
ATOM 2585 O O . LEU A 1 337 ? -7.091 -9.831 -12.848 1.00 89.69 337 LEU A O 1
ATOM 2589 N N . GLU A 1 338 ? -8.727 -8.720 -11.802 1.00 87.00 338 GLU A N 1
ATOM 2590 C CA . GLU A 1 338 ? -9.165 -9.857 -10.977 1.00 87.00 338 GLU A CA 1
ATOM 2591 C C . GLU A 1 338 ? -9.574 -11.079 -11.798 1.00 87.00 338 GLU A C 1
ATOM 2593 O O . GLU A 1 338 ? -9.321 -12.217 -11.394 1.00 87.00 338 GLU A O 1
ATOM 2598 N N . TRP A 1 339 ? -10.154 -10.859 -12.977 1.00 83.19 339 TRP A N 1
ATOM 2599 C CA . TRP A 1 339 ? -10.478 -11.944 -13.897 1.00 83.19 339 TRP A CA 1
ATOM 2600 C C . TRP A 1 339 ? -9.231 -12.549 -14.556 1.00 83.19 339 TRP A C 1
ATOM 2602 O O . TRP A 1 339 ? -9.120 -13.768 -14.705 1.00 83.19 339 TRP A O 1
ATOM 2612 N N . THR A 1 340 ? -8.288 -11.698 -14.962 1.00 85.81 340 THR A N 1
ATOM 2613 C CA . THR A 1 340 ? -7.085 -12.111 -15.707 1.00 85.81 340 THR A CA 1
ATOM 2614 C C . THR A 1 340 ? -5.998 -12.682 -14.786 1.00 85.81 340 THR A C 1
ATOM 2616 O O . THR A 1 340 ? -5.276 -13.608 -15.159 1.00 85.81 340 THR A O 1
ATOM 2619 N N . TYR A 1 341 ? -5.925 -12.168 -13.562 1.00 90.56 341 TYR A N 1
ATOM 2620 C CA . TYR A 1 341 ? -4.954 -12.465 -12.514 1.00 90.56 341 TYR A CA 1
ATOM 2621 C C . TYR A 1 341 ? -5.699 -12.823 -11.223 1.00 90.56 341 TYR A C 1
ATOM 2623 O O . TYR A 1 341 ? -5.696 -12.039 -10.277 1.00 90.56 341 TYR A O 1
ATOM 2631 N N . PRO A 1 342 ? -6.343 -14.001 -11.144 1.00 88.25 342 PRO A N 1
ATOM 2632 C CA . PRO A 1 342 ? -7.156 -14.375 -9.992 1.00 88.25 342 PRO A CA 1
ATOM 2633 C C . PRO A 1 342 ? -6.293 -14.472 -8.729 1.00 88.25 342 PRO A C 1
ATOM 2635 O O . PRO A 1 342 ? -5.582 -15.458 -8.500 1.00 88.25 342 PRO A O 1
ATOM 2638 N N . HIS A 1 343 ? -6.340 -13.419 -7.916 1.00 86.75 343 HIS A N 1
ATOM 2639 C CA . HIS A 1 343 ? -5.462 -13.259 -6.771 1.00 86.75 343 HIS A CA 1
ATOM 2640 C C . HIS A 1 343 ? -5.868 -14.202 -5.626 1.00 86.75 343 HIS A C 1
ATOM 2642 O O . HIS A 1 343 ? -6.991 -14.123 -5.126 1.00 86.75 343 HIS A O 1
ATOM 2648 N N . PRO A 1 344 ? -4.965 -15.075 -5.134 1.00 82.94 344 PRO A N 1
ATOM 2649 C CA . PRO A 1 344 ? -5.335 -16.106 -4.163 1.00 82.94 344 PRO A CA 1
ATOM 2650 C C . PRO A 1 344 ? -5.711 -15.535 -2.788 1.00 82.94 344 PRO A C 1
ATOM 2652 O O . PRO A 1 344 ? -6.530 -16.123 -2.082 1.00 82.94 344 PRO A O 1
ATOM 2655 N N . LYS A 1 345 ? -5.092 -14.415 -2.386 1.00 84.00 345 LYS A N 1
ATOM 2656 C CA . LYS A 1 345 ? -5.296 -13.762 -1.081 1.00 84.00 345 LYS A CA 1
ATOM 2657 C C . LYS A 1 345 ? -5.174 -12.231 -1.151 1.00 84.00 345 LYS A C 1
ATOM 2659 O O . LYS A 1 345 ? -4.293 -11.682 -0.505 1.00 84.00 345 LYS A O 1
ATOM 2664 N N . ASN A 1 346 ? -6.004 -11.556 -1.952 1.00 84.06 346 ASN A N 1
ATOM 2665 C CA . ASN A 1 346 ? -5.861 -10.101 -2.125 1.00 84.06 346 ASN A CA 1
ATOM 2666 C C . ASN A 1 346 ? -6.145 -9.399 -0.790 1.00 84.06 346 ASN A C 1
ATOM 2668 O O . ASN A 1 346 ? -7.196 -9.632 -0.176 1.00 84.06 346 ASN A O 1
ATOM 2672 N N . LYS A 1 347 ? -5.178 -8.606 -0.324 1.00 85.00 347 LYS A N 1
ATOM 2673 C CA . LYS A 1 347 ? -5.306 -7.749 0.866 1.00 85.00 347 LYS A CA 1
ATOM 2674 C C . LYS A 1 347 ? -5.025 -6.284 0.561 1.00 85.00 347 LYS A C 1
ATOM 2676 O O . LYS A 1 347 ? -5.146 -5.467 1.477 1.00 85.00 347 LYS A O 1
ATOM 2681 N N . CYS A 1 348 ? -4.655 -5.976 -0.680 1.00 89.62 348 CYS A N 1
ATOM 2682 C CA . CYS A 1 348 ? -4.440 -4.631 -1.174 1.00 89.62 348 CYS A CA 1
ATOM 2683 C C . CYS A 1 348 ? -5.775 -3.890 -1.288 1.00 89.62 348 CYS A C 1
ATOM 2685 O O . CYS A 1 348 ? -6.688 -4.320 -1.989 1.00 89.62 348 CYS A O 1
ATOM 2687 N N . GLU A 1 349 ? -5.873 -2.766 -0.586 1.00 93.94 349 GLU A N 1
ATOM 2688 C CA . GLU A 1 349 ? -7.038 -1.893 -0.572 1.00 93.94 349 GLU A CA 1
ATOM 2689 C C . GLU A 1 349 ? -6.652 -0.542 -1.181 1.00 93.94 349 GLU A C 1
ATOM 2691 O O . GLU A 1 349 ? -5.909 0.243 -0.570 1.00 93.94 349 GLU A O 1
ATOM 2696 N N . SER A 1 350 ? -7.174 -0.255 -2.375 1.00 96.38 350 SER A N 1
ATOM 2697 C CA . SER A 1 350 ? -7.004 1.047 -3.022 1.00 96.38 350 SER A CA 1
ATOM 2698 C C . SER A 1 350 ? -7.807 2.096 -2.268 1.00 96.38 350 SER A C 1
ATOM 2700 O O . SER A 1 350 ? -9.017 1.951 -2.073 1.00 96.38 350 SER A O 1
ATOM 2702 N N . ALA A 1 351 ? -7.153 3.169 -1.823 1.00 96.25 351 ALA A N 1
ATOM 2703 C CA . ALA A 1 351 ? -7.809 4.193 -1.026 1.00 96.25 351 ALA A CA 1
ATOM 2704 C C . ALA A 1 351 ? -7.425 5.616 -1.439 1.00 96.25 351 ALA A C 1
ATOM 2706 O O . ALA A 1 351 ? -6.296 5.898 -1.846 1.00 96.25 351 ALA A O 1
ATOM 2707 N N . ARG A 1 352 ? -8.375 6.540 -1.286 1.00 95.62 352 ARG A N 1
ATOM 2708 C CA . ARG A 1 352 ? -8.139 7.985 -1.344 1.00 95.62 352 ARG A CA 1
ATOM 2709 C C . ARG A 1 352 ? -8.099 8.546 0.061 1.00 95.62 352 ARG A C 1
ATOM 2711 O O . ARG A 1 352 ? -9.077 8.437 0.799 1.00 95.62 352 ARG A O 1
ATOM 2718 N N . LEU A 1 353 ? -6.981 9.164 0.428 1.00 95.88 353 LEU A N 1
ATOM 2719 C CA . LEU A 1 353 ? -6.877 9.905 1.679 1.00 95.88 353 LEU A CA 1
ATOM 2720 C C . LEU A 1 353 ? -7.729 11.175 1.580 1.00 95.88 353 LEU A C 1
ATOM 2722 O O . LEU A 1 353 ? -7.497 11.984 0.684 1.00 95.88 353 LEU A O 1
ATOM 2726 N N . LEU A 1 354 ? -8.697 11.338 2.487 1.00 94.62 354 LEU A N 1
ATOM 2727 C CA . LEU A 1 354 ? -9.608 12.487 2.501 1.00 94.62 354 LEU A CA 1
ATOM 2728 C C . LEU A 1 354 ? -9.174 13.549 3.515 1.00 94.62 354 LEU A C 1
ATOM 2730 O O . LEU A 1 354 ? -9.095 14.735 3.211 1.00 94.62 354 LEU A O 1
ATOM 2734 N N . ALA A 1 355 ? -8.886 13.113 4.738 1.00 94.94 355 ALA A N 1
ATOM 2735 C CA . ALA A 1 355 ? -8.416 13.957 5.830 1.00 94.94 355 ALA A CA 1
ATOM 2736 C C . ALA A 1 355 ? -7.576 13.115 6.788 1.00 94.94 355 ALA A C 1
ATOM 2738 O O . ALA A 1 355 ? -7.838 11.927 6.944 1.00 94.94 355 ALA A O 1
ATOM 2739 N N . ALA A 1 356 ? -6.575 13.702 7.435 1.00 96.19 356 ALA A N 1
ATOM 2740 C CA . ALA A 1 356 ? -5.721 12.983 8.370 1.00 96.19 356 ALA A CA 1
ATOM 2741 C C . ALA A 1 356 ? -4.931 13.945 9.257 1.00 96.19 356 ALA A C 1
ATOM 2743 O O . ALA A 1 356 ? -4.857 15.138 8.970 1.00 96.19 356 ALA A O 1
ATOM 2744 N N . SER A 1 357 ? -4.320 13.418 10.315 1.00 96.12 357 SER A N 1
ATOM 2745 C CA . SER A 1 357 ? -3.307 14.143 11.085 1.00 96.12 357 SER A CA 1
ATOM 2746 C C . SER A 1 357 ? -1.980 14.195 10.322 1.00 96.12 357 SER A C 1
ATOM 2748 O O . SER A 1 357 ? -1.786 13.500 9.317 1.00 96.12 357 SER A O 1
ATOM 2750 N N . ALA A 1 358 ? -1.052 15.023 10.807 1.00 93.06 358 ALA A N 1
ATOM 2751 C CA . ALA A 1 358 ? 0.210 15.317 10.129 1.00 93.06 358 ALA A CA 1
ATOM 2752 C C . ALA A 1 358 ? 1.019 14.056 9.773 1.00 93.06 358 ALA A C 1
ATOM 2754 O O . ALA A 1 358 ? 1.657 14.005 8.724 1.00 93.06 358 ALA A O 1
ATOM 2755 N N . GLY A 1 359 ? 0.955 13.000 10.595 1.00 92.75 359 GLY A N 1
ATOM 2756 C CA . GLY A 1 359 ? 1.692 11.760 10.357 1.00 92.75 359 GLY A CA 1
ATOM 2757 C C . GLY A 1 359 ? 1.364 11.067 9.031 1.00 92.75 359 GLY A C 1
ATOM 2758 O O . GLY A 1 359 ? 2.249 10.405 8.481 1.00 92.75 359 GLY A O 1
ATOM 2759 N N . PHE A 1 360 ? 0.132 11.219 8.534 1.00 94.38 360 PHE A N 1
ATOM 2760 C CA . PHE A 1 360 ? -0.333 10.684 7.248 1.00 94.38 360 PHE A CA 1
ATOM 2761 C C . PHE A 1 360 ? -0.499 11.776 6.184 1.00 94.38 360 PHE A C 1
ATOM 2763 O O . PHE A 1 360 ? -0.234 11.528 5.006 1.00 94.38 360 PHE A O 1
ATOM 2770 N N . MET A 1 361 ? -0.939 12.976 6.581 1.00 92.12 361 MET A N 1
ATOM 2771 C CA . MET A 1 361 ? -1.223 14.084 5.663 1.00 92.12 361 MET A CA 1
ATOM 2772 C C . MET A 1 361 ? 0.038 14.785 5.152 1.00 92.12 361 MET A C 1
ATOM 2774 O O . MET A 1 361 ? -0.034 15.500 4.162 1.00 92.12 361 MET A O 1
ATOM 2778 N N . GLU A 1 362 ? 1.192 14.583 5.785 1.00 88.94 362 GLU A N 1
ATOM 2779 C CA . GLU A 1 362 ? 2.454 15.200 5.378 1.00 88.94 362 GLU A CA 1
ATOM 2780 C C . GLU A 1 362 ? 3.480 14.142 4.958 1.00 88.94 362 GLU A C 1
ATOM 2782 O O . GLU A 1 362 ? 3.427 12.976 5.367 1.00 88.94 362 GLU A O 1
ATOM 2787 N N . GLY A 1 363 ? 4.415 14.548 4.103 1.00 83.88 363 GLY A N 1
ATOM 2788 C CA . GLY A 1 363 ? 5.507 13.701 3.637 1.00 83.88 363 GLY A CA 1
ATOM 2789 C C . GLY A 1 363 ? 5.055 12.455 2.868 1.00 83.88 363 GLY A C 1
ATOM 2790 O O . GLY A 1 363 ? 3.956 12.372 2.311 1.00 83.88 363 GLY A O 1
ATOM 2791 N N . ASN A 1 364 ? 5.921 11.448 2.825 1.00 85.19 364 ASN A N 1
ATOM 2792 C CA . ASN A 1 364 ? 5.796 10.314 1.907 1.00 85.19 364 ASN A CA 1
ATOM 2793 C C . ASN A 1 364 ? 5.026 9.114 2.488 1.00 85.19 364 ASN A C 1
ATOM 2795 O O . ASN A 1 364 ? 5.171 8.002 1.981 1.00 85.19 364 ASN A O 1
ATOM 2799 N N . CYS A 1 365 ? 4.202 9.303 3.527 1.00 89.94 365 CYS A N 1
ATOM 2800 C CA . CYS A 1 365 ? 3.377 8.216 4.054 1.00 89.94 365 CYS A CA 1
ATOM 2801 C C . CYS A 1 365 ? 2.195 7.903 3.140 1.00 89.94 365 CYS A C 1
ATOM 2803 O O . CYS A 1 365 ? 1.271 8.701 3.021 1.00 89.94 365 CYS A O 1
ATOM 2805 N N . ILE A 1 366 ? 2.240 6.745 2.492 1.00 92.00 366 ILE A N 1
ATOM 2806 C CA . ILE A 1 366 ? 1.294 6.335 1.443 1.00 92.00 366 ILE A CA 1
ATOM 2807 C C . ILE A 1 366 ? 0.636 4.983 1.726 1.00 92.00 366 ILE A C 1
ATOM 2809 O O . ILE A 1 366 ? -0.166 4.523 0.923 1.00 92.00 366 ILE A O 1
ATOM 2813 N N . VAL A 1 367 ? 0.965 4.351 2.854 1.00 93.50 367 VAL A N 1
ATOM 2814 C CA . VAL A 1 367 ? 0.487 3.013 3.213 1.00 93.50 367 VAL A CA 1
ATOM 2815 C C . VAL A 1 367 ? 0.105 2.925 4.681 1.00 93.50 367 VAL A C 1
ATOM 2817 O O . VAL A 1 367 ? 0.662 3.631 5.530 1.00 93.50 367 VAL A O 1
ATOM 2820 N N . PHE A 1 368 ? -0.810 2.011 4.985 1.00 95.31 368 PHE A N 1
ATOM 2821 C CA . PHE A 1 368 ? -1.210 1.685 6.343 1.00 95.31 368 PHE A CA 1
ATOM 2822 C C . PHE A 1 368 ? -1.424 0.178 6.520 1.00 95.31 368 PHE A C 1
ATOM 2824 O O . PHE A 1 368 ? -2.220 -0.445 5.816 1.00 95.31 368 PHE A O 1
ATOM 2831 N N . PHE A 1 369 ? -0.723 -0.380 7.507 1.00 92.56 369 PHE A N 1
ATOM 2832 C CA . PHE A 1 369 ? -0.724 -1.800 7.846 1.00 92.56 369 PHE A CA 1
ATOM 2833 C C . PHE A 1 369 ? -1.022 -2.001 9.339 1.00 92.56 369 PHE A C 1
ATOM 2835 O O . PHE A 1 369 ? -0.672 -1.127 10.145 1.00 92.56 369 PHE A O 1
ATOM 2842 N N . PRO A 1 370 ? -1.624 -3.134 9.747 1.00 91.88 370 PRO A N 1
ATOM 2843 C CA . PRO A 1 370 ? -1.870 -3.429 11.159 1.00 91.88 370 PRO A CA 1
ATOM 2844 C C . PRO A 1 370 ? -0.582 -3.491 11.996 1.00 91.88 370 PRO A C 1
ATOM 2846 O O . PRO A 1 370 ? -0.602 -3.144 13.175 1.00 91.88 370 PRO A O 1
ATOM 2849 N N . GLU A 1 371 ? 0.546 -3.871 11.393 1.00 89.62 371 GLU A N 1
ATOM 2850 C CA . GLU A 1 371 ? 1.875 -3.936 12.014 1.00 89.62 371 GLU A CA 1
ATOM 2851 C C . GLU A 1 371 ? 2.381 -2.569 12.483 1.00 89.62 371 GLU A C 1
ATOM 2853 O O . GLU A 1 371 ? 3.229 -2.491 13.372 1.00 89.62 371 GLU A O 1
ATOM 2858 N N . ASN A 1 372 ? 1.855 -1.490 11.900 1.00 92.44 372 ASN A N 1
ATOM 2859 C CA . ASN A 1 372 ? 2.261 -0.135 12.242 1.00 92.44 372 ASN A CA 1
ATOM 2860 C C . ASN A 1 372 ? 1.573 0.368 13.518 1.00 92.44 372 ASN A C 1
ATOM 2862 O O . ASN A 1 372 ? 1.965 1.411 14.043 1.00 92.44 372 ASN A O 1
ATOM 2866 N N . ILE A 1 373 ? 0.549 -0.331 14.015 1.00 95.12 373 ILE A N 1
ATOM 2867 C CA . ILE A 1 373 ? -0.194 0.055 15.216 1.00 95.12 373 ILE A CA 1
ATOM 2868 C C . ILE A 1 373 ? 0.566 -0.413 16.457 1.00 95.12 373 ILE A C 1
ATOM 2870 O O . ILE A 1 373 ? 1.025 -1.555 16.537 1.00 95.12 373 ILE A O 1
ATOM 2874 N N . ARG A 1 374 ? 0.668 0.458 17.464 1.00 95.06 374 ARG A N 1
ATOM 2875 C CA . ARG A 1 374 ? 1.265 0.099 18.749 1.00 95.06 374 ARG A CA 1
ATOM 2876 C C . ARG A 1 374 ? 0.363 -0.886 19.491 1.00 95.06 374 ARG A C 1
ATOM 2878 O O . ARG A 1 374 ? -0.675 -0.521 20.041 1.00 95.06 374 ARG A O 1
ATOM 2885 N N . ALA A 1 375 ? 0.810 -2.129 19.531 1.00 91.88 375 ALA A N 1
ATOM 2886 C CA . ALA A 1 375 ? 0.099 -3.261 20.097 1.00 91.88 375 ALA A CA 1
ATOM 2887 C C . ALA A 1 375 ? 1.056 -4.121 20.938 1.00 91.88 375 ALA A C 1
ATOM 2889 O O . ALA A 1 375 ? 2.278 -4.052 20.765 1.00 91.88 375 ALA A O 1
ATOM 2890 N N . ARG A 1 376 ? 0.512 -4.916 21.865 1.00 88.38 376 ARG A N 1
ATOM 2891 C CA . ARG A 1 376 ? 1.299 -5.851 22.683 1.00 88.38 376 ARG A CA 1
ATOM 2892 C C . ARG A 1 376 ? 1.700 -7.066 21.870 1.00 88.38 376 ARG A C 1
ATOM 2894 O O . ARG A 1 376 ? 2.858 -7.481 21.899 1.00 88.38 376 ARG A O 1
ATOM 2901 N N . ASP A 1 377 ? 0.726 -7.628 21.168 1.00 84.31 377 ASP A N 1
ATOM 2902 C CA . ASP A 1 377 ? 0.919 -8.848 20.403 1.00 84.31 377 ASP A CA 1
ATOM 2903 C C . ASP A 1 377 ? 1.445 -8.522 19.008 1.00 84.31 377 ASP A C 1
ATOM 2905 O O . ASP A 1 377 ? 1.065 -7.523 18.395 1.00 84.31 377 ASP A O 1
ATOM 2909 N N . LYS A 1 378 ? 2.307 -9.387 18.472 1.00 77.69 378 LYS A N 1
ATOM 2910 C CA . LYS A 1 378 ? 2.711 -9.287 17.067 1.00 77.69 378 LYS A CA 1
ATOM 2911 C C . LYS A 1 378 ? 1.555 -9.710 16.166 1.00 77.69 378 LYS A C 1
ATOM 2913 O O . LYS A 1 378 ? 0.847 -10.669 16.469 1.00 77.69 378 LYS A O 1
ATOM 2918 N N . VAL A 1 379 ? 1.419 -9.040 15.025 1.00 75.25 379 VAL A N 1
ATOM 2919 C CA . VAL A 1 379 ? 0.484 -9.452 13.974 1.00 75.25 379 VAL A CA 1
ATOM 2920 C C . VAL A 1 379 ? 0.902 -10.830 13.452 1.00 75.25 379 VAL A C 1
ATOM 2922 O O . VAL A 1 379 ? 2.052 -11.039 13.067 1.00 75.25 379 VAL A O 1
ATOM 2925 N N . SER A 1 380 ? -0.019 -11.796 13.492 1.00 69.94 380 SER A N 1
ATOM 2926 C CA . SER A 1 380 ? 0.228 -13.172 13.032 1.00 69.94 380 SER A CA 1
ATOM 2927 C C . SER A 1 380 ? -0.071 -13.364 11.544 1.00 69.94 380 SER A C 1
ATOM 2929 O O . SER A 1 380 ? 0.512 -14.240 10.907 1.00 69.94 380 SER A O 1
ATOM 2931 N N . HIS A 1 381 ? -0.969 -12.547 10.996 1.00 70.75 381 HIS A N 1
ATOM 2932 C CA . HIS A 1 381 ? -1.328 -12.489 9.586 1.00 70.75 381 HIS A CA 1
ATOM 2933 C C . HIS A 1 381 ? -1.839 -11.085 9.254 1.00 70.75 381 HIS A C 1
ATOM 2935 O O . HIS A 1 381 ? -2.549 -10.473 10.053 1.00 70.75 381 HIS A O 1
ATOM 2941 N N . GLN A 1 382 ? -1.502 -10.593 8.067 1.00 74.00 382 GLN A N 1
ATOM 2942 C CA . GLN A 1 382 ? -1.917 -9.274 7.610 1.00 74.00 382 GLN A CA 1
ATOM 2943 C C . GLN A 1 382 ? -3.415 -9.281 7.274 1.00 74.00 382 GLN A C 1
ATOM 2945 O O . GLN A 1 382 ? -3.871 -9.992 6.375 1.00 74.00 382 GLN A O 1
ATOM 2950 N N . GLN A 1 383 ? -4.203 -8.526 8.041 1.00 81.69 383 GLN A N 1
ATOM 2951 C CA . GLN A 1 383 ? -5.662 -8.478 7.882 1.00 81.69 383 GLN A CA 1
ATOM 2952 C C . GLN A 1 383 ? -6.106 -7.509 6.782 1.00 81.69 383 GLN A C 1
ATOM 2954 O O . GLN A 1 383 ? -7.148 -7.736 6.167 1.00 81.69 383 GLN A O 1
ATOM 2959 N N . TYR A 1 384 ? -5.318 -6.458 6.549 1.00 88.19 384 TYR A N 1
ATOM 2960 C CA . TYR A 1 384 ? -5.580 -5.391 5.589 1.00 88.19 384 TYR A CA 1
ATOM 2961 C C . TYR A 1 384 ? -4.279 -4.679 5.187 1.00 88.19 384 TYR A C 1
ATOM 2963 O O . TYR A 1 384 ? -3.314 -4.656 5.957 1.00 88.19 384 TYR A O 1
ATOM 2971 N N . ALA A 1 385 ? -4.279 -4.066 4.004 1.00 91.69 385 ALA A N 1
ATOM 2972 C CA . ALA A 1 385 ? -3.210 -3.209 3.507 1.00 91.69 385 ALA A CA 1
ATOM 2973 C C . ALA A 1 385 ? -3.809 -2.029 2.736 1.00 91.69 385 ALA A C 1
ATOM 2975 O O . ALA A 1 385 ? -4.248 -2.197 1.605 1.00 91.69 385 ALA A O 1
ATOM 2976 N N . LEU A 1 386 ? -3.853 -0.840 3.340 1.00 95.31 386 LEU A N 1
ATOM 2977 C CA . LEU A 1 386 ? -4.412 0.341 2.676 1.00 95.31 386 LEU A CA 1
ATOM 2978 C C . LEU A 1 386 ? -3.318 1.130 1.968 1.00 95.31 386 LEU A C 1
ATOM 2980 O O . LEU A 1 386 ? -2.289 1.433 2.576 1.00 95.31 386 LEU A O 1
ATOM 2984 N N . PHE A 1 387 ? -3.590 1.529 0.728 1.00 96.31 387 PHE A N 1
ATOM 2985 C CA . PHE A 1 387 ? -2.697 2.344 -0.089 1.00 96.31 387 PHE A CA 1
ATOM 2986 C C . PHE A 1 387 ? -3.383 3.654 -0.485 1.00 96.31 387 PHE A C 1
ATOM 2988 O O . PHE A 1 387 ? -4.404 3.660 -1.168 1.00 96.31 387 PHE A O 1
ATOM 2995 N N . PHE A 1 388 ? -2.809 4.785 -0.071 1.00 96.31 388 PHE A N 1
ATOM 2996 C CA . PHE A 1 388 ? -3.329 6.129 -0.342 1.00 96.31 388 PHE A CA 1
ATOM 2997 C C . PHE A 1 388 ? -2.879 6.622 -1.724 1.00 96.31 388 PHE A C 1
ATOM 2999 O O . PHE A 1 388 ? -2.033 7.516 -1.840 1.00 96.31 388 PHE A O 1
ATOM 3006 N N . PHE A 1 389 ? -3.403 6.007 -2.787 1.00 96.12 389 PHE A N 1
ATOM 3007 C CA . PHE A 1 389 ? -2.896 6.205 -4.147 1.00 96.12 389 PHE A CA 1
ATOM 3008 C C . PHE A 1 389 ? -3.020 7.645 -4.660 1.00 96.12 389 PHE A C 1
ATOM 3010 O O . PHE A 1 389 ? -2.171 8.087 -5.433 1.00 96.12 389 PHE A O 1
ATOM 3017 N N . ASN A 1 390 ? -3.983 8.428 -4.163 1.00 94.69 390 ASN A N 1
ATOM 3018 C CA . ASN A 1 390 ? -4.131 9.837 -4.543 1.00 94.69 390 ASN A CA 1
ATOM 3019 C C . ASN A 1 390 ? -2.942 10.717 -4.104 1.00 94.69 390 ASN A C 1
ATOM 3021 O O . ASN A 1 390 ? -2.681 11.749 -4.717 1.00 94.69 390 ASN A O 1
ATOM 3025 N N . LYS A 1 391 ? -2.148 10.295 -3.108 1.00 93.62 391 LYS A N 1
ATOM 3026 C CA . LYS A 1 391 ? -0.911 11.002 -2.728 1.00 93.62 391 LYS A CA 1
ATOM 3027 C C . LYS A 1 391 ? 0.198 10.900 -3.776 1.00 93.62 391 LYS A C 1
ATOM 3029 O O . LYS A 1 391 ? 1.050 11.787 -3.846 1.00 93.62 391 LYS A O 1
ATOM 3034 N N . PHE A 1 392 ? 0.225 9.828 -4.569 1.00 93.44 392 PHE A N 1
ATOM 3035 C CA . PHE A 1 392 ? 1.366 9.539 -5.439 1.00 93.44 392 PHE A CA 1
ATOM 3036 C C . PHE A 1 392 ? 1.579 10.592 -6.515 1.00 93.44 392 PHE A C 1
ATOM 3038 O O . PHE A 1 392 ? 2.729 10.862 -6.839 1.00 93.44 392 PHE A O 1
ATOM 3045 N N . GLN A 1 393 ? 0.518 11.205 -7.047 1.00 92.38 393 GLN A N 1
ATOM 3046 C CA . GLN A 1 393 ? 0.661 12.169 -8.136 1.00 92.38 393 GLN A CA 1
ATOM 3047 C C . GLN A 1 393 ? 1.576 13.331 -7.741 1.00 92.38 393 GLN A C 1
ATOM 3049 O O . GLN A 1 393 ? 2.584 13.569 -8.401 1.00 92.38 393 GLN A O 1
ATOM 3054 N N . LYS A 1 394 ? 1.269 14.008 -6.629 1.00 91.31 394 LYS A N 1
ATOM 3055 C CA . LYS A 1 394 ? 2.048 15.163 -6.168 1.00 91.31 394 LYS A CA 1
ATOM 3056 C C . LYS A 1 394 ? 3.499 14.785 -5.865 1.00 91.31 394 LYS A C 1
ATOM 3058 O O . LYS A 1 394 ? 4.420 15.505 -6.235 1.00 91.31 394 LYS A O 1
ATOM 3063 N N . ILE A 1 395 ? 3.710 13.617 -5.251 1.00 91.12 395 ILE A N 1
ATOM 3064 C CA . ILE A 1 395 ? 5.052 13.072 -4.994 1.00 91.12 395 ILE A CA 1
ATOM 3065 C C . ILE A 1 395 ? 5.803 12.844 -6.312 1.00 91.12 395 ILE A C 1
ATOM 3067 O O . ILE A 1 395 ? 6.975 13.203 -6.449 1.00 91.12 395 ILE A O 1
ATOM 3071 N N . TYR A 1 396 ? 5.133 12.234 -7.284 1.00 93.31 396 TYR A N 1
ATOM 3072 C CA . TYR A 1 396 ? 5.715 11.883 -8.566 1.00 93.31 396 TYR A CA 1
ATOM 3073 C C . TYR A 1 396 ? 6.087 13.127 -9.377 1.00 93.31 396 TYR A C 1
ATOM 3075 O O . TYR A 1 396 ? 7.209 13.221 -9.874 1.00 93.31 396 TYR A O 1
ATOM 3083 N N . GLU A 1 397 ? 5.194 14.111 -9.445 1.00 91.12 397 GLU A N 1
ATOM 3084 C CA . GLU A 1 397 ? 5.402 15.349 -10.193 1.00 91.12 397 GLU A CA 1
ATOM 3085 C C . GLU A 1 397 ? 6.483 16.241 -9.573 1.00 91.12 397 GLU A C 1
ATOM 3087 O O . GLU A 1 397 ? 7.395 16.683 -10.276 1.00 91.12 397 GLU A O 1
ATOM 3092 N N . GLU A 1 398 ? 6.424 16.481 -8.259 1.00 89.12 398 GLU A N 1
ATOM 3093 C CA . GLU A 1 398 ? 7.325 17.437 -7.605 1.00 89.12 398 GLU A CA 1
ATOM 3094 C C . GLU A 1 398 ? 8.732 16.875 -7.364 1.00 89.12 398 GLU A C 1
ATOM 3096 O O . GLU A 1 398 ? 9.712 17.628 -7.374 1.00 89.12 398 GLU A O 1
ATOM 3101 N N . ILE A 1 399 ? 8.852 15.556 -7.168 1.00 89.75 399 ILE A N 1
ATOM 3102 C CA . ILE A 1 399 ? 10.126 14.911 -6.828 1.00 89.75 399 ILE A CA 1
ATOM 3103 C C . ILE A 1 399 ? 10.639 14.061 -7.989 1.00 89.75 399 ILE A C 1
ATOM 3105 O O . ILE A 1 399 ? 11.755 14.281 -8.466 1.00 89.75 399 ILE A O 1
ATOM 3109 N N . THR A 1 400 ? 9.853 13.084 -8.440 1.00 93.44 400 THR A N 1
ATOM 3110 C CA . THR A 1 400 ? 10.345 12.029 -9.340 1.00 93.44 400 THR A CA 1
ATOM 3111 C C . THR A 1 400 ? 10.621 12.550 -10.746 1.00 93.44 400 THR A C 1
ATOM 3113 O O . THR A 1 400 ? 11.723 12.348 -11.258 1.00 93.44 400 THR A O 1
ATOM 3116 N N . LEU A 1 401 ? 9.679 13.270 -11.364 1.00 93.00 401 LEU A N 1
ATOM 3117 C CA . LEU A 1 401 ? 9.851 13.814 -12.721 1.00 93.00 401 LEU A CA 1
ATOM 3118 C C . LEU A 1 401 ? 11.011 14.822 -12.789 1.00 93.00 401 LEU A C 1
ATOM 3120 O O . LEU A 1 401 ? 11.804 14.820 -13.741 1.00 93.00 401 LEU A O 1
ATOM 3124 N N . ARG A 1 402 ? 11.139 15.666 -11.756 1.00 89.94 402 ARG A N 1
ATOM 3125 C CA . ARG A 1 402 ? 12.216 16.658 -11.651 1.00 89.94 402 ARG A CA 1
ATOM 3126 C C . ARG A 1 402 ? 13.582 15.984 -11.565 1.00 89.94 402 ARG A C 1
ATOM 3128 O O . ARG A 1 402 ? 14.459 16.295 -12.367 1.00 89.94 402 ARG A O 1
ATOM 3135 N N . ASN A 1 403 ? 13.740 15.032 -10.647 1.00 90.88 403 ASN A N 1
ATOM 3136 C CA . ASN A 1 403 ? 14.996 14.305 -10.484 1.00 90.88 403 ASN A CA 1
ATOM 3137 C C . ASN A 1 403 ? 15.332 13.432 -11.693 1.00 90.88 403 ASN A C 1
ATOM 3139 O O . ASN A 1 403 ? 16.485 13.409 -12.112 1.00 90.88 403 ASN A O 1
ATOM 3143 N N . THR A 1 404 ? 14.334 12.800 -12.317 1.00 92.81 404 THR A N 1
ATOM 3144 C CA . THR A 1 404 ? 14.531 12.062 -13.573 1.00 92.81 404 THR A CA 1
ATOM 3145 C C . THR A 1 404 ? 15.195 12.965 -14.611 1.00 92.81 404 THR A C 1
ATOM 3147 O O . THR A 1 404 ? 16.269 12.644 -15.111 1.00 92.81 404 THR A O 1
ATOM 3150 N N . THR A 1 405 ? 14.621 14.146 -14.864 1.00 91.38 405 THR A N 1
ATOM 3151 C CA . THR A 1 405 ? 15.178 15.115 -15.825 1.00 91.38 405 THR A CA 1
ATOM 3152 C C . THR A 1 405 ? 16.600 15.549 -15.458 1.00 91.38 405 THR A C 1
ATOM 3154 O O . THR A 1 405 ? 17.453 15.645 -16.340 1.00 91.38 405 THR A O 1
ATOM 3157 N N . THR A 1 406 ? 16.882 15.763 -14.169 1.00 88.62 406 THR A N 1
ATOM 3158 C CA . THR A 1 406 ? 18.229 16.095 -13.678 1.00 88.62 406 THR A CA 1
ATOM 3159 C C . THR A 1 406 ? 19.244 14.980 -13.947 1.00 88.62 406 THR A C 1
ATOM 3161 O O . THR A 1 406 ? 20.359 15.272 -14.378 1.00 88.62 406 THR A O 1
ATOM 3164 N N . PHE A 1 407 ? 18.883 13.715 -13.721 1.00 88.25 407 PHE A N 1
ATOM 3165 C CA . PHE A 1 407 ? 19.841 12.608 -13.765 1.00 88.25 407 PHE A CA 1
ATOM 3166 C C . PHE A 1 407 ? 20.110 12.061 -15.162 1.00 88.25 407 PHE A C 1
ATOM 3168 O O . PHE A 1 407 ? 21.264 11.752 -15.467 1.00 88.25 407 PHE A O 1
ATOM 3175 N N . ILE A 1 408 ? 19.078 11.941 -16.004 1.00 91.31 408 ILE A N 1
ATOM 3176 C CA . ILE A 1 408 ? 19.217 11.370 -17.357 1.00 91.31 408 ILE A CA 1
ATOM 3177 C C . ILE A 1 408 ? 19.263 12.447 -18.457 1.00 91.31 408 ILE A C 1
ATOM 3179 O O . ILE A 1 408 ? 19.571 12.147 -19.607 1.00 91.31 408 ILE A O 1
ATOM 3183 N N . GLY A 1 409 ? 19.024 13.720 -18.119 1.00 90.31 409 GLY A N 1
ATOM 3184 C CA . GLY A 1 409 ? 18.962 14.827 -19.079 1.00 90.31 409 GLY A CA 1
ATOM 3185 C C . GLY A 1 409 ? 17.637 14.887 -19.848 1.00 90.31 409 GLY A C 1
ATOM 3186 O O . GLY A 1 409 ? 16.917 13.896 -19.940 1.00 90.31 409 GLY A O 1
ATOM 3187 N N . ALA A 1 410 ? 17.317 16.063 -20.402 1.00 90.25 410 ALA A N 1
ATOM 3188 C CA . ALA A 1 410 ? 16.012 16.365 -21.004 1.00 90.25 410 ALA A CA 1
ATOM 3189 C C . ALA A 1 410 ? 15.609 15.398 -22.132 1.00 90.25 410 ALA A C 1
ATOM 3191 O O . ALA A 1 410 ? 14.496 14.881 -22.104 1.00 90.25 410 ALA A O 1
ATOM 3192 N N . ASP A 1 411 ? 16.520 15.092 -23.056 1.00 89.88 411 ASP A N 1
ATOM 3193 C CA . ASP A 1 411 ? 16.213 14.252 -24.222 1.00 89.88 411 ASP A CA 1
ATOM 3194 C C . ASP A 1 411 ? 15.819 12.817 -23.820 1.00 89.88 411 ASP A C 1
ATOM 3196 O O . ASP A 1 411 ? 14.816 12.278 -24.290 1.00 89.88 411 ASP A O 1
ATOM 3200 N N . LEU A 1 412 ? 16.571 12.190 -22.902 1.00 90.44 412 LEU A N 1
ATOM 3201 C CA . LEU A 1 412 ? 16.232 10.852 -22.393 1.00 90.44 412 LEU A CA 1
ATOM 3202 C C . LEU A 1 412 ? 14.984 10.892 -21.506 1.00 90.44 412 LEU A C 1
ATOM 3204 O O . LEU A 1 412 ? 14.161 9.980 -21.552 1.00 90.44 412 LEU A O 1
ATOM 3208 N N . ALA A 1 413 ? 14.830 11.957 -20.722 1.00 92.62 413 ALA A N 1
ATOM 3209 C CA . ALA A 1 413 ? 13.651 12.212 -19.908 1.00 92.62 413 ALA A CA 1
ATOM 3210 C C . ALA A 1 413 ? 12.364 12.272 -20.741 1.00 92.62 413 ALA A C 1
ATOM 3212 O O . ALA A 1 413 ? 11.365 11.663 -20.359 1.00 92.62 413 ALA A O 1
ATOM 3213 N N . GLU A 1 414 ? 12.378 12.952 -21.886 1.00 90.75 414 GLU A N 1
ATOM 3214 C CA . GLU A 1 414 ? 11.228 13.014 -22.793 1.00 90.75 414 GLU A CA 1
ATOM 3215 C C . GLU A 1 414 ? 10.863 11.643 -23.373 1.00 90.75 414 GLU A C 1
ATOM 3217 O O . GLU A 1 414 ? 9.681 11.309 -23.443 1.00 90.75 414 GLU A O 1
ATOM 3222 N N . ALA A 1 415 ? 11.852 10.806 -23.697 1.00 90.44 415 ALA A N 1
ATOM 3223 C CA . ALA A 1 415 ? 11.611 9.439 -24.169 1.00 90.44 415 ALA A CA 1
ATOM 3224 C C . ALA A 1 415 ? 11.043 8.501 -23.079 1.00 90.44 415 ALA A C 1
ATOM 3226 O O . ALA A 1 415 ? 10.418 7.476 -23.382 1.00 90.44 415 ALA A O 1
ATOM 3227 N N . TRP A 1 416 ? 11.272 8.827 -21.804 1.00 92.69 416 TRP A N 1
ATOM 3228 C CA . TRP A 1 416 ? 10.858 8.002 -20.671 1.00 92.69 416 TRP A CA 1
ATOM 3229 C C . TRP A 1 416 ? 9.570 8.418 -20.000 1.00 92.69 416 TRP A C 1
ATOM 3231 O O . TRP A 1 416 ? 8.964 7.549 -19.407 1.00 92.69 416 TRP A O 1
ATOM 3241 N N . MET A 1 417 ? 9.164 9.683 -20.053 1.00 93.88 417 MET A N 1
ATOM 3242 C CA . MET A 1 417 ? 8.020 10.179 -19.273 1.00 93.88 417 MET A CA 1
ATOM 3243 C C . MET A 1 417 ? 6.791 10.476 -20.140 1.00 93.88 417 MET A C 1
ATOM 3245 O O . MET A 1 417 ? 5.942 11.281 -19.763 1.00 93.88 417 MET A O 1
ATOM 3249 N N . GLY A 1 418 ? 6.708 9.873 -21.328 1.00 93.56 418 GLY A N 1
ATOM 3250 C CA . GLY A 1 418 ? 5.646 10.150 -22.294 1.00 93.56 418 GLY A CA 1
ATOM 3251 C C . GLY A 1 418 ? 4.259 9.700 -21.830 1.00 93.56 418 GLY A C 1
ATOM 3252 O O . GLY A 1 418 ? 3.274 10.341 -22.189 1.00 93.56 418 GLY A O 1
ATOM 3253 N N . ALA A 1 419 ? 4.172 8.632 -21.030 1.00 95.31 419 ALA A N 1
ATOM 3254 C CA . ALA A 1 419 ? 2.891 8.108 -20.558 1.00 95.31 419 ALA A CA 1
ATOM 3255 C C . ALA A 1 419 ? 2.446 8.702 -19.214 1.00 95.31 419 ALA A C 1
ATOM 3257 O O . ALA A 1 419 ? 1.263 8.626 -18.893 1.00 95.31 419 ALA A O 1
ATOM 3258 N N . SER A 1 420 ? 3.366 9.247 -18.412 1.00 95.00 420 SER A N 1
ATOM 3259 C CA . SER A 1 420 ? 3.096 9.706 -17.040 1.00 95.00 420 SER A CA 1
ATOM 3260 C C . SER A 1 420 ? 3.188 11.223 -16.834 1.00 95.00 420 SER A C 1
ATOM 3262 O O . SER A 1 420 ? 2.559 11.751 -15.913 1.00 95.00 420 SER A O 1
ATOM 3264 N N . ARG A 1 421 ? 3.938 11.963 -17.665 1.00 94.12 421 ARG A N 1
ATOM 3265 C CA . ARG A 1 421 ? 4.082 13.422 -17.519 1.00 94.12 421 ARG A CA 1
ATOM 3266 C C . ARG A 1 421 ? 2.770 14.135 -17.850 1.00 94.12 421 ARG A C 1
ATOM 3268 O O . ARG A 1 421 ? 2.259 14.019 -18.957 1.00 94.12 421 ARG A O 1
ATOM 3275 N N . GLY A 1 422 ? 2.280 14.948 -16.912 1.00 91.12 422 GLY A N 1
ATOM 3276 C CA . GLY A 1 422 ? 1.047 15.724 -17.093 1.00 91.12 422 GLY A CA 1
ATOM 3277 C C . GLY A 1 422 ? -0.222 14.868 -17.104 1.00 91.12 422 GLY A C 1
ATOM 3278 O O . GLY A 1 422 ? -1.258 15.325 -17.583 1.00 91.12 422 GLY A O 1
ATOM 3279 N N . MET A 1 423 ? -0.134 13.632 -16.606 1.00 94.69 423 MET A N 1
ATOM 3280 C CA . MET A 1 423 ? -1.279 12.751 -16.419 1.00 94.69 423 MET A CA 1
ATOM 3281 C C . MET A 1 423 ? -2.306 13.402 -15.483 1.00 94.69 423 MET A C 1
ATOM 3283 O O . MET A 1 423 ? -1.944 14.006 -14.473 1.00 94.69 423 MET A O 1
ATOM 3287 N N . ALA A 1 424 ? -3.595 13.274 -15.809 1.00 95.00 424 ALA A N 1
ATOM 3288 C CA . ALA A 1 424 ? -4.654 13.781 -14.947 1.00 95.00 424 ALA A CA 1
ATOM 3289 C C . ALA A 1 424 ? -4.641 13.053 -13.586 1.00 95.00 424 ALA A C 1
ATOM 3291 O O . ALA A 1 424 ? -4.341 11.857 -13.547 1.00 95.00 424 ALA A O 1
ATOM 3292 N N . PRO A 1 425 ? -5.010 13.723 -12.477 1.00 93.25 425 PRO A N 1
ATOM 3293 C CA . PRO A 1 425 ? -5.036 13.098 -11.155 1.00 93.25 425 PRO A CA 1
ATOM 3294 C C . PRO A 1 425 ? -5.794 11.774 -11.095 1.00 93.25 425 PRO A C 1
ATOM 3296 O O . PRO A 1 425 ? -5.310 10.806 -10.511 1.00 93.25 425 PRO A O 1
ATOM 3299 N N . GLU A 1 426 ? -6.948 11.721 -11.759 1.00 94.50 426 GLU A N 1
ATOM 3300 C CA . GLU A 1 426 ? -7.786 10.529 -11.803 1.00 94.50 426 GLU A CA 1
ATOM 3301 C C . GLU A 1 426 ? -7.112 9.370 -12.542 1.00 94.50 426 GLU A C 1
ATOM 3303 O O . GLU A 1 426 ? -7.083 8.246 -12.051 1.00 94.50 426 GLU A O 1
ATOM 3308 N N . ASP A 1 427 ? -6.493 9.641 -13.689 1.00 96.56 427 ASP A N 1
ATOM 3309 C CA . ASP A 1 427 ? -5.749 8.624 -14.434 1.00 96.56 427 ASP A CA 1
ATOM 3310 C C . ASP A 1 427 ? -4.529 8.132 -13.647 1.00 96.56 427 ASP A C 1
ATOM 3312 O O . ASP A 1 427 ? -4.234 6.937 -13.646 1.00 96.56 427 ASP A O 1
ATOM 3316 N N . CYS A 1 428 ? -3.856 9.029 -12.918 1.00 96.88 428 CYS A N 1
ATOM 3317 C CA . CYS A 1 428 ? -2.747 8.662 -12.042 1.00 96.88 428 CYS A CA 1
ATOM 3318 C C . CYS A 1 428 ? -3.224 7.739 -10.921 1.00 96.88 428 CYS A C 1
ATOM 3320 O O . CYS A 1 428 ? -2.619 6.691 -10.702 1.00 96.88 428 CYS A O 1
ATOM 3322 N N . TYR A 1 429 ? -4.340 8.068 -10.265 1.00 97.12 429 TYR A N 1
ATOM 3323 C CA . TYR A 1 429 ? -4.950 7.202 -9.259 1.00 97.12 429 TYR A CA 1
ATOM 3324 C C . TYR A 1 429 ? -5.251 5.806 -9.816 1.00 97.12 429 TYR A C 1
ATOM 3326 O O . TYR A 1 429 ? -4.817 4.805 -9.242 1.00 97.12 429 TYR A O 1
ATOM 3334 N N . ARG A 1 430 ? -5.926 5.727 -10.967 1.00 97.56 430 ARG A N 1
ATOM 3335 C CA . ARG A 1 430 ? -6.311 4.454 -11.595 1.00 97.56 430 ARG A CA 1
ATOM 3336 C C . ARG A 1 430 ? -5.100 3.614 -11.993 1.00 97.56 430 ARG A C 1
ATOM 3338 O O . ARG A 1 430 ? -5.044 2.428 -11.671 1.00 97.56 430 ARG A O 1
ATOM 3345 N N . ALA A 1 431 ? -4.088 4.234 -12.596 1.00 98.19 431 ALA A N 1
ATOM 3346 C CA . ALA A 1 431 ? -2.824 3.581 -12.926 1.00 98.19 431 ALA A CA 1
ATOM 3347 C C . ALA A 1 431 ? -2.089 3.055 -11.676 1.00 98.19 431 ALA A C 1
ATOM 3349 O O . ALA A 1 431 ? -1.485 1.982 -11.706 1.00 98.19 431 ALA A O 1
ATOM 3350 N N . ARG A 1 432 ? -2.163 3.774 -10.549 1.00 97.81 432 ARG A N 1
ATOM 3351 C CA . ARG A 1 432 ? -1.594 3.323 -9.269 1.00 97.81 432 ARG A CA 1
ATOM 3352 C C . ARG A 1 432 ? -2.363 2.155 -8.659 1.00 97.81 432 ARG A C 1
ATOM 3354 O O . ARG A 1 432 ? -1.719 1.272 -8.101 1.00 97.81 432 ARG A O 1
ATOM 3361 N N . CYS A 1 433 ? -3.683 2.100 -8.832 1.00 97.81 433 CYS A N 1
ATOM 3362 C CA . CYS A 1 433 ? -4.490 0.941 -8.439 1.00 97.81 433 CYS A CA 1
ATOM 3363 C C . CYS A 1 433 ? -4.119 -0.308 -9.255 1.00 97.81 433 CYS A C 1
ATOM 3365 O O . CYS A 1 433 ? -3.953 -1.382 -8.682 1.00 97.81 433 CYS A O 1
ATOM 3367 N N . VAL A 1 434 ? -3.901 -0.159 -10.571 1.00 98.12 434 VAL A N 1
ATOM 3368 C CA . VAL A 1 434 ? -3.394 -1.246 -11.434 1.00 98.12 434 VAL A CA 1
ATOM 3369 C C . VAL A 1 434 ? -2.053 -1.774 -10.923 1.00 98.12 434 VAL A C 1
ATOM 3371 O O . VAL A 1 434 ? -1.890 -2.984 -10.761 1.00 98.12 434 VAL A O 1
ATOM 3374 N N . TRP A 1 435 ? -1.103 -0.877 -10.634 1.00 98.06 435 TRP A N 1
ATOM 3375 C CA . TRP A 1 435 ? 0.181 -1.265 -10.046 1.00 98.06 435 TRP A CA 1
ATOM 3376 C C . TRP A 1 435 ? -0.002 -1.982 -8.704 1.00 98.06 435 TRP A C 1
ATOM 3378 O O . TRP A 1 435 ? 0.556 -3.060 -8.531 1.00 98.06 435 TRP A O 1
ATOM 3388 N N . GLY A 1 436 ? -0.800 -1.421 -7.791 1.00 97.00 436 GLY A N 1
ATOM 3389 C CA . GLY A 1 436 ? -1.045 -1.992 -6.466 1.00 97.00 436 GLY A CA 1
ATOM 3390 C C . GLY A 1 436 ? -1.588 -3.417 -6.526 1.00 97.00 436 GLY A C 1
ATOM 3391 O O . GLY A 1 436 ? -1.059 -4.304 -5.856 1.00 97.00 436 GLY A O 1
ATOM 3392 N N . TYR A 1 437 ? -2.577 -3.652 -7.392 1.00 97.06 437 TYR A N 1
ATOM 3393 C CA . TYR A 1 437 ? -3.155 -4.978 -7.592 1.00 97.06 437 TYR A CA 1
ATOM 3394 C C . TYR A 1 437 ? -2.133 -5.981 -8.142 1.00 97.06 437 TYR A C 1
ATOM 3396 O O . TYR A 1 437 ? -1.969 -7.075 -7.599 1.00 97.06 437 TYR A O 1
ATOM 3404 N N . LEU A 1 438 ? -1.426 -5.617 -9.220 1.00 97.56 438 LEU A N 1
ATOM 3405 C CA . LEU A 1 438 ? -0.434 -6.499 -9.840 1.00 97.56 438 LEU A CA 1
ATOM 3406 C C . LEU A 1 438 ? 0.738 -6.787 -8.893 1.00 97.56 438 LEU A C 1
ATOM 3408 O O . LEU A 1 438 ? 1.232 -7.912 -8.857 1.00 97.56 438 LEU A O 1
ATOM 3412 N N . HIS A 1 439 ? 1.167 -5.795 -8.116 1.00 96.94 439 HIS A N 1
ATOM 3413 C CA . HIS A 1 439 ? 2.234 -5.940 -7.134 1.00 96.94 439 HIS A CA 1
ATOM 3414 C C . HIS A 1 439 ? 1.838 -6.933 -6.025 1.00 96.94 439 HIS A C 1
ATOM 3416 O O . HIS A 1 439 ? 2.573 -7.894 -5.787 1.00 96.94 439 HIS A O 1
ATOM 3422 N N . ASP A 1 440 ? 0.645 -6.795 -5.424 1.00 95.12 440 ASP A N 1
ATOM 3423 C CA . ASP A 1 440 ? 0.147 -7.768 -4.430 1.00 95.12 440 ASP A CA 1
ATOM 3424 C C . ASP A 1 440 ? 0.006 -9.174 -5.039 1.00 95.12 440 ASP A C 1
ATOM 3426 O O . ASP A 1 440 ? 0.431 -10.175 -4.448 1.00 95.12 440 ASP A O 1
ATOM 3430 N N . TYR A 1 441 ? -0.487 -9.258 -6.282 1.00 96.12 441 TYR A N 1
ATOM 3431 C CA . TYR A 1 441 ? -0.593 -10.526 -7.005 1.00 96.12 441 TYR A CA 1
ATOM 3432 C C . TYR A 1 441 ? 0.763 -11.216 -7.130 1.00 96.12 441 TYR A C 1
ATOM 3434 O O . TYR A 1 441 ? 0.881 -12.407 -6.821 1.00 96.12 441 TYR A O 1
ATOM 3442 N N . TYR A 1 442 ? 1.799 -10.483 -7.536 1.00 96.94 442 TYR A N 1
ATOM 3443 C CA . TYR A 1 442 ? 3.120 -11.049 -7.781 1.00 96.94 442 TYR A CA 1
ATOM 3444 C C . TYR A 1 442 ? 3.866 -11.467 -6.505 1.00 96.94 442 TYR A C 1
ATOM 3446 O O . TYR A 1 442 ? 4.639 -12.426 -6.569 1.00 96.94 442 TYR A O 1
ATOM 3454 N N . HIS A 1 443 ? 3.542 -10.910 -5.330 1.00 95.44 443 HIS A N 1
ATOM 3455 C CA . HIS A 1 443 ? 3.993 -11.475 -4.045 1.00 95.44 443 HIS A CA 1
ATOM 3456 C C . HIS A 1 443 ? 3.550 -12.931 -3.830 1.00 95.44 443 HIS A C 1
ATOM 3458 O O . HIS A 1 443 ? 4.198 -13.701 -3.114 1.00 95.44 443 HIS A O 1
ATOM 3464 N N . HIS A 1 444 ? 2.450 -13.340 -4.461 1.00 94.06 444 HIS A N 1
ATOM 3465 C CA . HIS A 1 444 ? 1.882 -14.682 -4.345 1.00 94.06 444 HIS A CA 1
ATOM 3466 C C . HIS A 1 444 ? 2.308 -15.617 -5.486 1.00 94.06 444 HIS A C 1
ATOM 3468 O O . HIS A 1 444 ? 1.762 -16.716 -5.640 1.00 94.06 444 HIS A O 1
ATOM 3474 N N . ARG A 1 445 ? 3.283 -15.199 -6.302 1.00 93.69 445 ARG A N 1
ATOM 3475 C CA . ARG A 1 445 ? 3.809 -15.967 -7.436 1.00 93.69 445 ARG A CA 1
ATOM 3476 C C . ARG A 1 445 ? 5.261 -16.384 -7.212 1.00 93.69 445 ARG A C 1
ATOM 3478 O O . ARG A 1 445 ? 5.959 -15.924 -6.312 1.00 93.69 445 ARG A O 1
ATOM 3485 N N . GLY A 1 446 ? 5.712 -17.292 -8.070 1.00 93.06 446 GLY A N 1
ATOM 3486 C CA . GLY A 1 446 ? 7.080 -17.792 -8.069 1.00 93.06 446 GLY A CA 1
ATOM 3487 C C . GLY A 1 446 ? 7.345 -18.912 -7.049 1.00 93.06 446 GLY A C 1
ATOM 3488 O O . GLY A 1 446 ? 6.420 -19.458 -6.444 1.00 93.06 446 GLY A O 1
ATOM 3489 N N . PRO A 1 447 ? 8.619 -19.312 -6.887 1.00 95.75 447 PRO A N 1
ATOM 3490 C CA . PRO A 1 447 ? 9.016 -20.493 -6.111 1.00 95.75 447 PRO A CA 1
ATOM 3491 C C . PRO A 1 447 ? 8.818 -20.399 -4.597 1.00 95.75 447 PRO A C 1
ATOM 3493 O O . PRO A 1 447 ? 8.798 -21.430 -3.918 1.00 95.75 447 PRO A O 1
ATOM 3496 N N . MET A 1 448 ? 8.724 -19.183 -4.060 1.00 94.94 448 MET A N 1
ATOM 3497 C CA . MET A 1 448 ? 8.582 -18.937 -2.629 1.00 94.94 448 MET A CA 1
ATOM 3498 C C . MET A 1 448 ? 7.519 -17.859 -2.376 1.00 94.94 448 MET A C 1
ATOM 3500 O O . MET A 1 448 ? 7.891 -16.750 -2.034 1.00 94.94 448 MET A O 1
ATOM 3504 N N . PRO A 1 449 ? 6.212 -18.127 -2.526 1.00 93.25 449 PRO A N 1
ATOM 3505 C CA . PRO A 1 449 ? 5.161 -17.121 -2.312 1.00 93.25 449 PRO A CA 1
ATOM 3506 C C . PRO A 1 449 ? 5.174 -16.507 -0.899 1.00 93.25 449 PRO A C 1
ATOM 3508 O O . PRO A 1 449 ? 5.532 -17.187 0.074 1.00 93.25 449 PRO A O 1
ATOM 3511 N N . LEU A 1 450 ? 4.805 -15.226 -0.779 1.00 88.94 450 LEU A N 1
ATOM 3512 C CA . LEU A 1 450 ? 4.833 -14.453 0.471 1.00 88.94 450 LEU A CA 1
ATOM 3513 C C . LEU A 1 450 ? 3.936 -15.057 1.561 1.00 88.94 450 LEU A C 1
ATOM 3515 O O . LEU A 1 450 ? 4.374 -15.211 2.700 1.00 88.94 450 LEU A O 1
ATOM 3519 N N . ASP A 1 451 ? 2.715 -15.462 1.224 1.00 84.50 451 ASP A N 1
ATOM 3520 C CA . ASP A 1 451 ? 1.713 -15.947 2.180 1.00 84.50 451 ASP A CA 1
ATOM 3521 C C . ASP A 1 451 ? 2.125 -17.228 2.922 1.00 84.50 451 ASP A C 1
ATOM 3523 O O . ASP A 1 451 ? 1.740 -17.428 4.075 1.00 84.50 451 ASP A O 1
ATOM 3527 N N . THR A 1 452 ? 2.935 -18.083 2.293 1.00 88.44 452 THR A N 1
ATOM 3528 C CA . THR A 1 452 ? 3.492 -19.287 2.930 1.00 88.44 452 THR A CA 1
ATOM 3529 C C . THR A 1 452 ? 4.860 -19.056 3.579 1.00 88.44 452 THR A C 1
ATOM 3531 O O . THR A 1 452 ? 5.372 -19.951 4.248 1.00 88.44 452 THR A O 1
ATOM 3534 N N . ASN A 1 453 ? 5.470 -17.877 3.393 1.00 89.94 453 ASN A N 1
ATOM 3535 C CA . ASN A 1 453 ? 6.845 -17.576 3.814 1.00 89.94 453 ASN A CA 1
ATOM 3536 C C . ASN A 1 453 ? 6.994 -16.209 4.513 1.00 89.94 453 ASN A C 1
ATOM 3538 O O . ASN A 1 453 ? 8.103 -15.680 4.588 1.00 89.94 453 ASN A O 1
ATOM 3542 N N . LEU A 1 454 ? 5.917 -15.634 5.057 1.00 84.50 454 LEU A N 1
ATOM 3543 C CA . LEU A 1 454 ? 5.893 -14.254 5.565 1.00 84.50 454 LEU A CA 1
ATOM 3544 C C . LEU A 1 454 ? 7.051 -13.945 6.530 1.00 84.50 454 LEU A C 1
ATOM 3546 O O . LEU A 1 454 ? 7.805 -13.005 6.311 1.00 84.50 454 LEU A O 1
ATOM 3550 N N . GLN A 1 455 ? 7.269 -14.776 7.555 1.00 85.12 455 GLN A N 1
ATOM 3551 C CA . GLN A 1 455 ? 8.337 -14.551 8.547 1.00 85.12 455 GLN A CA 1
ATOM 3552 C C . GLN A 1 455 ? 9.748 -14.574 7.941 1.00 85.12 455 GLN A C 1
ATOM 3554 O O . GLN A 1 455 ? 10.651 -13.896 8.429 1.00 85.12 455 GLN A O 1
ATOM 3559 N N . LEU A 1 456 ? 9.945 -15.355 6.877 1.00 90.56 456 LEU A N 1
ATOM 3560 C CA . LEU A 1 456 ? 11.199 -15.380 6.134 1.00 90.56 456 LEU A CA 1
ATOM 3561 C C . LEU A 1 456 ? 11.382 -14.076 5.353 1.00 90.56 456 LEU A C 1
ATOM 3563 O O . LEU A 1 456 ? 12.470 -13.508 5.393 1.00 90.56 456 LEU A O 1
ATOM 3567 N N . LYS A 1 457 ? 10.325 -13.585 4.698 1.00 89.75 457 LYS A N 1
ATOM 3568 C CA . LYS A 1 457 ? 10.363 -12.371 3.869 1.00 89.75 457 LYS A CA 1
ATOM 3569 C C . LYS A 1 457 ? 10.330 -11.063 4.661 1.00 89.75 457 LYS A C 1
ATOM 3571 O O . LYS A 1 457 ? 10.802 -10.054 4.160 1.00 89.75 457 LYS A O 1
ATOM 3576 N N . LEU A 1 458 ? 9.911 -11.091 5.929 1.00 87.06 458 LEU A N 1
ATOM 3577 C CA . LEU A 1 458 ? 10.106 -9.978 6.870 1.00 87.06 458 LEU A CA 1
ATOM 3578 C C . LEU A 1 458 ? 11.589 -9.742 7.225 1.00 87.06 458 LEU A C 1
ATOM 3580 O O . LEU A 1 458 ? 11.938 -8.714 7.807 1.00 87.06 458 LEU A O 1
ATOM 3584 N N . ASN A 1 459 ? 12.490 -10.679 6.903 1.00 94.31 459 ASN A N 1
ATOM 3585 C CA . ASN A 1 459 ? 13.924 -10.423 6.988 1.00 94.31 459 ASN A CA 1
ATOM 3586 C C . ASN A 1 459 ? 14.341 -9.365 5.957 1.00 94.31 459 ASN A C 1
ATOM 3588 O O . ASN A 1 459 ? 13.998 -9.475 4.789 1.00 94.31 459 ASN A O 1
ATOM 3592 N N . TRP A 1 460 ? 15.169 -8.405 6.369 1.00 94.69 460 TRP A N 1
ATOM 3593 C CA . TRP A 1 460 ? 15.563 -7.261 5.540 1.00 94.69 460 TRP A CA 1
ATOM 3594 C C . TRP A 1 460 ? 16.109 -7.624 4.149 1.00 94.69 460 TRP A C 1
ATOM 3596 O O . TRP A 1 460 ? 15.685 -7.047 3.154 1.00 94.69 460 TRP A O 1
ATOM 3606 N N . HIS A 1 461 ? 17.048 -8.574 4.062 1.00 97.25 461 HIS A N 1
ATOM 3607 C CA . HIS A 1 461 ? 17.686 -8.933 2.789 1.00 97.25 461 HIS A CA 1
ATOM 3608 C C . HIS A 1 461 ? 16.755 -9.763 1.906 1.00 97.25 461 HIS A C 1
ATOM 3610 O O . HIS A 1 461 ? 16.673 -9.513 0.709 1.00 97.25 461 HIS A O 1
ATOM 3616 N N . ALA A 1 462 ? 16.036 -10.721 2.496 1.00 97.19 462 ALA A N 1
ATOM 3617 C CA . ALA A 1 462 ? 15.059 -11.533 1.772 1.00 97.19 462 ALA A CA 1
ATOM 3618 C C . ALA A 1 462 ? 13.880 -10.691 1.258 1.00 97.19 462 ALA A C 1
ATOM 3620 O O . ALA A 1 462 ? 13.478 -10.850 0.109 1.00 97.19 462 ALA A O 1
ATOM 3621 N N . GLY A 1 463 ? 13.367 -9.779 2.086 1.00 96.50 463 GLY A N 1
ATOM 3622 C CA . GLY A 1 463 ? 12.311 -8.840 1.722 1.00 96.50 463 GLY A CA 1
ATOM 3623 C C . GLY A 1 463 ? 12.746 -7.885 0.616 1.00 96.50 463 GLY A C 1
ATOM 3624 O O . GLY A 1 463 ? 12.000 -7.683 -0.329 1.00 96.50 463 GLY A O 1
ATOM 3625 N N . LEU A 1 464 ? 13.979 -7.363 0.664 1.00 97.62 464 LEU A N 1
ATOM 3626 C CA . LEU A 1 464 ? 14.500 -6.489 -0.395 1.00 97.62 464 LEU A CA 1
ATOM 3627 C C . LEU A 1 464 ? 14.508 -7.189 -1.763 1.00 97.62 464 LEU A C 1
ATOM 3629 O O . LEU A 1 464 ? 14.127 -6.583 -2.764 1.00 97.62 464 LEU A O 1
ATOM 3633 N N . LEU A 1 465 ? 14.930 -8.459 -1.810 1.00 98.12 465 LEU A N 1
ATOM 3634 C CA . LEU A 1 465 ? 14.901 -9.249 -3.045 1.00 98.12 465 LEU A CA 1
ATOM 3635 C C . LEU A 1 465 ? 13.475 -9.556 -3.504 1.00 98.12 465 LEU A C 1
ATOM 3637 O O . LEU A 1 465 ? 13.214 -9.554 -4.704 1.00 98.12 465 LEU A O 1
ATOM 3641 N N . GLU A 1 466 ? 12.560 -9.804 -2.570 1.00 97.81 466 GLU A N 1
ATOM 3642 C CA . GLU A 1 466 ? 11.154 -10.008 -2.903 1.00 97.81 466 GLU A CA 1
ATOM 3643 C C . GLU A 1 466 ? 10.554 -8.780 -3.583 1.00 97.81 466 GLU A C 1
ATOM 3645 O O . GLU A 1 466 ? 10.034 -8.902 -4.688 1.00 97.81 466 GLU A O 1
ATOM 3650 N N . GLU A 1 467 ? 10.680 -7.609 -2.959 1.00 97.25 467 GLU A N 1
ATOM 3651 C CA . GLU A 1 467 ? 10.165 -6.349 -3.498 1.00 97.25 467 GLU A CA 1
ATOM 3652 C C . GLU A 1 467 ? 10.665 -6.090 -4.912 1.00 97.25 467 GLU A C 1
ATOM 3654 O O . GLU A 1 467 ? 9.885 -5.787 -5.816 1.00 97.25 467 GLU A O 1
ATOM 3659 N N . ILE A 1 468 ? 11.979 -6.234 -5.125 1.00 98.12 468 ILE A N 1
ATOM 3660 C CA . ILE A 1 468 ? 12.549 -5.894 -6.423 1.00 98.12 468 ILE A CA 1
ATOM 3661 C C . ILE A 1 468 ? 12.206 -6.921 -7.499 1.00 98.12 468 ILE A C 1
ATOM 3663 O O . ILE A 1 468 ? 12.037 -6.549 -8.661 1.00 98.12 468 ILE A O 1
ATOM 3667 N N . LYS A 1 469 ? 12.060 -8.201 -7.134 1.00 98.56 469 LYS A N 1
ATOM 3668 C CA . LYS A 1 469 ? 11.562 -9.239 -8.043 1.00 98.56 469 LYS A CA 1
ATOM 3669 C C . LYS A 1 469 ? 10.118 -8.945 -8.444 1.00 98.56 469 LYS A C 1
ATOM 3671 O O . LYS A 1 469 ? 9.825 -8.966 -9.636 1.00 98.56 469 LYS A O 1
ATOM 3676 N N . VAL A 1 470 ? 9.253 -8.649 -7.476 1.00 98.31 470 VAL A N 1
ATOM 3677 C CA . VAL A 1 470 ? 7.829 -8.369 -7.698 1.00 98.31 470 VAL A CA 1
ATOM 3678 C C . VAL A 1 470 ? 7.648 -7.149 -8.593 1.00 98.31 470 VAL A C 1
ATOM 3680 O O . VAL A 1 470 ? 7.001 -7.252 -9.632 1.00 98.31 470 VAL A O 1
ATOM 3683 N N . ASP A 1 471 ? 8.307 -6.030 -8.292 1.00 98.62 471 ASP A N 1
ATOM 3684 C CA . ASP A 1 471 ? 8.239 -4.845 -9.155 1.00 98.62 471 ASP A CA 1
ATOM 3685 C C . ASP A 1 471 ? 8.807 -5.101 -10.557 1.00 98.62 471 ASP A C 1
ATOM 3687 O O . ASP A 1 471 ? 8.265 -4.608 -11.547 1.00 98.62 471 ASP A O 1
ATOM 3691 N N . SER A 1 472 ? 9.864 -5.913 -10.671 1.00 98.81 472 SER A N 1
ATOM 3692 C CA . SER A 1 472 ? 10.393 -6.325 -11.976 1.00 98.81 472 SER A CA 1
ATOM 3693 C C . SER A 1 472 ? 9.373 -7.156 -12.760 1.00 98.81 472 SER A C 1
ATOM 3695 O O . SER A 1 472 ? 9.212 -6.939 -13.959 1.00 98.81 472 SER A O 1
ATOM 3697 N N . GLN A 1 473 ? 8.657 -8.075 -12.104 1.00 98.81 473 GLN A N 1
ATOM 3698 C CA . GLN A 1 473 ? 7.586 -8.862 -12.722 1.00 98.81 473 GLN A CA 1
ATOM 3699 C C . GLN A 1 473 ? 6.427 -7.968 -13.176 1.00 98.81 473 GLN A C 1
ATOM 3701 O O . GLN A 1 473 ? 5.979 -8.111 -14.311 1.00 98.81 473 GLN A O 1
ATOM 3706 N N . VAL A 1 474 ? 6.013 -6.994 -12.359 1.00 98.75 474 VAL A N 1
ATOM 3707 C CA . VAL A 1 474 ? 4.977 -6.017 -12.736 1.00 98.75 474 VAL A CA 1
ATOM 3708 C C . VAL A 1 474 ? 5.403 -5.201 -13.958 1.00 98.75 474 VAL A C 1
ATOM 3710 O O . VAL A 1 474 ? 4.635 -5.082 -14.909 1.00 98.75 474 VAL A O 1
ATOM 3713 N N . VAL A 1 475 ? 6.635 -4.677 -13.981 1.00 98.81 475 VAL A N 1
ATOM 3714 C CA . VAL A 1 475 ? 7.161 -3.926 -15.138 1.00 98.81 475 VAL A CA 1
ATOM 3715 C C . VAL A 1 475 ? 7.137 -4.774 -16.409 1.00 98.81 475 VAL A C 1
ATOM 3717 O O . VAL A 1 475 ? 6.757 -4.277 -17.467 1.00 98.81 475 VAL A O 1
ATOM 3720 N N . LEU A 1 476 ? 7.547 -6.040 -16.313 1.00 98.75 476 LEU A N 1
ATOM 3721 C CA . LEU A 1 476 ? 7.580 -6.954 -17.452 1.00 98.75 476 LEU A CA 1
ATOM 3722 C C . LEU A 1 476 ? 6.177 -7.345 -17.930 1.00 98.75 476 LEU A C 1
ATOM 3724 O O . LEU A 1 476 ? 5.982 -7.468 -19.137 1.00 98.75 476 LEU A O 1
ATOM 3728 N N . GLU A 1 477 ? 5.215 -7.499 -17.019 1.00 98.38 477 GLU A N 1
ATOM 3729 C CA . GLU A 1 477 ? 3.818 -7.790 -17.362 1.00 98.38 477 GLU A CA 1
ATOM 3730 C C . GLU A 1 477 ? 3.146 -6.597 -18.050 1.00 98.38 477 GLU A C 1
ATOM 3732 O O . GLU A 1 477 ? 2.474 -6.745 -19.067 1.00 98.38 477 GLU A O 1
ATOM 3737 N N . CYS A 1 478 ? 3.409 -5.382 -17.568 1.00 98.62 478 CYS A N 1
ATOM 3738 C CA . CYS A 1 478 ? 2.881 -4.144 -18.140 1.00 98.62 478 CYS A CA 1
ATOM 3739 C C . CYS A 1 478 ? 3.409 -3.819 -19.553 1.00 98.62 478 CYS A C 1
ATOM 3741 O O . CYS A 1 478 ? 3.001 -2.812 -20.136 1.00 98.62 478 CYS A O 1
ATOM 3743 N N . LEU A 1 479 ? 4.307 -4.641 -20.114 1.00 98.19 479 LEU A N 1
ATOM 3744 C CA . LEU A 1 479 ? 4.667 -4.589 -21.536 1.00 98.19 479 LEU A CA 1
ATOM 3745 C C . LEU A 1 479 ? 3.530 -5.085 -22.438 1.00 98.19 479 LEU A C 1
ATOM 3747 O O . LEU A 1 479 ? 3.512 -4.757 -23.627 1.00 98.19 479 LEU A O 1
ATOM 3751 N N . ASP A 1 480 ? 2.599 -5.874 -21.901 1.00 96.62 480 ASP A N 1
ATOM 3752 C CA . ASP A 1 480 ? 1.401 -6.279 -22.620 1.00 96.62 480 ASP A CA 1
ATOM 3753 C C . ASP A 1 480 ? 0.461 -5.072 -22.803 1.00 96.62 480 ASP A C 1
ATOM 3755 O O . ASP A 1 480 ? -0.029 -4.511 -21.818 1.00 96.62 480 ASP A O 1
ATOM 3759 N N . PRO A 1 481 ? 0.142 -4.675 -24.051 1.00 93.88 481 PRO A N 1
ATOM 3760 C CA . PRO A 1 481 ? -0.723 -3.527 -24.320 1.00 93.88 481 PRO A CA 1
ATOM 3761 C C . PRO A 1 481 ? -2.169 -3.706 -23.831 1.00 93.88 481 PRO A C 1
ATOM 3763 O O . PRO A 1 481 ? -2.943 -2.751 -23.873 1.00 93.88 481 PRO A O 1
ATOM 3766 N N . ARG A 1 482 ? -2.560 -4.912 -23.401 1.00 93.38 482 ARG A N 1
ATOM 3767 C CA . ARG A 1 482 ? -3.874 -5.187 -22.803 1.00 93.38 482 ARG A CA 1
ATOM 3768 C C . ARG A 1 482 ? -3.978 -4.702 -21.358 1.00 93.38 482 ARG A C 1
ATOM 3770 O O . ARG A 1 482 ? -5.093 -4.546 -20.869 1.00 93.38 482 ARG A O 1
ATOM 3777 N N . ILE A 1 483 ? -2.854 -4.463 -20.679 1.00 97.12 483 ILE A N 1
ATOM 3778 C CA . ILE A 1 483 ? -2.852 -3.940 -19.312 1.00 97.12 483 ILE A CA 1
ATOM 3779 C C . ILE A 1 483 ? -3.124 -2.438 -19.356 1.00 97.12 483 ILE A C 1
ATOM 3781 O O . ILE A 1 483 ? -2.315 -1.649 -19.854 1.00 97.12 483 ILE A O 1
ATOM 3785 N N . ALA A 1 484 ? -4.281 -2.040 -18.825 1.00 96.50 484 ALA A N 1
ATOM 3786 C CA . ALA A 1 484 ? -4.656 -0.638 -18.711 1.00 96.50 484 ALA A CA 1
ATOM 3787 C C . ALA A 1 484 ? -3.563 0.148 -17.970 1.00 96.50 484 ALA A C 1
ATOM 3789 O O . ALA A 1 484 ? -3.046 -0.297 -16.950 1.00 96.50 484 ALA A O 1
ATOM 3790 N N . TYR A 1 485 ? -3.193 1.315 -18.502 1.00 98.31 485 TYR A N 1
ATOM 3791 C CA . TYR A 1 485 ? -2.122 2.162 -17.963 1.00 98.31 485 TYR A CA 1
ATOM 3792 C C . TYR A 1 485 ? -0.729 1.499 -17.856 1.00 98.31 485 TYR A C 1
ATOM 3794 O O . TYR A 1 485 ? 0.152 2.057 -17.199 1.00 98.31 485 TYR A O 1
ATOM 3802 N N . GLY A 1 486 ? -0.476 0.363 -18.526 1.00 98.31 486 GLY A N 1
ATOM 3803 C CA . GLY A 1 486 ? 0.780 -0.393 -18.399 1.00 98.31 486 GLY A CA 1
ATOM 3804 C C . GLY A 1 486 ? 2.044 0.448 -18.628 1.00 98.31 486 GLY A C 1
ATOM 3805 O O . GLY A 1 486 ? 2.975 0.411 -17.824 1.00 98.31 486 GLY A O 1
ATOM 3806 N N . ALA A 1 487 ? 2.051 1.305 -19.655 1.00 98.25 487 ALA A N 1
ATOM 3807 C CA . ALA A 1 487 ? 3.171 2.215 -19.912 1.00 98.25 487 ALA A CA 1
ATOM 3808 C C . ALA A 1 487 ? 3.439 3.174 -18.737 1.00 98.25 487 ALA A C 1
ATOM 3810 O O . ALA A 1 487 ? 4.590 3.361 -18.346 1.00 98.25 487 ALA A O 1
ATOM 3811 N N . SER A 1 488 ? 2.390 3.738 -18.137 1.00 98.31 488 SER A N 1
ATOM 3812 C CA . SER A 1 488 ? 2.498 4.643 -16.989 1.00 98.31 488 SER A CA 1
ATOM 3813 C C . SER A 1 488 ? 2.956 3.902 -15.731 1.00 98.31 488 SER A C 1
ATOM 3815 O O . SER A 1 488 ? 3.801 4.414 -15.004 1.00 98.31 488 SER A O 1
ATOM 3817 N N . VAL A 1 489 ? 2.485 2.668 -15.510 1.00 98.69 489 VAL A N 1
ATOM 3818 C CA . VAL A 1 489 ? 2.948 1.804 -14.408 1.00 98.69 489 VAL A CA 1
ATOM 3819 C C . VAL A 1 489 ? 4.447 1.517 -14.518 1.00 98.69 489 VAL A C 1
ATOM 3821 O O . VAL A 1 489 ? 5.164 1.633 -13.525 1.00 98.69 489 VAL A O 1
ATOM 3824 N N . ILE A 1 490 ? 4.947 1.211 -15.720 1.00 98.69 490 ILE A N 1
ATOM 3825 C CA . ILE A 1 490 ? 6.385 1.008 -15.960 1.00 98.69 490 ILE A CA 1
ATOM 3826 C C . ILE A 1 490 ? 7.186 2.255 -15.564 1.00 98.69 490 ILE A C 1
ATOM 3828 O O . ILE A 1 490 ? 8.206 2.151 -14.878 1.00 98.69 490 ILE A O 1
ATOM 3832 N N . GLU A 1 491 ? 6.729 3.433 -15.993 1.00 98.19 491 GLU A N 1
ATOM 3833 C CA . GLU A 1 491 ? 7.382 4.711 -15.691 1.00 98.19 491 GLU A CA 1
ATOM 3834 C C . GLU A 1 491 ? 7.333 5.037 -14.193 1.00 98.19 491 GLU A C 1
ATOM 3836 O O . GLU A 1 491 ? 8.316 5.518 -13.630 1.00 98.19 491 GLU A O 1
ATOM 3841 N N . PHE A 1 492 ? 6.221 4.743 -13.522 1.00 98.12 492 PHE A N 1
ATOM 3842 C CA . PHE A 1 492 ? 6.081 4.910 -12.080 1.00 98.12 492 PHE A CA 1
ATOM 3843 C C . PHE A 1 492 ? 7.078 4.052 -11.303 1.00 98.12 492 PHE A C 1
ATOM 3845 O O . PHE A 1 492 ? 7.873 4.593 -10.533 1.00 98.12 492 PHE A O 1
ATOM 3852 N N . VAL A 1 493 ? 7.083 2.739 -11.547 1.00 98.25 493 VAL A N 1
ATOM 3853 C CA . VAL A 1 493 ? 7.936 1.793 -10.816 1.00 98.25 493 VAL A CA 1
ATOM 3854 C C . VAL A 1 493 ? 9.414 2.121 -11.018 1.00 98.25 493 VAL A C 1
ATOM 3856 O O . VAL A 1 493 ? 10.151 2.297 -10.045 1.00 98.25 493 VAL A O 1
ATOM 3859 N N . LEU A 1 494 ? 9.857 2.248 -12.273 1.00 98.06 494 LEU A N 1
ATOM 3860 C CA . LEU A 1 494 ? 11.278 2.426 -12.571 1.00 98.06 494 LEU A CA 1
ATOM 3861 C C . LEU A 1 494 ? 11.799 3.785 -12.112 1.00 98.06 494 LEU A C 1
ATOM 3863 O O . LEU A 1 494 ? 12.851 3.849 -11.473 1.00 98.06 494 LEU A O 1
ATOM 3867 N N . LEU A 1 495 ? 11.079 4.871 -12.407 1.00 96.94 495 LEU A N 1
ATOM 3868 C CA . LEU A 1 495 ? 11.577 6.208 -12.090 1.00 96.94 495 LEU A CA 1
ATOM 3869 C C . LEU A 1 495 ? 11.552 6.476 -10.582 1.00 96.94 495 LEU A C 1
ATOM 3871 O O . LEU A 1 495 ? 12.464 7.123 -10.073 1.00 96.94 495 LEU A O 1
ATOM 3875 N N . GLU A 1 496 ? 10.594 5.936 -9.825 1.00 95.88 496 GLU A N 1
ATOM 3876 C CA . GLU A 1 496 ? 10.609 6.097 -8.368 1.00 95.88 496 GLU A CA 1
ATOM 3877 C C . GLU A 1 496 ? 11.672 5.240 -7.681 1.00 95.88 496 GLU A C 1
ATOM 3879 O O . GLU A 1 496 ? 12.408 5.770 -6.840 1.00 95.88 496 GLU A O 1
ATOM 3884 N N . ARG A 1 497 ? 11.796 3.949 -8.042 1.00 96.56 497 ARG A N 1
ATOM 3885 C CA . ARG A 1 497 ? 12.850 3.058 -7.509 1.00 96.56 497 ARG A CA 1
ATOM 3886 C C . ARG A 1 497 ? 14.237 3.628 -7.779 1.00 96.56 497 ARG A C 1
ATOM 3888 O O . ARG A 1 497 ? 15.086 3.559 -6.899 1.00 96.56 497 ARG A O 1
ATOM 3895 N N . LEU A 1 498 ? 14.462 4.255 -8.931 1.00 95.19 498 LEU A N 1
ATOM 3896 C CA . LEU A 1 498 ? 15.783 4.779 -9.280 1.00 95.19 498 LEU A CA 1
ATOM 3897 C C . LEU A 1 498 ? 16.022 6.221 -8.814 1.00 95.19 498 LEU A C 1
ATOM 3899 O O . LEU A 1 498 ? 17.137 6.536 -8.399 1.00 95.19 498 LEU A O 1
ATOM 3903 N N . PHE A 1 499 ? 15.012 7.098 -8.861 1.00 92.88 499 PHE A N 1
ATOM 3904 C CA . PHE A 1 499 ? 15.215 8.551 -8.739 1.00 92.88 499 PHE A CA 1
ATOM 3905 C C . PHE A 1 499 ? 14.419 9.236 -7.625 1.00 92.88 499 PHE A C 1
ATOM 3907 O O . PHE A 1 499 ? 14.609 10.433 -7.412 1.00 92.88 499 PHE A O 1
ATOM 3914 N N . ARG A 1 500 ? 13.572 8.510 -6.878 1.00 92.62 500 ARG A N 1
ATOM 3915 C CA . ARG A 1 500 ? 12.906 9.038 -5.672 1.00 92.62 500 ARG A CA 1
ATOM 3916 C C . ARG A 1 500 ? 13.360 8.337 -4.404 1.00 92.62 500 ARG A C 1
ATOM 3918 O O . ARG A 1 500 ? 13.824 8.997 -3.477 1.00 92.62 500 ARG A O 1
ATOM 3925 N N . TYR A 1 501 ? 13.202 7.019 -4.326 1.00 92.25 501 TYR A N 1
ATOM 3926 C CA . TYR A 1 501 ? 13.466 6.285 -3.088 1.00 92.25 501 TYR A CA 1
ATOM 3927 C C . TYR A 1 501 ? 14.919 6.402 -2.606 1.00 92.25 501 TYR A C 1
ATOM 3929 O O . TYR A 1 501 ? 15.113 6.590 -1.405 1.00 92.25 501 TYR A O 1
ATOM 3937 N N . PRO A 1 502 ? 15.953 6.411 -3.470 1.00 92.25 502 PRO A N 1
ATOM 3938 C CA . PRO A 1 502 ? 17.330 6.645 -3.027 1.00 92.25 502 PRO A CA 1
ATOM 3939 C C . PRO A 1 502 ? 17.584 8.037 -2.411 1.00 92.25 502 PRO A C 1
ATOM 3941 O O . PRO A 1 502 ? 18.649 8.261 -1.840 1.00 92.25 502 PRO A O 1
ATOM 3944 N N . LEU A 1 503 ? 16.623 8.969 -2.492 1.00 87.88 503 LEU A N 1
ATOM 3945 C CA . LEU A 1 503 ? 16.731 10.335 -1.963 1.00 87.88 503 LEU A CA 1
ATOM 3946 C C . LEU A 1 503 ? 16.192 10.511 -0.537 1.00 87.88 503 LEU A C 1
ATOM 3948 O O . LEU A 1 503 ? 16.262 11.625 -0.012 1.00 87.88 503 LEU A O 1
ATOM 3952 N N . GLN A 1 504 ? 15.648 9.461 0.092 1.00 85.56 504 GLN A N 1
ATOM 3953 C CA . GLN A 1 504 ? 15.170 9.555 1.476 1.00 85.56 504 GLN A CA 1
ATOM 3954 C C . GLN A 1 504 ? 16.310 9.962 2.422 1.00 85.56 504 GLN A C 1
ATOM 3956 O O . GLN A 1 504 ? 17.469 9.582 2.240 1.00 85.56 504 GLN A O 1
ATOM 3961 N N . VAL A 1 505 ? 15.984 10.748 3.451 1.00 82.88 505 VAL A N 1
ATOM 3962 C CA . VAL A 1 505 ? 16.978 11.287 4.400 1.00 82.88 505 VAL A CA 1
ATOM 3963 C C . VAL A 1 505 ? 17.725 10.167 5.131 1.00 82.88 505 VAL A C 1
ATOM 3965 O O . VAL A 1 505 ? 18.914 10.295 5.416 1.00 82.88 505 VAL A O 1
ATOM 3968 N N . ASP A 1 506 ? 17.048 9.051 5.382 1.00 86.50 506 ASP A N 1
ATOM 3969 C CA . ASP A 1 506 ? 17.556 7.863 6.058 1.00 86.50 506 ASP A CA 1
ATOM 3970 C C . ASP A 1 506 ? 17.912 6.727 5.082 1.00 86.50 506 ASP A C 1
ATOM 3972 O O . ASP A 1 506 ? 17.810 5.558 5.441 1.00 86.50 506 ASP A O 1
ATOM 3976 N N . VAL A 1 507 ? 18.364 7.054 3.864 1.00 90.44 507 VAL A N 1
ATOM 3977 C CA . VAL A 1 507 ? 18.678 6.117 2.762 1.00 90.44 507 VAL A CA 1
ATOM 3978 C C . VAL A 1 507 ? 19.361 4.805 3.193 1.00 90.44 507 VAL A C 1
ATOM 3980 O O . VAL A 1 507 ? 18.941 3.741 2.753 1.00 90.44 507 VAL A O 1
ATOM 3983 N N . CYS A 1 508 ? 20.359 4.840 4.087 1.00 93.69 508 CYS A N 1
ATOM 3984 C CA . CYS A 1 508 ? 21.103 3.652 4.544 1.00 93.69 508 CYS A CA 1
ATOM 3985 C C . CYS A 1 508 ? 20.302 2.727 5.484 1.00 93.69 508 CYS A C 1
ATOM 3987 O O . CYS A 1 508 ? 20.726 1.604 5.768 1.00 93.69 508 CYS A O 1
ATOM 3989 N N . ARG A 1 509 ? 19.170 3.201 6.010 1.00 92.25 509 ARG A N 1
ATOM 3990 C CA . ARG A 1 509 ? 18.262 2.494 6.932 1.00 92.25 509 ARG A CA 1
ATOM 3991 C C . ARG A 1 509 ? 16.893 2.243 6.319 1.00 92.25 509 ARG A C 1
ATOM 3993 O O . ARG A 1 509 ? 16.178 1.376 6.811 1.00 92.25 509 ARG A O 1
ATOM 4000 N N . ASN A 1 510 ? 16.538 2.995 5.284 1.00 91.31 510 ASN A N 1
ATOM 4001 C CA . ASN A 1 510 ? 15.248 2.948 4.625 1.00 91.31 510 ASN A CA 1
ATOM 4002 C C . ASN A 1 510 ? 15.150 1.740 3.683 1.00 91.31 510 ASN A C 1
ATOM 4004 O O . ASN A 1 510 ? 16.057 1.461 2.894 1.00 91.31 510 ASN A O 1
ATOM 4008 N N . PHE A 1 511 ? 14.045 1.004 3.787 1.00 92.00 511 PHE A N 1
ATOM 4009 C CA . PHE A 1 511 ? 13.840 -0.239 3.048 1.00 92.00 511 PHE A CA 1
ATOM 4010 C C . PHE A 1 511 ? 13.683 0.012 1.548 1.00 92.00 511 PHE A C 1
ATOM 4012 O O . PHE A 1 511 ? 14.413 -0.571 0.742 1.00 92.00 511 PHE A O 1
ATOM 4019 N N . ASP A 1 512 ? 12.813 0.955 1.184 1.00 92.81 512 ASP A N 1
ATOM 4020 C CA . ASP A 1 512 ? 12.573 1.314 -0.209 1.00 92.81 512 ASP A CA 1
ATOM 4021 C C . ASP A 1 512 ? 13.836 1.893 -0.852 1.00 92.81 512 ASP A C 1
ATOM 4023 O O . ASP A 1 512 ? 14.184 1.543 -1.981 1.00 92.81 512 ASP A O 1
ATOM 4027 N N . SER A 1 513 ? 14.592 2.717 -0.122 1.00 94.31 513 SER A N 1
ATOM 4028 C CA . SER A 1 513 ? 15.889 3.198 -0.602 1.00 94.31 513 SER A CA 1
ATOM 4029 C C . SER A 1 513 ? 16.848 2.054 -0.922 1.00 94.31 513 SER A C 1
ATOM 4031 O O . SER A 1 513 ? 17.465 2.064 -1.985 1.00 94.31 513 SER A O 1
ATOM 4033 N N . GLY A 1 514 ? 16.945 1.046 -0.048 1.00 96.88 514 GLY A N 1
ATOM 4034 C CA . GLY A 1 514 ? 17.792 -0.126 -0.275 1.00 96.88 514 GLY A CA 1
ATOM 4035 C C . GLY A 1 514 ? 17.453 -0.860 -1.575 1.00 96.88 514 GLY A C 1
ATOM 4036 O O . GLY A 1 514 ? 18.358 -1.172 -2.349 1.00 96.88 514 GLY A O 1
ATOM 4037 N N . THR A 1 515 ? 16.162 -1.081 -1.851 1.00 97.31 515 THR A N 1
ATOM 4038 C CA . THR A 1 515 ? 15.713 -1.713 -3.110 1.00 97.31 515 THR A CA 1
ATOM 4039 C C . THR A 1 515 ? 16.102 -0.886 -4.342 1.00 97.31 515 THR A C 1
ATOM 4041 O O . THR A 1 515 ? 16.562 -1.440 -5.338 1.00 97.31 515 THR A O 1
ATOM 4044 N N . GLY A 1 516 ? 15.980 0.444 -4.264 1.00 97.25 516 GLY A N 1
ATOM 4045 C CA . GLY A 1 516 ? 16.291 1.355 -5.360 1.00 97.25 516 GLY A CA 1
ATOM 4046 C C . GLY A 1 516 ? 17.780 1.419 -5.682 1.00 97.25 516 GLY A C 1
ATOM 4047 O O . GLY A 1 516 ? 18.184 1.334 -6.842 1.00 97.25 516 GLY A O 1
ATOM 4048 N N . VAL A 1 517 ? 18.612 1.493 -4.639 1.00 97.69 517 VAL A N 1
ATOM 4049 C CA . VAL A 1 517 ? 20.075 1.438 -4.769 1.00 97.69 517 VAL A CA 1
ATOM 4050 C C . VAL A 1 517 ? 20.513 0.092 -5.343 1.00 97.69 517 VAL A C 1
ATOM 4052 O O . VAL A 1 517 ? 21.345 0.056 -6.249 1.00 97.69 517 VAL A O 1
ATOM 4055 N N . PHE A 1 518 ? 19.923 -1.007 -4.866 1.00 98.56 518 PHE A N 1
ATOM 4056 C CA . PHE A 1 518 ? 20.202 -2.341 -5.391 1.00 98.56 518 PHE A CA 1
ATOM 4057 C C . PHE A 1 518 ? 19.858 -2.436 -6.884 1.00 98.56 518 PHE A C 1
ATOM 4059 O O . PHE A 1 518 ? 20.692 -2.879 -7.674 1.00 98.56 518 PHE A O 1
ATOM 4066 N N . LEU A 1 519 ? 18.663 -1.979 -7.283 1.00 98.56 519 LEU A N 1
ATOM 4067 C CA . LEU A 1 519 ? 18.226 -2.011 -8.679 1.00 98.56 519 LEU A CA 1
ATOM 4068 C C . LEU A 1 519 ? 19.165 -1.212 -9.580 1.00 98.56 519 LEU A C 1
ATOM 4070 O O . LEU A 1 519 ? 19.546 -1.682 -10.649 1.00 98.56 519 LEU A O 1
ATOM 4074 N N . PHE A 1 520 ? 19.555 -0.015 -9.147 1.00 97.62 520 PHE A N 1
ATOM 4075 C CA . PHE A 1 520 ? 20.477 0.824 -9.899 1.00 97.62 520 PHE A CA 1
ATOM 4076 C C . PHE A 1 520 ? 21.816 0.119 -10.153 1.00 97.62 520 PHE A C 1
ATOM 4078 O O . PHE A 1 520 ? 22.283 0.082 -11.292 1.00 97.62 520 PHE A O 1
ATOM 4085 N N . GLU A 1 521 ? 22.420 -0.474 -9.118 1.00 97.81 521 GLU A N 1
ATOM 4086 C CA . GLU A 1 521 ? 23.696 -1.183 -9.265 1.00 97.81 521 GLU A CA 1
ATOM 4087 C C . GLU A 1 521 ? 23.558 -2.439 -10.131 1.00 97.81 521 GLU A C 1
ATOM 4089 O O . GLU A 1 521 ? 24.438 -2.711 -10.951 1.00 97.81 521 GLU A O 1
ATOM 4094 N N . TRP A 1 522 ? 22.439 -3.163 -10.012 1.00 98.44 522 TRP A N 1
ATOM 4095 C CA . TRP A 1 522 ? 22.128 -4.288 -10.893 1.00 98.44 522 TRP A CA 1
ATOM 4096 C C . TRP A 1 522 ? 22.076 -3.849 -12.360 1.00 98.44 522 TRP A C 1
ATOM 4098 O O . TRP A 1 522 ? 22.765 -4.425 -13.204 1.00 98.44 522 TRP A O 1
ATOM 4108 N N . LEU A 1 523 ? 21.307 -2.801 -12.667 1.00 98.31 523 LEU A N 1
ATOM 4109 C CA . LEU A 1 523 ? 21.174 -2.282 -14.028 1.00 98.31 523 LEU A CA 1
ATOM 4110 C C . LEU A 1 523 ? 22.508 -1.753 -14.572 1.00 98.31 523 LEU A C 1
ATOM 4112 O O . LEU A 1 523 ? 22.815 -1.956 -15.747 1.00 98.31 523 LEU A O 1
ATOM 4116 N N . ALA A 1 524 ? 23.324 -1.119 -13.728 1.00 96.50 524 ALA A N 1
ATOM 4117 C CA . ALA A 1 524 ? 24.649 -0.643 -14.113 1.00 96.50 524 ALA A CA 1
ATOM 4118 C C . ALA A 1 524 ? 25.622 -1.795 -14.419 1.00 96.50 524 ALA A C 1
ATOM 4120 O O . ALA A 1 524 ? 26.345 -1.742 -15.413 1.00 96.50 524 ALA A O 1
ATOM 4121 N N . GLU A 1 525 ? 25.642 -2.856 -13.602 1.00 96.31 525 GLU A N 1
ATOM 4122 C CA . GLU A 1 525 ? 26.476 -4.043 -13.856 1.00 96.31 525 GLU A CA 1
ATOM 4123 C C . GLU A 1 525 ? 26.087 -4.757 -15.160 1.00 96.31 525 GLU A C 1
ATOM 4125 O O . GLU A 1 525 ? 26.957 -5.265 -15.865 1.00 96.31 525 GLU A O 1
ATOM 4130 N N . HIS A 1 526 ? 24.803 -4.726 -15.521 1.00 96.94 526 HIS A N 1
ATOM 4131 C CA . HIS A 1 526 ? 24.278 -5.342 -16.741 1.00 96.94 526 HIS A CA 1
ATOM 4132 C C . HIS A 1 526 ? 24.292 -4.405 -17.962 1.00 96.94 526 HIS A C 1
ATOM 4134 O O . HIS A 1 526 ? 23.715 -4.733 -18.997 1.00 96.94 526 HIS A O 1
ATOM 4140 N N . GLY A 1 527 ? 24.943 -3.238 -17.866 1.00 95.75 527 GLY A N 1
ATOM 4141 C CA . GLY A 1 527 ? 25.092 -2.289 -18.976 1.00 95.75 527 GLY A CA 1
ATOM 4142 C C . GLY A 1 527 ? 23.803 -1.565 -19.385 1.00 95.75 527 GLY A C 1
ATOM 4143 O O . GLY A 1 527 ? 23.783 -0.890 -20.412 1.00 95.75 527 GLY A O 1
ATOM 4144 N N . ALA A 1 528 ? 22.735 -1.682 -18.593 1.00 97.00 528 ALA A N 1
ATOM 4145 C CA . ALA A 1 528 ? 21.471 -0.983 -18.813 1.00 97.00 528 ALA A CA 1
ATOM 4146 C C . ALA A 1 528 ? 21.515 0.480 -18.332 1.00 97.00 528 ALA A C 1
ATOM 4148 O O . ALA A 1 528 ? 20.754 1.313 -18.828 1.00 97.00 528 ALA A O 1
ATOM 4149 N N . ILE A 1 529 ? 22.429 0.789 -17.403 1.00 95.31 529 ILE A N 1
ATOM 4150 C CA . ILE A 1 529 ? 22.771 2.143 -16.955 1.00 95.31 529 ILE A CA 1
ATOM 4151 C C . ILE A 1 529 ? 24.263 2.390 -17.182 1.00 95.31 529 ILE A C 1
ATOM 4153 O O . ILE A 1 529 ? 25.099 1.601 -16.745 1.00 95.31 529 ILE A O 1
ATOM 4157 N N . ALA A 1 530 ? 24.604 3.516 -17.809 1.00 92.38 530 ALA A N 1
ATOM 4158 C CA . ALA A 1 530 ? 25.978 4.017 -17.882 1.00 92.38 530 ALA A CA 1
ATOM 4159 C C . ALA A 1 530 ? 26.073 5.411 -17.257 1.00 92.38 530 ALA A C 1
ATOM 4161 O O . ALA A 1 530 ? 25.134 6.202 -17.359 1.00 92.38 530 ALA A O 1
ATOM 4162 N N . LEU A 1 531 ? 27.210 5.702 -16.624 1.00 90.88 531 LEU A N 1
ATOM 4163 C CA . LEU A 1 531 ? 27.485 6.973 -15.960 1.00 90.88 531 LEU A CA 1
ATOM 4164 C C . LEU A 1 531 ? 28.644 7.709 -16.631 1.00 90.88 531 LEU A C 1
ATOM 4166 O O . LEU A 1 531 ? 29.640 7.094 -17.012 1.00 90.88 531 LEU A O 1
ATOM 4170 N N . ASP A 1 532 ? 28.529 9.032 -16.680 1.00 86.19 532 ASP A N 1
ATOM 4171 C CA . ASP A 1 532 ? 29.631 9.969 -16.888 1.00 86.19 532 ASP A CA 1
ATOM 4172 C C . ASP A 1 532 ? 29.619 10.980 -15.729 1.00 86.19 532 ASP A C 1
ATOM 4174 O O . ASP A 1 532 ? 28.732 11.835 -15.622 1.00 86.19 532 ASP A O 1
ATOM 4178 N N . GLY A 1 533 ? 30.537 10.800 -14.775 1.00 82.69 533 GLY A N 1
ATOM 4179 C CA . GLY A 1 533 ? 30.465 11.461 -13.471 1.00 82.69 533 GLY A CA 1
ATOM 4180 C C . GLY A 1 533 ? 29.193 11.069 -12.706 1.00 82.69 533 GLY A C 1
ATOM 4181 O O . GLY A 1 533 ? 28.959 9.890 -12.451 1.00 82.69 533 GLY A O 1
ATOM 4182 N N . GLY A 1 534 ? 28.378 12.061 -12.332 1.00 79.94 534 GLY A N 1
ATOM 4183 C CA . GLY A 1 534 ? 27.073 11.862 -11.681 1.00 79.94 534 GLY A CA 1
ATOM 4184 C C . GLY A 1 534 ? 25.879 11.792 -12.643 1.00 79.94 534 GLY A C 1
ATOM 4185 O O . GLY A 1 534 ? 24.747 11.641 -12.186 1.00 79.94 534 GLY A O 1
ATOM 4186 N N . ARG A 1 535 ? 26.098 11.921 -13.962 1.00 85.94 535 ARG A N 1
ATOM 4187 C CA . ARG A 1 535 ? 25.026 11.923 -14.970 1.00 85.94 535 ARG A CA 1
ATOM 4188 C C . ARG A 1 535 ? 24.877 10.549 -15.608 1.00 85.94 535 ARG A C 1
ATOM 4190 O O . ARG A 1 535 ? 25.865 9.938 -16.011 1.00 85.94 535 ARG A O 1
ATOM 4197 N N . ILE A 1 536 ? 23.639 10.098 -15.768 1.00 91.31 536 ILE A N 1
ATOM 4198 C CA . ILE A 1 536 ? 23.322 8.870 -16.495 1.00 91.31 536 ILE A CA 1
ATOM 4199 C C . ILE A 1 536 ? 23.280 9.183 -17.991 1.00 91.31 536 ILE A C 1
ATOM 4201 O O . ILE A 1 536 ? 22.541 10.057 -18.437 1.00 91.31 536 ILE A O 1
ATOM 4205 N N . THR A 1 537 ? 24.095 8.474 -18.767 1.00 89.94 537 THR A N 1
ATOM 4206 C CA . THR A 1 537 ? 24.261 8.690 -20.214 1.00 89.94 537 THR A CA 1
ATOM 4207 C C . THR A 1 537 ? 23.646 7.584 -21.064 1.00 89.94 537 THR A C 1
ATOM 4209 O O . THR A 1 537 ? 23.349 7.817 -22.234 1.00 89.94 537 THR A O 1
ATOM 4212 N N . ALA A 1 538 ? 23.402 6.406 -20.485 1.00 90.06 538 ALA A N 1
ATOM 4213 C CA . ALA A 1 538 ? 22.633 5.335 -21.108 1.00 90.06 538 ALA A CA 1
ATOM 4214 C C . ALA A 1 538 ? 21.492 4.916 -20.180 1.00 90.06 538 ALA A C 1
ATOM 4216 O O . ALA A 1 538 ? 21.728 4.612 -19.013 1.00 90.06 538 ALA A O 1
ATOM 4217 N N . PHE A 1 539 ? 20.268 4.923 -20.709 1.00 94.00 539 PHE A N 1
ATOM 4218 C CA . PHE A 1 539 ? 19.050 4.556 -19.987 1.00 94.00 539 PHE A CA 1
ATOM 4219 C C . PHE A 1 539 ? 18.007 4.023 -20.984 1.00 94.00 539 PHE A C 1
ATOM 4221 O O . PHE A 1 539 ? 17.009 4.673 -21.282 1.00 94.00 539 PHE A O 1
ATOM 4228 N N . GLY A 1 540 ? 18.299 2.888 -21.626 1.00 93.81 540 GLY A N 1
ATOM 4229 C CA . GLY A 1 540 ? 17.483 2.338 -22.719 1.00 93.81 540 GLY A CA 1
ATOM 4230 C C . GLY A 1 540 ? 16.467 1.294 -22.246 1.00 93.81 540 GLY A C 1
ATOM 4231 O O . GLY A 1 540 ? 16.835 0.376 -21.517 1.00 93.81 540 GLY A O 1
ATOM 4232 N N . ARG A 1 541 ? 15.211 1.391 -22.712 1.00 95.62 541 ARG A N 1
ATOM 4233 C CA . ARG A 1 541 ? 14.100 0.489 -22.336 1.00 95.62 541 ARG A CA 1
ATOM 4234 C C . ARG A 1 541 ? 14.438 -0.994 -22.528 1.00 95.62 541 ARG A C 1
ATOM 4236 O O . ARG A 1 541 ? 14.376 -1.750 -21.567 1.00 95.62 541 ARG A O 1
ATOM 4243 N N . GLU A 1 542 ? 14.885 -1.392 -23.719 1.00 96.44 542 GLU A N 1
ATOM 4244 C CA . GLU A 1 542 ? 15.198 -2.801 -24.022 1.00 96.44 542 GLU A CA 1
ATOM 4245 C C . GLU A 1 542 ? 16.295 -3.388 -23.126 1.00 96.44 542 GLU A C 1
ATOM 4247 O O . GLU A 1 542 ? 16.158 -4.501 -22.616 1.00 96.44 542 GLU A O 1
ATOM 4252 N N . ALA A 1 543 ? 17.368 -2.628 -22.885 1.00 97.94 543 ALA A N 1
ATOM 4253 C CA . ALA A 1 543 ? 18.456 -3.062 -22.011 1.00 97.94 543 ALA A CA 1
ATOM 4254 C C . ALA A 1 543 ? 17.978 -3.208 -20.558 1.00 97.94 543 ALA A C 1
ATOM 4256 O O . ALA A 1 543 ? 18.305 -4.192 -19.895 1.00 97.94 543 ALA A O 1
ATOM 4257 N N . ILE A 1 544 ? 17.153 -2.266 -20.087 1.00 98.44 544 ILE A N 1
ATOM 4258 C CA . ILE A 1 544 ? 16.535 -2.323 -18.759 1.00 98.44 544 ILE A CA 1
ATOM 4259 C C . ILE A 1 544 ? 15.633 -3.553 -18.649 1.00 98.44 544 ILE A C 1
ATOM 4261 O O . ILE A 1 544 ? 15.842 -4.363 -17.753 1.00 98.44 544 ILE A O 1
ATOM 4265 N N . TYR A 1 545 ? 14.696 -3.768 -19.575 1.00 98.62 545 TYR A N 1
ATOM 4266 C CA . TYR A 1 545 ? 13.791 -4.923 -19.526 1.00 98.62 545 TYR A CA 1
ATOM 4267 C C . TYR A 1 545 ? 14.543 -6.260 -19.594 1.00 98.62 545 TYR A C 1
ATOM 4269 O O . TYR A 1 545 ? 14.183 -7.207 -18.894 1.00 98.62 545 TYR A O 1
ATOM 4277 N N . GLY A 1 546 ? 15.615 -6.340 -20.390 1.00 98.62 546 GLY A N 1
ATOM 4278 C CA . GLY A 1 546 ? 16.512 -7.498 -20.406 1.00 98.62 546 GLY A CA 1
ATOM 4279 C C . GLY A 1 546 ? 17.177 -7.751 -19.049 1.00 98.62 546 GLY A C 1
ATOM 4280 O O . GLY A 1 546 ? 17.161 -8.879 -18.553 1.00 98.62 546 GLY A O 1
ATOM 4281 N N . ALA A 1 547 ? 17.698 -6.703 -18.409 1.00 98.81 547 ALA A N 1
ATOM 4282 C CA . ALA A 1 547 ? 18.302 -6.802 -17.083 1.00 98.81 547 ALA A CA 1
ATOM 4283 C C . ALA A 1 547 ? 17.281 -7.175 -15.992 1.00 98.81 547 ALA A C 1
ATOM 4285 O O . ALA A 1 547 ? 17.618 -7.956 -15.103 1.00 98.81 547 ALA A O 1
ATOM 4286 N N . LEU A 1 548 ? 16.039 -6.681 -16.064 1.00 98.88 548 LEU A N 1
ATOM 4287 C CA . LEU A 1 548 ? 14.966 -7.060 -15.133 1.00 98.88 548 LEU A CA 1
ATOM 4288 C C . LEU A 1 548 ? 14.585 -8.539 -15.270 1.00 98.88 548 LEU A C 1
ATOM 4290 O O . LEU A 1 548 ? 14.430 -9.218 -14.259 1.00 98.88 548 LEU A O 1
ATOM 4294 N N . ARG A 1 549 ? 14.494 -9.070 -16.501 1.00 98.81 549 ARG A N 1
ATOM 4295 C CA . ARG A 1 549 ? 14.259 -10.511 -16.728 1.00 98.81 549 ARG A CA 1
ATOM 4296 C C . ARG A 1 549 ? 15.342 -11.362 -16.06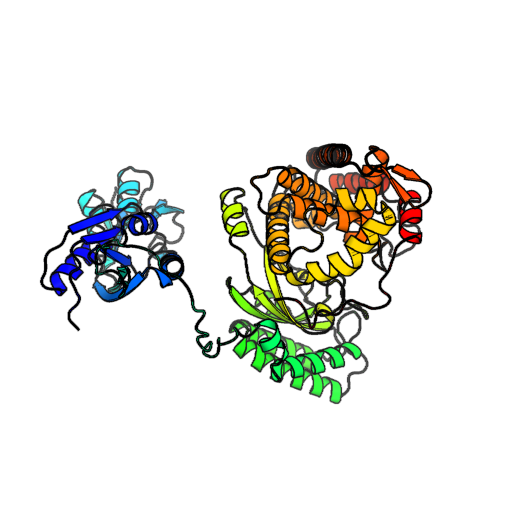9 1.00 98.81 549 ARG A C 1
ATOM 4298 O O . ARG A 1 549 ? 15.023 -12.254 -15.287 1.00 98.81 549 ARG A O 1
ATOM 4305 N N . SER A 1 550 ? 16.609 -11.016 -16.309 1.00 98.69 550 SER A N 1
ATOM 4306 C CA . SER A 1 550 ? 17.755 -11.683 -15.675 1.00 98.69 550 SER A CA 1
ATOM 4307 C C . SER A 1 550 ? 17.697 -11.604 -14.142 1.00 98.69 550 SER A C 1
ATOM 4309 O O . SER A 1 550 ? 18.008 -12.579 -13.452 1.00 98.69 550 SER A O 1
ATOM 4311 N N . LEU A 1 551 ? 17.254 -10.466 -13.587 1.00 98.75 551 LEU A N 1
ATOM 4312 C CA . LEU A 1 551 ? 17.113 -10.293 -12.139 1.00 98.75 551 LEU A CA 1
ATOM 4313 C C . LEU A 1 551 ? 16.069 -11.243 -11.556 1.00 98.75 551 LEU A C 1
ATOM 4315 O O . LEU A 1 551 ? 16.355 -11.940 -10.582 1.00 98.75 551 LEU A O 1
ATOM 4319 N N . VAL A 1 552 ? 14.881 -11.293 -12.165 1.00 98.81 552 VAL A N 1
ATOM 4320 C CA . VAL A 1 552 ? 13.793 -12.185 -11.740 1.00 98.81 552 VAL A CA 1
ATOM 4321 C C . VAL A 1 552 ? 14.256 -13.638 -11.784 1.00 98.81 552 VAL A C 1
ATOM 4323 O O . VAL A 1 552 ? 14.141 -14.343 -10.784 1.00 98.81 552 VAL A O 1
ATOM 4326 N N . GLU A 1 553 ? 14.853 -14.074 -12.896 1.00 98.62 553 GLU A N 1
ATOM 4327 C CA . GLU A 1 553 ? 15.372 -15.438 -13.048 1.00 98.62 553 GLU A CA 1
ATOM 4328 C C . GLU A 1 553 ? 16.421 -15.784 -11.983 1.00 98.62 553 GLU A C 1
ATOM 4330 O O . GLU A 1 553 ? 16.386 -16.873 -11.401 1.00 98.62 553 GLU A O 1
ATOM 4335 N N . THR A 1 554 ? 17.324 -14.843 -11.691 1.00 98.62 554 THR A N 1
ATOM 4336 C CA . THR A 1 554 ? 18.374 -15.004 -10.678 1.00 98.62 554 THR A CA 1
ATOM 4337 C C . THR A 1 554 ? 17.782 -15.146 -9.278 1.00 98.62 554 THR A C 1
ATOM 4339 O O . THR A 1 554 ? 18.145 -16.073 -8.548 1.00 98.62 554 THR A O 1
ATOM 4342 N N . ILE A 1 555 ? 16.852 -14.265 -8.898 1.00 98.56 555 ILE A N 1
ATOM 4343 C CA . ILE A 1 555 ? 16.219 -14.307 -7.574 1.00 98.56 555 ILE A CA 1
ATOM 4344 C C . ILE A 1 555 ? 15.391 -15.585 -7.428 1.00 98.56 555 ILE A C 1
ATOM 4346 O O . ILE A 1 555 ? 15.531 -16.292 -6.433 1.00 98.56 555 ILE A O 1
ATOM 4350 N N . GLU A 1 556 ? 14.598 -15.957 -8.431 1.00 98.44 556 GLU A N 1
ATOM 4351 C CA . GLU A 1 556 ? 13.834 -17.201 -8.378 1.00 98.44 556 GLU A CA 1
ATOM 4352 C C . GLU A 1 556 ? 14.730 -18.452 -8.325 1.00 98.44 556 GLU A C 1
ATOM 4354 O O . GLU A 1 556 ? 14.369 -19.458 -7.710 1.00 98.44 556 GLU A O 1
ATOM 4359 N N . ALA A 1 557 ? 15.905 -18.430 -8.963 1.00 98.38 557 ALA A N 1
ATOM 4360 C CA . ALA A 1 557 ? 16.871 -19.519 -8.851 1.00 98.38 557 ALA A CA 1
ATOM 4361 C C . ALA A 1 557 ? 17.417 -19.648 -7.419 1.00 98.38 557 ALA A C 1
ATOM 4363 O O . ALA A 1 557 ? 17.523 -20.770 -6.916 1.00 98.38 557 ALA A O 1
ATOM 4364 N N . LEU A 1 558 ? 17.687 -18.527 -6.737 1.00 97.62 558 LEU A N 1
ATOM 4365 C CA . LEU A 1 558 ? 18.030 -18.516 -5.308 1.00 97.62 558 LEU A CA 1
ATOM 4366 C C . LEU A 1 558 ? 16.871 -19.043 -4.449 1.00 97.62 558 LEU A C 1
ATOM 4368 O O . LEU A 1 558 ? 17.075 -19.877 -3.567 1.00 97.62 558 LEU A O 1
ATOM 4372 N N . GLU A 1 559 ? 15.641 -18.618 -4.741 1.00 97.56 559 GLU A N 1
ATOM 4373 C CA . GLU A 1 559 ? 14.444 -19.107 -4.053 1.00 97.56 559 GLU A CA 1
ATOM 4374 C C . GLU A 1 559 ? 14.199 -20.599 -4.287 1.00 97.56 559 GLU A C 1
ATOM 4376 O O . GLU A 1 559 ? 13.556 -21.238 -3.463 1.00 97.56 559 GLU A O 1
ATOM 4381 N N . ARG A 1 560 ? 14.690 -21.196 -5.380 1.00 97.69 560 ARG A N 1
ATOM 4382 C CA . ARG A 1 560 ? 14.625 -22.649 -5.618 1.00 97.69 560 ARG A CA 1
ATOM 4383 C C . ARG A 1 560 ? 15.754 -23.417 -4.933 1.00 97.69 560 ARG A C 1
ATOM 4385 O O . ARG A 1 560 ? 15.541 -24.575 -4.586 1.00 97.69 560 ARG A O 1
ATOM 4392 N N . SER A 1 561 ? 16.917 -22.801 -4.732 1.00 97.31 561 SER A N 1
ATOM 4393 C CA . SER A 1 561 ? 18.126 -23.502 -4.285 1.00 97.31 561 SER A CA 1
ATOM 4394 C C . SER A 1 561 ? 18.229 -23.695 -2.770 1.00 97.31 561 SER A C 1
ATOM 4396 O O . SER A 1 561 ? 18.904 -24.626 -2.335 1.00 97.31 561 SER A O 1
ATOM 4398 N N . ALA A 1 562 ? 17.558 -22.864 -1.965 1.00 95.88 562 ALA A N 1
ATOM 4399 C CA . ALA A 1 562 ? 17.618 -22.940 -0.504 1.00 95.88 562 ALA A CA 1
ATOM 4400 C C . ALA A 1 562 ? 16.272 -22.637 0.172 1.00 95.88 562 ALA A C 1
ATOM 4402 O O . ALA A 1 562 ? 15.332 -22.124 -0.440 1.00 95.88 562 ALA A O 1
ATOM 4403 N N . ARG A 1 563 ? 16.156 -22.966 1.463 1.00 94.44 563 ARG A N 1
ATOM 4404 C CA . ARG A 1 563 ? 14.980 -22.686 2.306 1.00 94.44 563 ARG A CA 1
ATOM 4405 C C . ARG A 1 563 ? 15.424 -22.148 3.665 1.00 94.44 563 ARG A C 1
ATOM 4407 O O . ARG A 1 563 ? 16.576 -22.314 4.049 1.00 94.44 563 ARG A O 1
ATOM 4414 N N . GLY A 1 564 ? 14.505 -21.516 4.395 1.00 94.00 564 GLY A N 1
ATOM 4415 C CA . GLY A 1 564 ? 14.740 -21.090 5.778 1.00 94.00 564 GLY A CA 1
ATOM 4416 C C . GLY A 1 564 ? 15.980 -20.204 5.937 1.00 94.00 564 GLY A C 1
ATOM 4417 O O . GLY A 1 564 ? 16.170 -19.250 5.184 1.00 94.00 564 GLY A O 1
ATOM 4418 N N . ASP A 1 565 ? 16.817 -20.512 6.926 1.00 95.56 565 ASP A N 1
ATOM 4419 C CA . ASP A 1 565 ? 18.001 -19.707 7.244 1.00 95.56 565 ASP A CA 1
ATOM 4420 C C . ASP A 1 565 ? 19.107 -19.795 6.179 1.00 95.56 565 ASP A C 1
ATOM 4422 O O . ASP A 1 565 ? 19.799 -18.799 5.957 1.00 95.56 565 ASP A O 1
ATOM 4426 N N . ASP A 1 566 ? 19.209 -20.906 5.443 1.00 97.12 566 ASP A N 1
ATOM 4427 C CA . ASP A 1 566 ? 20.149 -21.027 4.319 1.00 97.12 566 ASP A CA 1
ATOM 4428 C C . ASP A 1 566 ? 19.802 -20.025 3.211 1.00 97.12 566 ASP A C 1
ATOM 4430 O O . ASP A 1 566 ? 20.677 -19.335 2.683 1.00 97.12 566 ASP A O 1
ATOM 4434 N N . TYR A 1 567 ? 18.506 -19.863 2.914 1.00 97.31 567 TYR A N 1
ATOM 4435 C CA . TYR A 1 567 ? 18.055 -18.834 1.975 1.00 97.31 567 TYR A CA 1
ATOM 4436 C C . TYR A 1 567 ? 18.360 -17.424 2.492 1.00 97.31 567 TYR A C 1
ATOM 4438 O O . TYR A 1 567 ? 18.838 -16.595 1.721 1.00 97.31 567 TYR A O 1
ATOM 4446 N N . LYS A 1 568 ? 18.166 -17.139 3.791 1.00 97.62 568 LYS A N 1
ATOM 4447 C CA . LYS A 1 568 ? 18.525 -15.822 4.360 1.00 97.62 568 LYS A CA 1
ATOM 4448 C C . LYS A 1 568 ? 20.010 -15.513 4.181 1.00 97.62 568 LYS A C 1
ATOM 4450 O O . LYS A 1 568 ? 20.362 -14.375 3.872 1.00 97.62 568 LYS A O 1
ATOM 4455 N N . ALA A 1 569 ? 20.879 -16.506 4.372 1.00 97.69 569 ALA A N 1
ATOM 4456 C CA . ALA A 1 569 ? 22.316 -16.344 4.187 1.00 97.69 569 ALA A CA 1
ATOM 4457 C C . ALA A 1 569 ? 22.670 -16.047 2.720 1.00 97.69 569 ALA A C 1
ATOM 4459 O O . ALA A 1 569 ? 23.408 -15.092 2.459 1.00 97.69 569 ALA A O 1
ATOM 4460 N N . LEU A 1 570 ? 22.093 -16.797 1.772 1.00 98.00 570 LEU A N 1
ATOM 4461 C CA . LEU A 1 570 ? 22.281 -16.562 0.336 1.00 98.00 570 LEU A CA 1
ATOM 4462 C C . LEU A 1 570 ? 21.731 -15.202 -0.107 1.00 98.00 570 LEU A C 1
ATOM 4464 O O . LEU A 1 570 ? 22.427 -14.461 -0.799 1.00 98.00 570 LEU A O 1
ATOM 4468 N N . ALA A 1 571 ? 20.525 -14.838 0.335 1.00 98.12 571 ALA A N 1
ATOM 4469 C CA . ALA A 1 571 ? 19.916 -13.543 0.049 1.00 98.12 571 ALA A CA 1
ATOM 4470 C C . ALA A 1 571 ? 20.800 -12.399 0.559 1.00 98.12 571 ALA A C 1
ATOM 4472 O O . ALA A 1 571 ? 21.096 -11.469 -0.184 1.00 98.12 571 ALA A O 1
ATOM 4473 N N . ARG A 1 572 ? 21.304 -12.493 1.796 1.00 97.94 572 ARG A N 1
ATOM 4474 C CA . ARG A 1 572 ? 22.238 -11.507 2.358 1.00 97.94 572 ARG A CA 1
ATOM 4475 C C . ARG A 1 572 ? 23.526 -11.400 1.544 1.00 97.94 572 ARG A C 1
ATOM 4477 O O . ARG A 1 572 ? 23.972 -10.287 1.279 1.00 97.94 572 ARG A O 1
ATOM 4484 N N . GLN A 1 573 ? 24.124 -12.527 1.156 1.00 97.75 573 GLN A N 1
ATOM 4485 C CA . GLN A 1 573 ? 25.335 -12.534 0.332 1.00 97.75 573 GLN A CA 1
ATOM 4486 C C . GLN A 1 573 ? 25.086 -11.878 -1.030 1.00 97.75 573 GLN A C 1
ATOM 4488 O O . GLN A 1 573 ? 25.899 -11.071 -1.477 1.00 97.75 573 GLN A O 1
ATOM 4493 N N . PHE A 1 574 ? 23.960 -12.198 -1.669 1.00 98.25 574 PHE A N 1
ATOM 4494 C CA . PHE A 1 574 ? 23.588 -11.642 -2.964 1.00 98.25 574 PHE A CA 1
ATOM 4495 C C . PHE A 1 574 ? 23.299 -10.141 -2.877 1.00 98.25 574 PHE A C 1
ATOM 4497 O O . PHE A 1 574 ? 23.851 -9.369 -3.657 1.00 98.25 574 PHE A O 1
ATOM 4504 N N . VAL A 1 575 ? 22.529 -9.703 -1.876 1.00 98.25 575 VAL A N 1
ATOM 4505 C CA . VAL A 1 575 ? 22.288 -8.276 -1.624 1.00 98.25 575 VAL A CA 1
ATOM 4506 C C . VAL A 1 575 ? 23.604 -7.538 -1.401 1.00 98.25 575 VAL A C 1
ATOM 4508 O O . VAL A 1 575 ? 23.800 -6.486 -1.999 1.00 98.25 575 VAL A O 1
ATOM 4511 N N . TYR A 1 576 ? 24.540 -8.096 -0.626 1.00 97.56 576 TYR A N 1
ATOM 4512 C CA . TYR A 1 576 ? 25.829 -7.449 -0.363 1.00 97.56 576 TYR A CA 1
ATOM 4513 C C . TYR A 1 576 ? 26.858 -7.505 -1.503 1.00 97.56 576 TYR A C 1
ATOM 4515 O O . TYR A 1 576 ? 27.957 -6.963 -1.375 1.00 97.56 576 TYR A O 1
ATOM 4523 N N . ARG A 1 577 ? 26.522 -8.128 -2.637 1.00 95.75 577 ARG A N 1
ATOM 4524 C CA . ARG A 1 577 ? 27.279 -7.937 -3.879 1.00 95.75 577 ARG A CA 1
ATOM 4525 C C . ARG A 1 577 ? 27.010 -6.557 -4.485 1.00 95.75 577 ARG A C 1
ATOM 4527 O O . ARG A 1 577 ? 27.926 -5.960 -5.041 1.00 95.75 577 ARG A O 1
ATOM 4534 N N . TYR A 1 578 ? 25.775 -6.068 -4.360 1.00 96.75 578 TYR A N 1
ATOM 4535 C CA . TYR A 1 578 ? 25.310 -4.818 -4.971 1.00 96.75 578 TYR A CA 1
ATOM 4536 C C . TYR A 1 578 ? 25.194 -3.679 -3.954 1.00 96.75 578 TYR A C 1
ATOM 4538 O O . TYR A 1 578 ? 25.529 -2.538 -4.251 1.00 96.75 578 TYR A O 1
ATOM 4546 N N . LEU A 1 579 ? 24.786 -3.985 -2.724 1.00 95.38 579 LEU A N 1
ATOM 4547 C CA . LEU A 1 579 ? 24.862 -3.080 -1.580 1.00 95.38 579 LEU A CA 1
ATOM 4548 C C . LEU A 1 579 ? 26.154 -3.347 -0.805 1.00 95.38 579 LEU A C 1
ATOM 4550 O O . LEU A 1 579 ? 26.609 -4.480 -0.737 1.00 95.38 579 LEU A O 1
ATOM 4554 N N . ARG A 1 580 ? 26.770 -2.342 -0.180 1.00 92.56 580 ARG A N 1
ATOM 4555 C CA . ARG A 1 580 ? 27.938 -2.601 0.678 1.00 92.56 580 ARG A CA 1
ATOM 4556 C C . ARG A 1 580 ? 27.481 -2.943 2.098 1.00 92.56 580 ARG A C 1
ATOM 4558 O O . ARG A 1 580 ? 26.527 -2.325 2.572 1.00 92.56 580 ARG A O 1
ATOM 4565 N N . PRO A 1 581 ? 28.136 -3.884 2.804 1.00 94.75 581 PRO A N 1
ATOM 4566 C CA . PRO A 1 581 ? 27.888 -4.080 4.229 1.00 94.75 581 PRO A CA 1
ATOM 4567 C C . PRO A 1 581 ? 28.041 -2.754 4.994 1.00 94.75 581 PRO A C 1
ATOM 4569 O O . PRO A 1 581 ? 28.938 -1.982 4.653 1.00 94.75 581 PRO A O 1
ATOM 4572 N N . PRO A 1 582 ? 27.189 -2.481 5.997 1.00 95.88 582 PRO A N 1
ATOM 4573 C CA . PRO A 1 582 ? 27.211 -1.210 6.710 1.00 95.88 582 PRO A CA 1
ATOM 4574 C C . PRO A 1 582 ? 28.503 -1.057 7.518 1.00 95.88 582 PRO A C 1
ATOM 4576 O O . PRO A 1 582 ? 28.919 -1.991 8.211 1.00 95.88 582 PRO A O 1
ATOM 4579 N N . SER A 1 583 ? 29.117 0.125 7.451 1.00 94.00 583 SER A N 1
ATOM 4580 C CA . SER A 1 583 ? 30.272 0.487 8.287 1.00 94.00 583 SER A CA 1
ATOM 4581 C C . SER A 1 583 ? 29.875 1.152 9.607 1.00 94.00 583 SER A C 1
ATOM 4583 O O . SER A 1 583 ? 30.674 1.169 10.544 1.00 94.00 583 SER A O 1
ATOM 4585 N N . GLN A 1 584 ? 28.647 1.672 9.701 1.00 93.00 584 GLN A N 1
ATOM 4586 C CA . GLN A 1 584 ? 28.108 2.326 10.895 1.00 93.00 584 GLN A CA 1
ATOM 4587 C C . GLN A 1 584 ? 27.060 1.459 11.598 1.00 93.00 584 GLN A C 1
ATOM 4589 O O . GLN A 1 584 ? 26.255 0.775 10.963 1.00 93.00 584 GLN A O 1
ATOM 4594 N N . GLU A 1 585 ? 27.045 1.506 12.931 1.00 92.25 585 GLU A N 1
ATOM 4595 C CA . GLU A 1 585 ? 26.035 0.817 13.730 1.00 92.25 585 GLU A CA 1
ATOM 4596 C C . GLU A 1 585 ? 24.638 1.415 13.489 1.00 92.25 585 GLU A C 1
ATOM 4598 O O . GLU A 1 585 ? 24.453 2.631 13.445 1.00 92.25 585 GLU A O 1
ATOM 4603 N N . GLY A 1 586 ? 23.642 0.543 13.323 1.00 89.50 586 GLY A N 1
ATOM 4604 C CA . GLY A 1 586 ? 22.256 0.924 13.038 1.00 89.50 586 GLY A CA 1
ATOM 4605 C C . GLY A 1 586 ? 21.922 1.067 11.550 1.00 89.50 58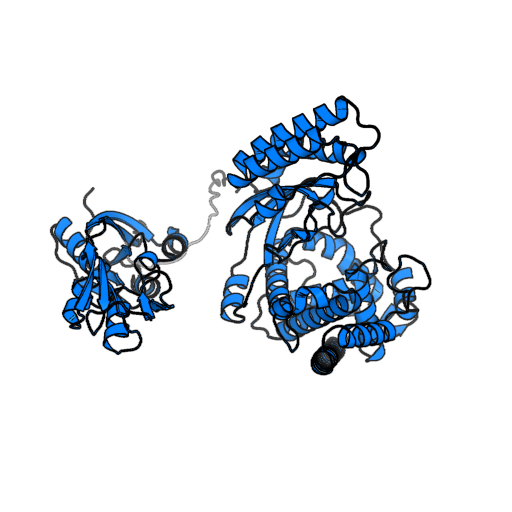6 GLY A C 1
ATOM 4606 O O . GLY A 1 586 ? 20.741 1.024 11.203 1.00 89.50 586 GLY A O 1
ATOM 4607 N N . ASP A 1 587 ? 22.920 1.162 10.670 1.00 94.50 587 ASP A N 1
ATOM 4608 C CA . ASP A 1 587 ? 22.711 1.171 9.221 1.00 94.50 587 ASP A CA 1
ATOM 4609 C C . ASP A 1 587 ? 22.522 -0.249 8.668 1.00 94.50 587 ASP A C 1
ATOM 4611 O O . ASP A 1 587 ? 22.969 -1.248 9.241 1.00 94.50 587 ASP A O 1
ATOM 4615 N N . ARG A 1 588 ? 21.816 -0.354 7.538 1.00 96.50 588 ARG A N 1
ATOM 4616 C CA . ARG A 1 588 ? 21.552 -1.629 6.853 1.00 96.50 588 ARG A CA 1
ATOM 4617 C C . ARG A 1 588 ? 22.530 -1.887 5.713 1.00 96.50 588 ARG A C 1
ATOM 4619 O O . ARG A 1 588 ? 22.794 -3.051 5.411 1.00 96.50 588 ARG A O 1
ATOM 4626 N N . PHE A 1 589 ? 23.050 -0.830 5.095 1.00 97.06 589 PHE A N 1
ATOM 4627 C CA . PHE A 1 589 ? 24.048 -0.885 4.031 1.00 97.06 589 PHE A CA 1
ATOM 4628 C C . PHE A 1 589 ? 24.795 0.448 3.897 1.00 97.06 589 PHE A C 1
ATOM 4630 O O . PHE A 1 589 ? 24.278 1.491 4.289 1.00 97.06 589 PHE A O 1
ATOM 4637 N N . ASP A 1 590 ? 25.972 0.412 3.274 1.00 95.69 590 ASP A N 1
ATOM 4638 C CA . ASP A 1 590 ? 26.691 1.601 2.815 1.00 95.69 590 ASP A CA 1
ATOM 4639 C C . ASP A 1 590 ? 26.377 1.867 1.333 1.00 95.69 590 ASP A C 1
ATOM 4641 O O . ASP A 1 590 ? 26.346 0.945 0.509 1.00 95.69 590 ASP A O 1
ATOM 4645 N N . ILE A 1 591 ? 26.182 3.137 0.966 1.00 94.69 591 ILE A N 1
ATOM 4646 C CA . ILE A 1 591 ? 25.870 3.516 -0.422 1.00 94.69 591 ILE A CA 1
ATOM 4647 C C . ILE A 1 591 ? 27.083 3.248 -1.333 1.00 94.69 591 ILE A C 1
ATOM 4649 O O . ILE A 1 591 ? 28.166 3.791 -1.076 1.00 94.69 591 ILE A O 1
ATOM 4653 N N . PRO A 1 592 ? 26.927 2.470 -2.418 1.00 95.19 592 PRO A N 1
ATOM 4654 C CA . PRO A 1 592 ? 27.989 2.239 -3.393 1.00 95.19 592 PRO A CA 1
ATOM 4655 C C . PRO A 1 592 ? 28.461 3.533 -4.092 1.00 95.19 592 PRO A C 1
ATOM 4657 O O . PRO A 1 592 ? 27.679 4.475 -4.241 1.00 95.19 592 PRO A O 1
ATOM 4660 N N . PRO A 1 593 ? 29.722 3.609 -4.570 1.00 92.38 593 PRO A N 1
ATOM 4661 C CA . PRO A 1 593 ? 30.277 4.836 -5.149 1.00 92.38 593 PRO A CA 1
ATOM 4662 C C . PRO A 1 593 ? 29.538 5.358 -6.385 1.00 92.38 593 PRO A C 1
ATOM 4664 O O . PRO A 1 593 ? 29.431 6.570 -6.547 1.00 92.38 593 PRO A O 1
ATOM 4667 N N . ARG A 1 594 ? 29.025 4.466 -7.246 1.00 91.62 594 ARG A N 1
ATOM 4668 C CA . ARG A 1 594 ? 28.277 4.867 -8.449 1.00 91.62 594 ARG A CA 1
ATOM 4669 C C . ARG A 1 594 ? 26.981 5.572 -8.059 1.00 91.62 594 ARG A C 1
ATOM 4671 O O . ARG A 1 594 ? 26.763 6.701 -8.484 1.00 91.62 594 ARG A O 1
ATOM 4678 N N . MET A 1 595 ? 26.181 4.959 -7.185 1.00 91.94 595 MET A N 1
ATOM 4679 C CA . MET A 1 595 ? 24.986 5.607 -6.645 1.00 91.94 595 MET A CA 1
ATOM 4680 C C . MET A 1 595 ? 25.304 6.902 -5.877 1.00 91.94 595 MET A C 1
ATOM 4682 O O . MET A 1 595 ? 24.602 7.894 -6.047 1.00 91.94 595 MET A O 1
ATOM 4686 N N . ARG A 1 596 ? 26.379 6.947 -5.074 1.00 91.19 596 ARG A N 1
ATOM 4687 C CA . ARG A 1 596 ? 26.783 8.174 -4.356 1.00 91.19 596 ARG A CA 1
ATOM 4688 C C . ARG A 1 596 ? 26.928 9.371 -5.303 1.00 91.19 596 ARG A C 1
ATOM 4690 O O . ARG A 1 596 ? 26.397 10.434 -5.000 1.00 91.19 596 ARG A O 1
ATOM 4697 N N . ALA A 1 597 ? 27.577 9.176 -6.452 1.00 86.81 597 ALA A N 1
ATOM 4698 C CA . ALA A 1 597 ? 27.774 10.231 -7.445 1.00 86.81 597 ALA A CA 1
ATOM 4699 C C . ALA A 1 597 ? 26.452 10.786 -8.008 1.00 86.81 597 ALA A C 1
ATOM 4701 O O . ALA A 1 597 ? 26.366 11.976 -8.300 1.00 86.81 597 ALA A O 1
ATOM 4702 N N . VAL A 1 598 ? 25.420 9.942 -8.130 1.00 86.19 598 VAL A N 1
ATOM 4703 C CA . VAL A 1 598 ? 24.072 10.361 -8.548 1.00 86.19 598 VAL A CA 1
ATOM 4704 C C . VAL A 1 598 ? 23.384 11.147 -7.427 1.00 86.19 598 VAL A C 1
ATOM 4706 O O . VAL A 1 598 ? 22.851 12.229 -7.662 1.00 86.19 598 VAL A O 1
ATOM 4709 N N . LEU A 1 599 ? 23.434 10.647 -6.189 1.00 85.81 599 LEU A N 1
ATOM 4710 C CA . LEU A 1 599 ? 22.765 11.273 -5.041 1.00 85.81 599 LEU A CA 1
ATOM 4711 C C . LEU A 1 599 ? 23.289 12.671 -4.707 1.00 85.81 599 LEU A C 1
ATOM 4713 O O . LEU A 1 599 ? 22.507 13.516 -4.265 1.00 85.81 599 LEU A O 1
ATOM 4717 N N . ASP A 1 600 ? 24.583 12.917 -4.905 1.00 84.38 600 ASP A N 1
ATOM 4718 C CA . ASP A 1 600 ? 25.201 14.218 -4.627 1.00 84.38 600 ASP A CA 1
ATOM 4719 C C . ASP A 1 600 ? 24.722 15.309 -5.610 1.00 84.38 600 ASP A C 1
ATOM 4721 O O . ASP A 1 600 ? 24.761 16.495 -5.285 1.00 84.38 600 ASP A O 1
ATOM 4725 N N . ALA A 1 601 ? 24.207 14.920 -6.783 1.00 78.81 601 ALA A N 1
ATOM 4726 C CA . ALA A 1 601 ? 23.632 15.821 -7.786 1.00 78.81 601 ALA A CA 1
ATOM 4727 C C . ALA A 1 601 ? 22.100 15.989 -7.665 1.00 78.81 601 ALA A C 1
ATOM 4729 O O . ALA A 1 601 ? 21.488 16.704 -8.463 1.00 78.81 601 ALA A O 1
ATOM 4730 N N . ALA A 1 602 ? 21.465 15.313 -6.702 1.00 80.12 602 ALA A N 1
ATOM 4731 C CA . ALA A 1 602 ? 20.013 15.226 -6.592 1.00 80.12 602 ALA A CA 1
ATOM 4732 C C . ALA A 1 602 ? 19.344 16.526 -6.135 1.00 80.12 602 ALA A C 1
ATOM 4734 O O . ALA A 1 602 ? 19.822 17.215 -5.232 1.00 80.12 602 ALA A O 1
ATOM 4735 N N . HIS A 1 603 ? 18.145 16.789 -6.656 1.00 77.25 603 HIS A N 1
ATOM 4736 C CA . HIS A 1 603 ? 17.248 17.768 -6.061 1.00 77.25 603 HIS A CA 1
ATOM 4737 C C . HIS A 1 603 ? 16.492 17.156 -4.872 1.00 77.25 603 HIS A C 1
ATOM 4739 O O . HIS A 1 603 ? 15.856 16.106 -4.993 1.00 77.25 603 HIS A O 1
ATOM 4745 N N . ARG A 1 604 ? 16.505 17.852 -3.731 1.00 76.38 604 ARG A N 1
ATOM 4746 C CA . ARG A 1 604 ? 15.711 17.514 -2.543 1.00 76.38 604 ARG A CA 1
ATOM 4747 C C . ARG A 1 604 ? 14.778 18.685 -2.215 1.00 76.38 604 ARG A C 1
ATOM 4749 O O . ARG A 1 604 ? 15.271 19.815 -2.172 1.00 76.38 604 ARG A O 1
ATOM 4756 N N . PRO A 1 605 ? 13.471 18.451 -1.995 1.00 70.75 605 PRO A N 1
ATOM 4757 C CA . PRO A 1 605 ? 12.566 19.501 -1.539 1.00 70.75 605 PRO A CA 1
ATOM 4758 C C . PRO A 1 605 ? 13.074 20.139 -0.241 1.00 70.75 605 PRO A C 1
ATOM 4760 O O . PRO A 1 605 ? 13.553 19.442 0.650 1.00 70.75 605 PRO A O 1
ATOM 4763 N N . GLU A 1 606 ? 12.951 21.461 -0.114 1.00 69.81 606 GLU A N 1
ATOM 4764 C CA . GLU A 1 606 ? 13.368 22.188 1.098 1.00 69.81 606 GLU A CA 1
ATOM 4765 C C . GLU A 1 606 ? 12.429 21.950 2.295 1.00 69.81 606 GLU A C 1
ATOM 4767 O O . GLU A 1 606 ? 12.788 22.234 3.438 1.00 69.81 606 GLU A O 1
ATOM 4772 N N . ARG A 1 607 ? 11.209 21.461 2.039 1.00 73.19 607 ARG A N 1
ATOM 4773 C CA . ARG A 1 607 ? 10.170 21.177 3.038 1.00 73.19 607 ARG A CA 1
ATOM 4774 C C . ARG A 1 607 ? 9.430 19.890 2.689 1.00 73.19 607 ARG A C 1
ATOM 4776 O O . ARG A 1 607 ? 9.371 19.510 1.522 1.00 73.19 607 ARG A O 1
ATOM 4783 N N . GLU A 1 608 ? 8.835 19.266 3.704 1.00 78.00 608 GLU A N 1
ATOM 4784 C CA . GLU A 1 608 ? 7.937 18.123 3.518 1.00 78.00 608 GLU A CA 1
ATOM 4785 C C . GLU A 1 608 ? 6.724 18.506 2.666 1.00 78.00 608 GLU A C 1
ATOM 4787 O O . GLU A 1 608 ? 6.137 19.582 2.836 1.00 78.00 608 GLU A O 1
ATOM 4792 N N . LEU A 1 609 ? 6.337 17.601 1.766 1.00 77.19 609 LEU A N 1
ATOM 4793 C CA . LEU A 1 609 ? 5.157 17.778 0.928 1.00 77.19 609 LEU A CA 1
ATOM 4794 C C . LEU A 1 609 ? 3.888 17.805 1.786 1.00 77.19 609 LEU A C 1
ATOM 4796 O O . LEU A 1 609 ? 3.729 17.011 2.714 1.00 77.19 609 LEU A O 1
ATOM 4800 N N . GLN A 1 610 ? 2.976 18.710 1.436 1.00 80.00 610 GLN A N 1
ATOM 4801 C CA . GLN A 1 610 ? 1.687 18.902 2.102 1.00 80.00 610 GLN A CA 1
ATOM 4802 C C . GLN A 1 610 ? 0.556 18.451 1.180 1.00 80.00 610 GLN A C 1
ATOM 4804 O O . GLN A 1 610 ? 0.547 18.808 -0.003 1.00 80.00 610 GLN A O 1
ATOM 4809 N N . PHE A 1 611 ? -0.408 17.704 1.716 1.00 84.38 611 PHE A N 1
ATOM 4810 C CA . PHE A 1 611 ? -1.441 17.032 0.922 1.00 84.38 611 PHE A CA 1
ATOM 4811 C C . PHE A 1 611 ? -2.871 17.522 1.213 1.00 84.38 611 PHE A C 1
ATOM 4813 O O . PHE A 1 611 ? -3.836 16.889 0.799 1.00 84.38 611 PHE A O 1
ATOM 4820 N N . ALA A 1 612 ? -3.013 18.682 1.865 1.00 73.06 612 ALA A N 1
ATOM 4821 C CA . ALA A 1 612 ? -4.314 19.298 2.133 1.00 73.06 612 ALA A CA 1
ATOM 4822 C C . ALA A 1 612 ? -5.110 19.592 0.844 1.00 73.06 612 ALA A C 1
ATOM 4824 O O . ALA A 1 612 ? -6.311 19.370 0.807 1.00 73.06 612 ALA A O 1
ATOM 4825 N N . ASP A 1 613 ? -4.442 19.991 -0.241 1.00 69.56 613 ASP A N 1
ATOM 4826 C CA . ASP A 1 613 ? -5.082 20.328 -1.523 1.00 69.56 613 ASP A CA 1
ATOM 4827 C C . ASP A 1 613 ? -4.915 19.226 -2.582 1.00 69.56 613 ASP A C 1
ATOM 4829 O O . ASP A 1 613 ? -4.717 19.514 -3.764 1.00 69.56 613 ASP A O 1
ATOM 4833 N N . LEU A 1 614 ? -4.911 17.957 -2.167 1.00 74.75 614 LEU A N 1
ATOM 4834 C CA . LEU A 1 614 ? -4.889 16.850 -3.119 1.00 74.75 614 LEU A CA 1
ATOM 4835 C C . LEU A 1 614 ? -6.042 16.947 -4.122 1.00 74.75 614 LEU A C 1
ATOM 4837 O O . LEU A 1 614 ? -7.152 17.358 -3.803 1.00 74.75 614 LEU A O 1
ATOM 4841 N N . ALA A 1 615 ? -5.788 16.551 -5.362 1.00 65.44 615 ALA A N 1
ATOM 4842 C CA . ALA A 1 615 ? -6.892 16.310 -6.269 1.00 65.44 615 ALA A CA 1
ATOM 4843 C C . ALA A 1 615 ? -7.640 15.057 -5.789 1.00 65.44 615 ALA A C 1
ATOM 4845 O O . ALA A 1 615 ? -7.010 14.037 -5.484 1.00 65.44 615 ALA A O 1
ATOM 4846 N N . TYR A 1 616 ? -8.965 15.177 -5.669 1.00 62.34 616 TYR A N 1
ATOM 4847 C CA . TYR A 1 616 ? -9.850 14.035 -5.476 1.00 62.34 616 TYR A CA 1
ATOM 4848 C C . TYR A 1 616 ? -10.193 13.426 -6.823 1.00 62.34 616 TYR A C 1
ATOM 4850 O O . TYR A 1 616 ? -10.630 14.180 -7.724 1.00 62.34 616 TYR A O 1
#

Secondary structure (DSSP, 8-state):
-------EEEEE-STT-HHHHHHHHHHHHTT---EEEEESSHHHHHHTTTT-TTEEEEEETTSTTHHHHHHTTTTTEEEEEEEEEEPSPEEEEESSSSPPSEEEE-STTGGGSPTTPEEEE-SSHHHHHHHHHTTSSSEEEEEHHHHHHTTPEEEEEEE--EEEEEEEEE---TT------------------------PPP-HHHHHHT-HHHHHHHHHHHHHHTT--TTS--SS--HHHHHHHHHHHHHHHHHHHHHS-HHHHHHHHHHHHHHHHH-TTSPP--HHHHHH--PPPTT-EEEEEEEEE-TTPPSSPSEEEEEEEEEE---HHHHHHHHHS--TT--EEEEEEEEE-HHHHBTT--EE-GGGB--SSPPSS---EEEEGGGHHHHIIIIIIHHHHHHH-HHHHHHHSTTTTT--HHHHHHHHHHHHHHHHHHHT-SSS-HHHHHHHHTSHHHHHHHHHHHHHHHHHHTTSTTSTTHHHHHHHHHHHHHHTGGGSTTTTT-HHHHHHHHHHHHHHHTTSEEEETTEEEEE-HHHHHHHHHHHHHHHHHHHHH--HHHHHHHHHHHHHHHSBPPSSTT-S-BPPHHHHHHHTT----SS--B-TT---

pLDDT: mean 88.69, std 14.09, range [26.31, 98.88]

InterPro domains:
  IPR046306 Protein of unknown function DUF6421 [PF19985] (215-561)

Organism: NCBI:txid78229

Sequence (616 aa):
MAIEHIEVIHTLGPAGTNCEAAAHEWFRRQGRQGAVHLHPTLEVAVESLKDDPRIALLGCVAYPDLHTLVFSNLERFQMLDIFVMPTFNMILASRTGEPPATVATHPAPQNLAPAGAQLSFANSNAQAALDCHLGKTEGCVTTAKAARSLGLKTVRDFGPVAMGFTIPRHRMNAHRTAPARARPHRGARQENHPQGPTLALLDPMKTTQQDKTVQSLERQLNAFRQRQTFDGSIPDPTPQDIAALGRIQATGTLLHARYGQARMIGAWEQDIAAWLAAGLDTPPCFDRVRDAYQPPPNGLDGLFIGPVITANGPPPRGYHLEFFIARREDPPEVSDLEWTYPHPKNKCESARLLAASAGFMEGNCIVFFPENIRARDKVSHQQYALFFFNKFQKIYEEITLRNTTTFIGADLAEAWMGASRGMAPEDCYRARCVWGYLHDYYHHRGPMPLDTNLQLKLNWHAGLLEEIKVDSQVVLECLDPRIAYGASVIEFVLLERLFRYPLQVDVCRNFDSGTGVFLFEWLAEHGAIALDGGRITAFGREAIYGALRSLVETIEALERSARGDDYKALARQFVYRYLRPPSQEGDRFDIPPRMRAVLDAAHRPERELQFADLAY

Radius of gyration: 30.09 Å; chains: 1; bounding box: 85×75×80 Å

Foldseek 3Di:
DQLPAQAEEEEADDPPAQQQVVVQVVCVVSVHHHYYHHDPAQVVSVVVQVLDQNYKYKDWPLQPCVVVVCVVCVQFKDWRDKDKDWGAWWFKWFQVLDQWLEEEEAPSVPVVHDPNRHYDHGSGLLRRLVCRLVVVTRIYGHGPRSCVVSVIHTNGTPTIDTIMMIIMHTDDDPPDDDDDDDDDDDDDDDDDDDDDDDPP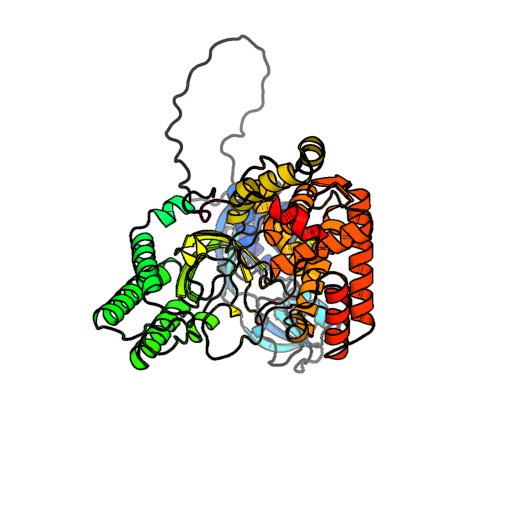PPDLLVVQLPPPLQVVLQVLQLVLQVQADQLGAGPPDDPVNLVSLVVNLVSVLVVCVVANDPQLNVLSVVQSVVCVVVHSNDRGARPSLLVRDDADPAQGKHKHWAQFQFAQADPPGHRGTKMWIKHFHQDVLLVVCCVVQVAPDDQETQIATRGMHRRCQWFDRFKDWSQGGNHPDHDPDTRHIYGNQLVVLCLCQPFLLVQLCLAANDVVSCVQCVLPPPDDSVLSSNLVSLLRSQLSSLCCDALDRCRVQVVVLVPLLNVLLSNLLSLLVLLLVLVPPVNRSSSVSNSSSLSCLAGPLCQRPQLQQRSSSLSSQLLVQLLVVQVCWDDDQLHTHHHDPVSSNVSSVVSNVVSSVLSVPDDDVVSVVVSVVSSCVRFPCDPDPNGRTDRDPNSVRNNVSGDDDPDIDGNSPGDD